Protein AF-A0A1J4KJG2-F1 (afdb_monomer_lite)

Organism: NCBI:txid1144522

Foldseek 3Di:
DDPPPPPDDPAFQWQDKEWQDDPDPDPDQWTWIWIQGLQFWIKIKTGGLDPLQWFWDFPPDTDDPDPDPDPDDDPVVVVVLVDADGFTFIDGPDIDMDGQGGFAFAPPSPFWHWDAALNRQKIKIAGTQALNAHKIWIWGWDADPPRDTHTDTQDIDRFLQFLEKEDQNVAQWIWTQQPVQFQKIWIFHGDNDPPPDDDDPPRGFIFIFGNPDPGWRYKYFQNDDPDQFGIWIKDQDQWMKIKTWGQDPVRFIWIKIWTFPHGKGWPDWDADNVNQWIWTWIDDPNWTKTWIWGDDPVGTDIFIFTPPPQAAWNDKDKAQDLDPPDRIWIWTHGPQWIWTDDRNWIWTGGAHPFGFRAWYDSGSQWIWTAGSVRDIGIDGQPDPDPSRHTDGDPTHTDDDGDIDIDIDDDGGPRDTQFASGAAPQPRHGASPWPWDADPVRSDIGTHNDPVSCVVVVVVVVVVVPPDPPPPPPPPPDDD

Secondary structure (DSSP, 8-state):
------------SEEEEEEEP--SSS--SEEEEEEEETTSEEEEEEEESSGGG-EEEETTEE--S------S--HHHHHHTTS-----EEEPTT-EEEEEEE-EEPSSTT--EEEE-TTS-EEEEEEEEETTEEEEEEEEEEEETTTEEEEEEEEEESSS-EEEEEE-TTSSEEEEEETTSTTEEEEEE---S--SS--------EEEEE-SSS---EEEE-S-SSSS-SEEEE--SSS-EEEEEEE-TTS-EEEEEEEESS--EEEEEEE-TTSSEEEEEEEETTEEEEEEEEEETTEEEEEEEE-TT--SEEEEEEEE-SSTT-SEEEEEEETTEEEEEETTEEEEEEPPSS-EEEEEEEETTEEEEEETTS-EEEEE-SSS-TTTS-EEE--EEPPPPPEEEEEE-S-----TT----B-TTT--B-SS-EEEE-TTS--EEEESSHHHHHHHHHHHHHHHS-----S--------

pLDDT: mean 71.73, std 19.58, range [19.59, 96.5]

Structure (mmCIF, N/CA/C/O backbone):
data_AF-A0A1J4KJG2-F1
#
_entry.id   AF-A0A1J4KJG2-F1
#
loop_
_atom_site.group_PDB
_atom_site.id
_atom_site.type_symbol
_atom_site.label_atom_id
_atom_site.label_alt_id
_atom_site.label_comp_id
_atom_site.label_asym_id
_atom_site.label_entity_id
_atom_site.label_seq_id
_atom_site.pdbx_PDB_ins_code
_atom_site.Cartn_x
_atom_site.Cartn_y
_atom_site.Cartn_z
_atom_site.occupancy
_atom_site.B_iso_or_equiv
_atom_site.auth_seq_id
_atom_site.auth_comp_id
_atom_site.auth_asym_id
_atom_site.auth_atom_id
_atom_site.pdbx_PDB_model_num
ATOM 1 N N . MET A 1 1 ? -0.676 -31.832 4.146 1.00 23.16 1 MET A N 1
ATOM 2 C CA . MET A 1 1 ? -1.310 -31.520 2.851 1.00 23.16 1 MET A CA 1
ATOM 3 C C . MET A 1 1 ? -2.613 -30.833 3.210 1.00 23.16 1 MET A C 1
ATOM 5 O O . MET A 1 1 ? -3.560 -31.513 3.570 1.00 23.16 1 MET A O 1
ATOM 9 N N . PHE A 1 2 ? -2.573 -29.507 3.327 1.00 19.59 2 PHE A N 1
ATOM 10 C CA . PHE A 1 2 ? -3.720 -28.695 3.722 1.00 19.59 2 PHE A CA 1
ATOM 11 C C . PHE A 1 2 ? -4.134 -27.887 2.498 1.00 19.59 2 PHE A C 1
ATOM 13 O O . PHE A 1 2 ? -3.400 -26.998 2.073 1.00 19.59 2 PHE A O 1
ATOM 20 N N . ASP A 1 3 ? -5.276 -28.259 1.924 1.00 20.23 3 ASP A N 1
ATOM 21 C CA . ASP A 1 3 ? -6.042 -27.405 1.024 1.00 20.23 3 ASP A CA 1
ATOM 22 C C . ASP A 1 3 ? -6.587 -26.246 1.857 1.00 20.23 3 ASP A C 1
ATOM 24 O O . ASP A 1 3 ? -7.588 -26.374 2.565 1.00 20.23 3 ASP A O 1
ATOM 28 N N . ILE A 1 4 ? -5.889 -25.114 1.811 1.00 21.56 4 ILE A N 1
ATOM 29 C CA . ILE A 1 4 ? -6.455 -23.841 2.239 1.00 21.56 4 ILE A CA 1
ATOM 30 C C . ILE A 1 4 ? -7.257 -23.339 1.045 1.00 21.56 4 ILE A C 1
ATOM 32 O O . ILE A 1 4 ? -6.712 -22.853 0.055 1.00 21.56 4 ILE A O 1
ATOM 36 N N . ASN A 1 5 ? -8.568 -23.538 1.138 1.00 20.22 5 ASN A N 1
ATOM 37 C CA . ASN A 1 5 ? -9.559 -22.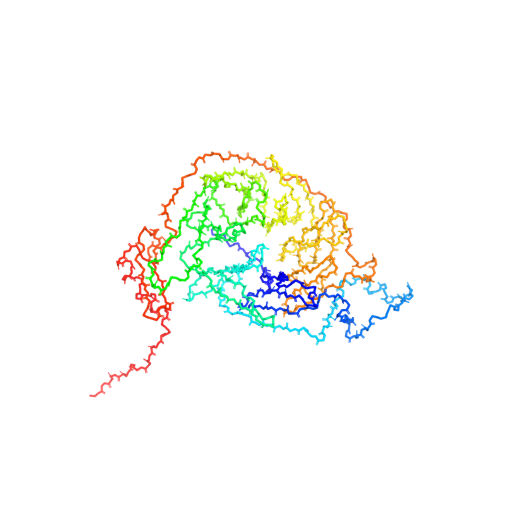963 0.246 1.00 20.22 5 ASN A CA 1
ATOM 38 C C . ASN A 1 5 ? -9.416 -21.432 0.314 1.00 20.22 5 ASN A C 1
ATOM 40 O O . ASN A 1 5 ? -9.901 -20.804 1.254 1.00 20.22 5 ASN A O 1
ATOM 44 N N . PHE A 1 6 ? -8.741 -20.827 -0.666 1.00 27.14 6 PHE A N 1
ATOM 45 C CA . PHE A 1 6 ? -8.895 -19.403 -0.946 1.00 27.14 6 PHE A CA 1
ATOM 46 C C . PHE A 1 6 ? -10.315 -19.219 -1.485 1.00 27.14 6 PHE A C 1
ATOM 48 O O . PHE A 1 6 ? -10.564 -19.334 -2.685 1.00 27.14 6 PHE A O 1
ATOM 55 N N . GLY A 1 7 ? -11.264 -19.035 -0.565 1.00 22.67 7 GLY A N 1
ATOM 56 C CA . GLY A 1 7 ? -12.616 -18.612 -0.892 1.00 22.67 7 GLY A CA 1
ATOM 57 C C . GLY A 1 7 ? -12.561 -17.357 -1.758 1.00 22.67 7 GLY A C 1
ATOM 58 O O . GLY A 1 7 ? -11.711 -16.496 -1.552 1.00 22.67 7 GLY A O 1
ATOM 59 N N . ASN A 1 8 ? -13.424 -17.338 -2.771 1.00 27.39 8 ASN A N 1
ATOM 60 C CA . ASN A 1 8 ? -13.671 -16.289 -3.758 1.00 27.39 8 ASN A CA 1
ATOM 61 C C . ASN A 1 8 ? -13.497 -14.840 -3.248 1.00 27.39 8 ASN A C 1
ATOM 63 O O . ASN A 1 8 ? -14.484 -14.143 -3.045 1.00 27.39 8 ASN A O 1
ATOM 67 N N . ASN A 1 9 ? -12.263 -14.344 -3.154 1.00 33.41 9 ASN A N 1
ATOM 68 C CA . ASN A 1 9 ? -12.004 -12.918 -2.989 1.00 33.41 9 ASN A CA 1
ATOM 69 C C . ASN A 1 9 ? -12.180 -12.245 -4.356 1.00 33.41 9 ASN A C 1
ATOM 71 O O . ASN A 1 9 ? -11.306 -12.327 -5.228 1.00 33.41 9 ASN A O 1
ATOM 75 N N . SER A 1 10 ? -13.322 -11.592 -4.563 1.00 38.69 10 SER A N 1
ATOM 76 C CA . SER A 1 10 ? -13.549 -10.664 -5.672 1.00 38.69 10 SER A CA 1
ATOM 77 C C . SER A 1 10 ? -12.674 -9.426 -5.476 1.00 38.69 10 SER A C 1
ATOM 79 O O . SER A 1 10 ? -13.121 -8.403 -4.966 1.00 38.69 10 SER A O 1
ATOM 81 N N . GLN A 1 11 ? -11.391 -9.528 -5.823 1.00 45.28 11 GLN A N 1
ATOM 82 C CA . GLN A 1 11 ? -10.500 -8.377 -5.766 1.00 45.28 11 GLN A CA 1
ATOM 83 C C . GLN A 1 11 ? -11.010 -7.291 -6.717 1.00 45.28 11 GLN A C 1
ATOM 85 O O . GLN A 1 11 ? -11.465 -7.576 -7.827 1.00 45.28 11 GLN A O 1
ATOM 90 N N . ALA A 1 12 ? -10.897 -6.048 -6.261 1.00 53.16 12 ALA A N 1
ATOM 91 C CA . ALA A 1 12 ? -11.097 -4.857 -7.059 1.00 53.16 12 ALA A CA 1
ATOM 92 C C . ALA A 1 12 ? -10.393 -4.966 -8.422 1.00 53.16 12 ALA A C 1
ATOM 94 O O . ALA A 1 12 ? -9.184 -5.189 -8.485 1.00 53.16 12 ALA A O 1
ATOM 95 N N . ASP A 1 13 ? -11.121 -4.730 -9.516 1.00 69.25 13 ASP A N 1
ATOM 96 C CA . ASP A 1 13 ? -10.504 -4.588 -10.843 1.00 69.25 13 ASP A CA 1
ATOM 97 C C . ASP A 1 13 ? -9.521 -3.399 -10.902 1.00 69.25 13 ASP A C 1
ATOM 99 O O . ASP A 1 13 ? -8.636 -3.337 -11.759 1.00 69.25 13 ASP A O 1
ATOM 103 N N . THR A 1 14 ? -9.637 -2.473 -9.949 1.00 78.19 14 THR A N 1
ATOM 104 C CA . THR A 1 14 ? -8.743 -1.334 -9.744 1.00 78.19 14 THR A CA 1
ATOM 105 C C . THR A 1 14 ? -7.736 -1.602 -8.626 1.00 78.19 14 THR A C 1
ATOM 107 O O . THR A 1 14 ? -8.098 -1.664 -7.452 1.00 78.19 14 THR A O 1
ATOM 110 N N . VAL A 1 15 ? -6.454 -1.653 -8.988 1.00 83.69 15 VAL A N 1
ATOM 111 C CA . VAL A 1 15 ? -5.321 -1.837 -8.068 1.00 83.69 15 VAL A CA 1
ATOM 112 C C . VAL A 1 15 ? -5.021 -0.548 -7.304 1.00 83.69 15 VAL A C 1
ATOM 114 O O . VAL A 1 15 ? -4.815 -0.571 -6.095 1.00 83.69 15 VAL A O 1
ATOM 117 N N . LEU A 1 16 ? -5.024 0.588 -8.003 1.00 88.06 16 LEU A N 1
ATOM 118 C CA . LEU A 1 16 ? -4.737 1.902 -7.433 1.00 88.06 16 LEU A CA 1
ATOM 119 C C . LEU A 1 16 ? -5.637 2.947 -8.084 1.00 88.06 16 LEU A C 1
ATOM 121 O O . LEU A 1 16 ? -5.793 2.950 -9.302 1.00 88.06 16 LEU A O 1
ATOM 125 N N . ILE A 1 17 ? -6.180 3.850 -7.274 1.00 88.38 17 ILE A N 1
ATOM 126 C CA . ILE A 1 17 ? -6.735 5.124 -7.725 1.00 88.38 17 ILE A CA 1
ATOM 127 C C . ILE A 1 17 ? -6.249 6.217 -6.779 1.00 88.38 17 ILE A C 1
ATOM 129 O O . ILE A 1 17 ? -6.347 6.077 -5.554 1.00 88.38 17 ILE A O 1
ATOM 133 N N . ASP A 1 18 ? -5.694 7.276 -7.351 1.00 88.50 18 ASP A N 1
ATOM 134 C CA . ASP A 1 18 ? -5.164 8.405 -6.597 1.00 88.50 18 ASP A CA 1
ATOM 135 C C . ASP A 1 18 ? -5.136 9.667 -7.464 1.00 88.50 18 ASP A C 1
ATOM 137 O O . ASP A 1 18 ? -5.184 9.594 -8.694 1.00 88.50 18 ASP A O 1
ATOM 141 N N . TRP A 1 19 ? -5.052 10.830 -6.836 1.00 85.88 19 TRP A N 1
ATOM 142 C CA . TRP A 1 19 ? -4.939 12.104 -7.535 1.00 85.88 19 TRP A CA 1
ATOM 143 C C . TRP A 1 19 ? -3.467 12.463 -7.799 1.00 85.88 19 TRP A C 1
ATOM 145 O O . TRP A 1 19 ? -2.575 12.180 -6.999 1.00 85.88 19 TRP A O 1
ATOM 155 N N . LEU A 1 20 ? -3.205 13.087 -8.947 1.00 79.94 20 LEU A N 1
ATOM 156 C CA . LEU A 1 20 ? -1.902 13.640 -9.308 1.00 79.94 20 LEU A CA 1
ATOM 157 C C . LEU A 1 20 ? -1.902 15.138 -8.964 1.00 79.94 20 LEU A C 1
ATOM 159 O O . LEU A 1 20 ? -2.748 15.882 -9.467 1.00 79.94 20 LEU A O 1
ATOM 163 N N . CYS A 1 21 ? -0.978 15.571 -8.100 1.00 65.94 21 CYS A N 1
ATOM 164 C CA . CYS A 1 21 ? -0.852 16.963 -7.653 1.00 65.94 21 CYS A CA 1
ATOM 165 C C . CYS A 1 21 ? -0.709 17.979 -8.806 1.00 65.94 21 CYS A C 1
ATOM 167 O O . CYS A 1 21 ? -0.208 17.665 -9.888 1.00 65.94 21 CYS A O 1
ATOM 169 N N . GLU A 1 22 ? -1.104 19.235 -8.543 1.00 50.41 22 GLU A N 1
ATOM 170 C CA . GLU A 1 22 ? -1.001 20.362 -9.478 1.00 50.41 22 GLU A CA 1
ATOM 171 C C . GLU A 1 22 ? 0.454 20.670 -9.856 1.00 50.41 22 GLU A C 1
ATOM 173 O O . GLU A 1 22 ? 1.178 21.389 -9.168 1.00 50.41 22 GLU A O 1
ATOM 178 N N . GLY A 1 23 ? 0.855 20.245 -11.046 1.00 39.88 23 GLY A N 1
ATOM 179 C CA . GLY A 1 23 ? 1.995 20.823 -11.740 1.00 39.88 23 GLY A CA 1
ATOM 180 C C . GLY A 1 23 ? 1.702 22.208 -12.327 1.00 39.88 23 GLY A C 1
ATOM 181 O O . GLY A 1 23 ? 2.090 22.426 -13.459 1.00 39.88 23 GLY A O 1
ATOM 182 N N . THR A 1 24 ? 1.018 23.147 -11.652 1.00 36.22 24 THR A N 1
ATOM 183 C CA . THR A 1 24 ? 1.016 24.573 -12.066 1.00 36.22 24 THR A CA 1
ATOM 184 C C . THR A 1 24 ? 0.586 25.537 -10.954 1.00 36.22 24 THR A C 1
ATOM 186 O O . THR A 1 24 ? -0.344 25.291 -10.205 1.00 36.22 24 THR A O 1
ATOM 189 N N . ARG A 1 25 ? 1.226 26.714 -10.905 1.00 37.91 25 ARG A N 1
ATOM 190 C CA . ARG A 1 25 ? 0.966 27.849 -9.990 1.00 37.91 25 ARG A CA 1
ATOM 191 C C . ARG A 1 25 ? -0.377 28.586 -10.223 1.00 37.91 25 ARG A C 1
ATOM 193 O O . ARG A 1 25 ? -0.442 29.806 -10.071 1.00 37.91 25 ARG A O 1
ATOM 200 N N . LYS A 1 26 ? -1.443 27.900 -10.637 1.00 40.25 26 LYS A N 1
ATOM 201 C CA . LYS A 1 26 ? -2.801 28.459 -10.766 1.00 40.25 26 LYS A CA 1
ATOM 202 C C . LYS A 1 26 ? -3.804 27.405 -10.309 1.00 40.25 26 LYS A C 1
ATOM 204 O O . LYS A 1 26 ? -3.592 26.260 -10.678 1.00 40.25 26 LYS A O 1
ATOM 209 N N . PRO A 1 27 ? -4.907 27.788 -9.633 1.00 45.41 27 PRO A N 1
ATOM 210 C CA . PRO A 1 27 ? -5.981 26.851 -9.333 1.00 45.41 27 PRO A CA 1
ATOM 211 C C . PRO A 1 27 ? -6.512 26.318 -10.659 1.00 45.41 27 PRO A C 1
ATOM 213 O O . PRO A 1 27 ? -7.154 27.037 -11.435 1.00 45.41 27 PRO A O 1
ATOM 216 N N . SER A 1 28 ? -6.151 25.084 -10.964 1.00 57.22 28 SER A N 1
ATOM 217 C CA . SER A 1 28 ? -6.533 24.433 -12.196 1.00 57.22 28 SER A CA 1
ATOM 218 C C . SER A 1 28 ? -8.026 24.098 -12.111 1.00 57.22 28 SER A C 1
ATOM 220 O O . SER A 1 28 ? -8.572 23.656 -11.098 1.00 57.22 28 SER A O 1
ATOM 222 N N . VAL A 1 29 ? -8.757 24.384 -13.188 1.00 65.44 29 VAL A N 1
ATOM 223 C CA . VAL A 1 29 ? -10.186 24.031 -13.306 1.00 65.44 29 VAL A CA 1
ATOM 224 C C . VAL A 1 29 ? -10.371 22.502 -13.336 1.00 65.44 29 VAL A C 1
ATOM 226 O O . VAL A 1 29 ? -11.485 22.000 -13.183 1.00 65.44 29 VAL A O 1
ATOM 229 N N . TYR A 1 30 ? -9.280 21.756 -13.512 1.00 73.12 30 TYR A N 1
ATOM 230 C CA . TYR A 1 30 ? -9.273 20.316 -13.664 1.00 73.12 30 TYR A CA 1
ATOM 231 C C . TYR A 1 30 ? -8.211 19.668 -12.789 1.00 73.12 30 TYR A C 1
ATOM 233 O O . TYR A 1 30 ? -7.114 20.193 -12.675 1.00 73.12 30 TYR A O 1
ATOM 241 N N . ASN A 1 31 ? -8.522 18.490 -12.266 1.00 78.56 31 ASN A N 1
ATOM 242 C CA . ASN A 1 31 ? -7.580 17.608 -11.598 1.00 78.56 31 ASN A CA 1
ATOM 243 C C . ASN A 1 31 ? -7.381 16.336 -12.413 1.00 78.56 31 ASN A C 1
ATOM 245 O O . ASN A 1 31 ? -8.235 15.956 -13.217 1.00 78.56 31 ASN A O 1
ATOM 249 N N . ASN A 1 32 ? -6.258 15.669 -12.175 1.00 85.00 32 ASN A N 1
ATOM 250 C CA . ASN A 1 32 ? -5.920 14.418 -12.832 1.00 85.00 32 ASN A CA 1
ATOM 251 C C . ASN A 1 32 ? -5.989 13.281 -11.818 1.00 85.00 32 ASN A C 1
ATOM 253 O O . ASN A 1 32 ? -5.358 13.351 -10.767 1.00 85.00 32 ASN A O 1
ATOM 257 N N . ILE A 1 33 ? -6.753 12.242 -12.135 1.00 86.94 33 ILE A N 1
ATOM 258 C CA . ILE A 1 33 ? -6.843 11.028 -11.323 1.00 86.94 33 ILE A CA 1
ATOM 259 C C . ILE A 1 33 ? -6.140 9.904 -12.071 1.00 86.94 33 ILE A C 1
ATOM 261 O O . ILE A 1 33 ? -6.555 9.538 -13.172 1.00 86.94 33 ILE A O 1
ATOM 265 N N . LEU A 1 34 ? -5.091 9.353 -11.467 1.00 90.62 34 LEU A N 1
ATOM 266 C CA . LEU A 1 34 ? -4.409 8.159 -11.941 1.00 90.62 34 LEU A CA 1
ATOM 267 C C . LEU A 1 34 ? -5.179 6.920 -11.483 1.00 90.62 34 LEU A C 1
ATOM 269 O O . LEU A 1 34 ? -5.562 6.807 -10.321 1.00 90.62 34 LEU A O 1
ATOM 273 N N . CYS A 1 35 ? -5.359 5.965 -12.387 1.00 90.12 35 CYS A N 1
ATOM 274 C CA . CYS A 1 35 ? -5.975 4.679 -12.105 1.00 90.12 35 CYS A CA 1
ATOM 275 C C . CYS A 1 35 ? -5.144 3.549 -12.725 1.00 90.12 35 CYS A C 1
ATOM 277 O O . CYS A 1 35 ? -4.838 3.579 -13.917 1.00 90.12 35 CYS A O 1
ATOM 279 N N . VAL A 1 36 ? -4.785 2.546 -11.923 1.00 90.94 36 VAL A N 1
ATOM 280 C CA . VAL A 1 36 ? -4.088 1.331 -12.366 1.00 90.94 36 VAL A CA 1
ATOM 281 C C . VAL A 1 36 ? -5.051 0.158 -12.260 1.00 90.94 36 VAL A C 1
ATOM 283 O O . VAL A 1 36 ? -5.561 -0.141 -11.179 1.00 90.94 36 VAL A O 1
ATOM 286 N N . LEU A 1 37 ? -5.295 -0.516 -13.381 1.00 87.50 37 LEU A N 1
ATOM 287 C CA . LEU A 1 37 ? -6.205 -1.656 -13.464 1.00 87.50 37 LEU A CA 1
ATOM 288 C C . LEU A 1 37 ? -5.445 -2.985 -13.437 1.00 87.50 37 LEU A C 1
ATOM 290 O O . LEU A 1 37 ? -4.346 -3.105 -13.982 1.00 87.50 37 LEU A O 1
ATOM 294 N N . ASN A 1 38 ? -6.077 -4.016 -12.877 1.00 85.44 38 ASN A N 1
ATOM 295 C CA . ASN A 1 38 ? -5.551 -5.385 -12.868 1.00 85.44 38 ASN A CA 1
ATOM 296 C C . ASN A 1 38 ? -5.396 -5.979 -14.285 1.00 85.44 38 ASN A C 1
ATOM 298 O O . ASN A 1 38 ? -4.668 -6.950 -14.481 1.00 85.44 38 ASN A O 1
ATOM 302 N N . THR A 1 39 ? -6.043 -5.376 -15.287 1.00 83.94 39 THR A N 1
ATOM 303 C CA . THR A 1 39 ? -5.943 -5.741 -16.704 1.00 83.94 39 THR A CA 1
ATOM 304 C C . THR A 1 39 ? -4.677 -5.255 -17.385 1.00 83.94 39 THR A C 1
ATOM 306 O O . THR A 1 39 ? -4.467 -5.580 -18.552 1.00 83.94 39 THR A O 1
ATOM 309 N N . GLY A 1 40 ? -3.846 -4.474 -16.692 1.00 86.56 40 GLY A N 1
ATOM 310 C CA . GLY A 1 40 ? -2.615 -3.949 -17.263 1.00 86.56 40 GLY A CA 1
ATOM 311 C C . GLY A 1 40 ? -2.716 -2.532 -17.817 1.00 86.56 40 GLY A C 1
ATOM 312 O O . GLY A 1 40 ? -1.788 -2.063 -18.465 1.00 86.56 40 GLY A O 1
ATOM 313 N N . GLN A 1 41 ? -3.831 -1.833 -17.617 1.00 87.56 41 GLN A N 1
ATOM 314 C CA . GLN A 1 41 ? -4.009 -0.467 -18.117 1.00 87.56 41 GLN A CA 1
ATOM 315 C C . GLN A 1 41 ? -3.694 0.558 -17.029 1.00 87.56 41 GLN A C 1
ATOM 317 O O . GLN A 1 41 ? -4.164 0.427 -15.897 1.00 87.56 41 GLN A O 1
ATOM 322 N N . VAL A 1 42 ? -2.948 1.601 -17.398 1.00 90.19 42 VAL A N 1
ATOM 323 C CA . VAL A 1 42 ? -2.761 2.797 -16.571 1.00 90.19 42 VAL A CA 1
ATOM 324 C C . VAL A 1 42 ? -3.471 3.968 -17.236 1.00 90.19 42 VAL A C 1
ATOM 326 O O . VAL A 1 42 ? -3.129 4.367 -18.353 1.00 90.19 42 VAL A O 1
ATOM 329 N N . LEU A 1 43 ? -4.486 4.489 -16.557 1.00 87.38 43 LEU A N 1
ATOM 330 C CA . LEU A 1 43 ? -5.393 5.515 -17.050 1.00 87.38 43 LEU A CA 1
ATOM 331 C C . LEU A 1 43 ? -5.204 6.812 -16.267 1.00 87.38 43 LEU A C 1
ATOM 333 O O . LEU A 1 43 ? -5.026 6.780 -15.052 1.00 87.38 43 LEU A O 1
ATOM 337 N N . VAL A 1 44 ? -5.314 7.947 -16.950 1.00 85.94 44 VAL A N 1
ATOM 338 C CA . VAL A 1 44 ? -5.468 9.261 -16.322 1.00 85.94 44 VAL A CA 1
ATOM 339 C C . VAL A 1 44 ? -6.803 9.854 -16.738 1.00 85.94 44 VAL A C 1
ATOM 341 O O . VAL A 1 44 ? -7.077 10.014 -17.933 1.00 85.94 44 VAL A O 1
ATOM 344 N N . TYR A 1 45 ? -7.622 10.173 -15.740 1.00 82.75 45 TYR A N 1
ATOM 345 C CA . TYR A 1 45 ? -8.890 10.870 -15.895 1.00 82.75 45 TYR A CA 1
ATOM 346 C C . TYR A 1 45 ? -8.697 12.356 -15.623 1.00 82.75 45 TYR A C 1
ATOM 348 O O . TYR A 1 45 ? -8.275 12.736 -14.532 1.00 82.75 45 TYR A O 1
ATOM 356 N N . LEU A 1 46 ? -9.069 13.188 -16.591 1.00 79.44 46 LEU A N 1
ATOM 357 C CA . LEU A 1 46 ? -9.187 14.627 -16.398 1.00 79.44 46 LEU A CA 1
ATOM 358 C C . LEU A 1 46 ? -10.585 14.933 -15.855 1.00 79.44 46 LEU A C 1
ATOM 360 O O . LEU A 1 46 ? -11.584 14.807 -16.572 1.00 79.44 46 LEU A O 1
ATOM 364 N N . VAL A 1 47 ? -10.650 15.329 -14.588 1.00 78.69 47 VAL A N 1
ATOM 365 C CA . VAL A 1 47 ? -11.892 15.602 -13.858 1.00 78.69 47 VAL A CA 1
ATOM 366 C C . VAL A 1 47 ? -11.977 17.081 -13.497 1.00 78.69 47 VAL A C 1
ATOM 368 O O . VAL A 1 47 ? -10.964 17.746 -13.335 1.00 78.69 47 VAL A O 1
ATOM 371 N N . ARG A 1 48 ? -13.179 17.638 -13.376 1.00 76.12 48 ARG A N 1
ATOM 372 C CA . ARG A 1 48 ? -13.378 19.016 -12.896 1.00 76.12 48 ARG A CA 1
ATOM 373 C C . ARG A 1 48 ? -13.050 19.128 -11.410 1.00 76.12 48 ARG A C 1
ATOM 375 O O . ARG A 1 48 ? -13.380 18.227 -10.637 1.00 76.12 48 ARG A O 1
ATOM 382 N N . SER A 1 49 ? -12.439 20.244 -11.017 1.00 70.31 49 SER A N 1
ATOM 383 C CA . SER A 1 49 ? -12.025 20.483 -9.632 1.00 70.31 49 SER A CA 1
ATOM 384 C C . SER A 1 49 ? -13.166 20.890 -8.707 1.00 70.31 49 SER A C 1
ATOM 386 O O . SER A 1 49 ? -13.102 20.635 -7.504 1.00 70.31 49 SER A O 1
ATOM 388 N N . LYS A 1 50 ? -14.229 21.492 -9.251 1.00 69.19 50 LYS A N 1
ATOM 389 C CA . LYS A 1 50 ? -15.382 21.937 -8.471 1.00 69.19 50 LYS A CA 1
ATOM 390 C C . LYS A 1 50 ? -16.557 20.994 -8.640 1.00 69.19 50 LYS A C 1
ATOM 392 O O . LYS A 1 50 ? -16.961 20.662 -9.750 1.00 69.19 50 LYS A O 1
ATOM 397 N N . LYS A 1 51 ? -17.180 20.664 -7.514 1.00 65.25 51 LYS A N 1
ATOM 398 C CA . LYS A 1 51 ? -18.425 19.897 -7.456 1.00 65.25 51 LYS A CA 1
ATOM 399 C C . LYS A 1 51 ? -19.551 20.504 -8.310 1.00 65.25 51 LYS A C 1
ATOM 401 O O . LYS A 1 51 ? -20.299 19.765 -8.934 1.00 65.25 51 LYS A O 1
ATOM 406 N N . SER A 1 52 ? -19.648 21.836 -8.370 1.00 65.50 52 SER A N 1
ATOM 407 C CA . SER A 1 52 ? -20.651 22.562 -9.171 1.00 65.50 52 SER A CA 1
ATOM 408 C C . SER A 1 52 ? -20.614 22.250 -10.667 1.00 65.50 52 SER A C 1
ATOM 410 O O . SER A 1 52 ? -21.543 22.608 -11.384 1.00 65.50 52 SER A O 1
ATOM 412 N N . ASP A 1 53 ? -19.536 21.627 -11.140 1.00 67.88 53 ASP A N 1
ATOM 413 C CA . ASP A 1 53 ? -19.311 21.351 -12.554 1.00 67.88 53 ASP A CA 1
ATOM 414 C C . ASP A 1 53 ? -19.874 19.981 -12.982 1.00 67.88 53 ASP A C 1
ATOM 416 O O . ASP A 1 53 ? -19.716 19.587 -14.141 1.00 67.88 53 ASP A O 1
ATOM 420 N N . TYR A 1 54 ? -20.510 19.251 -12.060 1.00 67.94 54 TYR A N 1
ATOM 421 C CA . TYR A 1 54 ? -21.093 17.932 -12.292 1.00 67.94 54 TYR A CA 1
ATOM 422 C C . TYR A 1 54 ? -22.619 17.969 -12.209 1.00 67.94 54 TYR A C 1
ATOM 424 O O . TYR A 1 54 ? -23.195 18.608 -11.330 1.00 67.94 54 TYR A O 1
ATOM 432 N N . PHE A 1 55 ? -23.274 17.239 -13.113 1.00 60.72 55 PHE A N 1
ATOM 433 C CA . PHE A 1 55 ? -24.714 16.995 -13.069 1.00 60.72 55 PHE A CA 1
ATOM 434 C C . PHE A 1 55 ? -24.981 15.617 -12.489 1.00 60.72 55 PHE A C 1
ATOM 436 O O . PHE A 1 55 ? -24.513 14.624 -13.041 1.00 60.72 55 PHE A O 1
ATOM 443 N N . PHE A 1 56 ? -25.772 15.550 -11.425 1.00 60.81 56 PHE A N 1
ATOM 444 C CA . PHE A 1 56 ? -26.143 14.294 -10.790 1.00 60.81 56 PHE A CA 1
ATOM 445 C C . PHE A 1 56 ? -27.515 13.846 -11.301 1.00 60.81 56 PHE A C 1
ATOM 447 O O . PHE A 1 56 ? -28.497 14.590 -11.230 1.00 60.81 56 PHE A O 1
ATOM 454 N N . SER A 1 57 ? -27.589 12.631 -11.844 1.00 47.69 57 SER A N 1
ATOM 455 C CA . SER A 1 57 ? -28.867 12.006 -12.187 1.00 47.69 57 SER A CA 1
ATOM 456 C C . SER A 1 57 ? -29.296 11.038 -11.093 1.00 47.69 57 SER A C 1
ATOM 458 O O . SER A 1 57 ? -28.493 10.246 -10.608 1.00 47.69 57 SER A O 1
ATOM 460 N N . PHE A 1 58 ? -30.580 11.086 -10.744 1.00 49.31 58 PHE A N 1
ATOM 461 C CA . PHE A 1 58 ? -31.233 10.086 -9.908 1.00 49.31 58 PHE A CA 1
ATOM 462 C C . PHE A 1 58 ? -32.194 9.293 -10.802 1.00 49.31 58 PHE A C 1
ATOM 464 O O . PHE A 1 58 ? -33.081 9.881 -11.418 1.00 49.31 58 PHE A O 1
ATOM 471 N N . ASN A 1 59 ? -32.012 7.973 -10.911 1.00 44.28 59 ASN A N 1
ATOM 472 C CA . ASN A 1 59 ? -32.847 7.080 -11.734 1.00 44.28 59 ASN A CA 1
ATOM 473 C C . ASN A 1 59 ? -32.982 7.464 -13.229 1.00 44.28 59 ASN A C 1
ATOM 475 O O . ASN A 1 59 ? -33.982 7.129 -13.860 1.00 44.28 59 ASN A O 1
ATOM 479 N N . GLY A 1 60 ? -31.994 8.148 -13.815 1.00 39.84 60 GLY A N 1
ATOM 480 C CA . GLY A 1 60 ? -32.003 8.521 -15.237 1.00 39.84 60 GLY A CA 1
ATOM 481 C C . GLY A 1 60 ? -32.694 9.852 -15.559 1.00 39.84 60 GLY A C 1
ATOM 482 O O . GLY A 1 60 ? -32.656 10.283 -16.709 1.00 39.84 60 GLY A O 1
ATOM 483 N N . GLU A 1 61 ? -33.262 10.551 -14.570 1.00 40.94 61 GLU A N 1
ATOM 484 C CA . GLU A 1 61 ? -33.697 11.941 -14.732 1.00 40.94 61 GLU A CA 1
ATOM 485 C C . GLU A 1 61 ? -32.547 12.880 -14.340 1.00 40.94 61 GLU A C 1
ATOM 487 O O . GLU A 1 61 ? -32.035 12.847 -13.217 1.00 40.94 61 GLU A O 1
ATOM 492 N N . THR A 1 62 ? -32.074 13.692 -15.286 1.00 43.44 62 THR A N 1
ATOM 493 C CA . THR A 1 62 ? -31.082 14.745 -15.032 1.00 43.44 62 THR A CA 1
ATOM 494 C C . THR A 1 62 ? -31.741 15.886 -14.267 1.00 43.44 62 THR A C 1
ATOM 496 O O . THR A 1 62 ? -32.608 16.568 -14.816 1.00 43.44 62 THR A O 1
ATOM 499 N N . ARG A 1 63 ? -31.323 16.133 -13.021 1.00 47.09 63 ARG A N 1
ATOM 500 C CA . ARG A 1 63 ? -31.721 17.339 -12.288 1.00 47.09 63 ARG A CA 1
ATOM 501 C C . ARG A 1 63 ? -30.609 18.373 -12.383 1.00 47.09 63 ARG A C 1
ATOM 503 O O . ARG A 1 63 ? -29.492 18.145 -11.933 1.00 47.09 63 ARG A O 1
ATOM 510 N N . ASN A 1 64 ? -30.928 19.533 -12.950 1.00 41.06 64 ASN A N 1
ATOM 511 C CA . ASN A 1 64 ? -30.121 20.723 -12.710 1.00 41.06 64 ASN A CA 1
ATOM 512 C C . ASN A 1 64 ? -30.298 21.122 -11.243 1.00 41.06 64 ASN A C 1
ATOM 514 O O . ASN A 1 64 ? -31.410 21.038 -10.723 1.00 41.06 64 ASN A O 1
ATOM 518 N N . HIS A 1 65 ? -29.225 21.568 -10.586 1.00 43.62 65 HIS A N 1
ATOM 519 C CA . HIS A 1 65 ? -29.276 22.121 -9.233 1.00 43.62 65 HIS A CA 1
ATOM 520 C C . HIS A 1 65 ? -30.153 23.386 -9.193 1.00 43.62 65 HIS A C 1
ATOM 522 O O . HIS A 1 65 ? -29.658 24.510 -9.223 1.00 43.62 65 HIS A O 1
ATOM 528 N N . GLN A 1 66 ? -31.467 23.218 -9.096 1.00 34.06 66 GLN A N 1
ATOM 529 C CA . GLN A 1 66 ? -32.286 24.129 -8.318 1.00 34.06 66 GLN A CA 1
ATOM 530 C C . GLN A 1 66 ? -32.706 23.385 -7.049 1.00 34.06 66 GLN A C 1
ATOM 532 O O . GLN A 1 66 ? -33.218 22.269 -7.147 1.00 34.06 66 GLN A O 1
ATOM 537 N N . PRO A 1 67 ? -32.450 23.951 -5.858 1.00 34.31 67 PRO A N 1
ATOM 538 C CA . PRO A 1 67 ? -32.911 23.373 -4.609 1.00 34.31 67 PRO A CA 1
ATOM 539 C C . PRO A 1 67 ? -34.434 23.528 -4.549 1.00 34.31 67 PRO A C 1
ATOM 541 O O . PRO A 1 67 ? -34.951 24.509 -4.020 1.00 34.31 67 PRO A O 1
ATOM 544 N N . GLU A 1 68 ? -35.176 22.583 -5.118 1.00 33.31 68 GLU A N 1
ATOM 545 C CA . GLU A 1 68 ? -36.583 22.437 -4.767 1.00 33.31 68 GLU A CA 1
ATOM 546 C C . GLU A 1 68 ? -36.642 21.754 -3.402 1.00 33.31 68 GLU A C 1
ATOM 548 O O . GLU A 1 68 ? -36.342 20.569 -3.259 1.00 33.31 68 GLU A O 1
ATOM 553 N N . PHE A 1 69 ? -37.001 22.529 -2.379 1.00 32.06 69 PHE A N 1
ATOM 554 C CA . PHE A 1 69 ? -37.408 22.013 -1.078 1.00 32.06 69 PHE A CA 1
ATOM 555 C C . PHE A 1 69 ? -38.612 21.078 -1.276 1.00 32.06 69 PHE A C 1
ATOM 557 O O . PHE A 1 69 ? -39.758 21.524 -1.308 1.00 32.06 69 PHE A O 1
ATOM 564 N N . ILE A 1 70 ? -38.367 19.775 -1.432 1.00 36.88 70 ILE A N 1
ATOM 565 C CA . ILE A 1 70 ? -39.434 18.774 -1.466 1.00 36.88 70 ILE A CA 1
ATOM 566 C C . ILE A 1 70 ? -40.019 18.693 -0.053 1.00 36.88 70 ILE A C 1
ATOM 568 O O . ILE A 1 70 ? -39.320 18.382 0.912 1.00 36.88 70 ILE A O 1
ATOM 572 N N . SER A 1 71 ? -41.303 19.023 0.080 1.00 35.75 71 SER A N 1
ATOM 573 C CA . SER A 1 71 ? -42.015 19.021 1.356 1.00 35.75 71 SER A CA 1
ATOM 574 C C . SER A 1 71 ? -42.039 17.611 1.966 1.00 35.75 71 SER A C 1
ATOM 576 O O . SER A 1 71 ? -42.374 16.623 1.312 1.00 35.75 71 SER A O 1
ATOM 578 N N . GLY A 1 72 ? -41.649 17.518 3.240 1.00 36.78 72 GLY A N 1
ATOM 579 C CA . GLY A 1 72 ? -41.228 16.285 3.920 1.00 36.78 72 GLY A CA 1
ATOM 580 C C . GLY A 1 72 ? -42.293 15.227 4.240 1.00 36.78 72 GLY A C 1
ATOM 581 O O . GLY A 1 72 ? -42.115 14.507 5.212 1.00 36.78 72 GLY A O 1
ATOM 582 N N . ASN A 1 73 ? -43.378 15.101 3.467 1.00 37.06 73 ASN A N 1
ATOM 583 C CA . ASN A 1 73 ? -44.512 14.223 3.805 1.00 37.06 73 ASN A CA 1
ATOM 584 C C . ASN A 1 73 ? -44.946 13.246 2.691 1.00 37.06 73 ASN A C 1
ATOM 586 O O . ASN A 1 73 ? -46.114 12.859 2.648 1.00 37.06 73 ASN A O 1
ATOM 590 N N . SER A 1 74 ? -44.059 12.809 1.788 1.00 39.00 74 SER A N 1
ATOM 591 C CA . SER A 1 74 ? -44.429 11.751 0.831 1.00 39.00 74 SER A CA 1
ATOM 592 C C . SER A 1 74 ? -44.151 10.348 1.394 1.00 39.00 74 SER A C 1
ATOM 594 O O . SER A 1 74 ? -43.048 10.029 1.831 1.00 39.00 74 SER A O 1
ATOM 596 N N . LEU A 1 75 ? -45.163 9.476 1.348 1.00 38.41 75 LEU A N 1
ATOM 597 C CA . LEU A 1 75 ? -45.070 8.051 1.708 1.00 38.41 75 LEU A CA 1
ATOM 598 C C . LEU A 1 75 ? -44.070 7.284 0.805 1.00 38.41 75 LEU A C 1
ATOM 600 O O . LEU A 1 75 ? -43.552 6.225 1.169 1.00 38.41 75 LEU A O 1
ATOM 604 N N . GLU A 1 76 ? -43.754 7.848 -0.368 1.00 38.66 76 GLU A N 1
ATOM 605 C CA . GLU A 1 76 ? -42.687 7.373 -1.251 1.00 38.66 76 GLU A CA 1
ATOM 606 C C . GLU A 1 76 ? -41.291 7.561 -0.641 1.00 38.66 76 GLU A C 1
ATOM 608 O O . GLU A 1 76 ? -40.452 6.678 -0.817 1.00 38.66 76 GLU A O 1
ATOM 613 N N . LEU A 1 77 ? -41.037 8.638 0.120 1.00 39.66 77 LEU A N 1
ATOM 614 C CA . LEU A 1 77 ? -39.758 8.837 0.816 1.00 39.66 77 LEU A CA 1
ATOM 615 C C . LEU A 1 77 ? -39.517 7.723 1.842 1.00 39.66 77 LEU A C 1
ATOM 617 O O . LEU A 1 77 ? -38.426 7.173 1.895 1.00 39.66 77 LEU A O 1
ATOM 621 N N . THR A 1 78 ? -40.537 7.311 2.598 1.00 37.16 78 THR A N 1
ATOM 622 C CA . THR A 1 78 ? -40.396 6.285 3.650 1.00 37.16 78 THR A CA 1
ATOM 623 C C . THR A 1 78 ? -40.089 4.893 3.086 1.00 37.16 78 THR A C 1
ATOM 625 O O . THR A 1 78 ? -39.408 4.092 3.725 1.00 37.16 78 THR A O 1
ATOM 628 N N . THR A 1 79 ? -40.554 4.606 1.867 1.00 37.28 79 THR A N 1
ATOM 629 C CA . THR A 1 79 ? -40.239 3.350 1.164 1.00 37.28 79 THR A CA 1
ATOM 630 C C . THR A 1 79 ? -38.866 3.431 0.481 1.00 37.28 79 THR A C 1
ATOM 632 O O . THR A 1 79 ? -38.133 2.443 0.463 1.00 37.28 79 THR A O 1
ATOM 635 N N . ARG A 1 80 ? -38.470 4.624 0.003 1.00 39.84 80 ARG A N 1
ATOM 636 C CA . ARG A 1 80 ? -37.144 4.923 -0.575 1.00 39.84 80 ARG A CA 1
ATOM 637 C C . ARG A 1 80 ? -36.020 5.016 0.474 1.00 39.84 80 ARG A C 1
ATOM 639 O O . ARG A 1 80 ? -34.886 4.699 0.152 1.00 39.84 80 ARG A O 1
ATOM 646 N N . MET A 1 81 ? -36.329 5.339 1.735 1.00 38.69 81 MET A N 1
ATOM 647 C CA . MET A 1 81 ? -35.393 5.394 2.877 1.00 38.69 81 MET A CA 1
ATOM 648 C C . MET A 1 81 ? -34.816 4.032 3.303 1.00 38.69 81 MET A C 1
ATOM 650 O O . MET A 1 81 ? -33.840 3.991 4.047 1.00 38.69 81 MET A O 1
ATOM 654 N N . LYS A 1 82 ? -35.402 2.908 2.867 1.00 36.12 82 LYS A N 1
ATOM 655 C CA . LYS A 1 82 ? -34.903 1.557 3.190 1.00 36.12 82 LYS A CA 1
ATOM 656 C C . LYS A 1 82 ? -33.787 1.061 2.266 1.00 36.12 82 LYS A C 1
ATOM 658 O O . LYS A 1 82 ? -33.209 0.015 2.547 1.00 36.12 82 LYS A O 1
ATOM 663 N N . LEU A 1 83 ? -33.499 1.774 1.180 1.00 33.72 83 LEU A N 1
ATOM 664 C CA . LEU A 1 83 ? -32.509 1.395 0.176 1.00 33.72 83 LEU A CA 1
ATOM 665 C C . LEU A 1 83 ? -31.356 2.403 0.251 1.00 33.72 83 LEU A C 1
ATOM 667 O O . LEU A 1 83 ? -31.577 3.597 0.082 1.00 33.72 83 LEU A O 1
ATOM 671 N N . GLY A 1 84 ? -30.162 1.918 0.611 1.00 37.28 84 GLY A N 1
ATOM 672 C CA . GLY A 1 84 ? -28.942 2.716 0.784 1.00 37.28 84 GLY A CA 1
ATOM 673 C C . GLY A 1 84 ? -28.462 3.412 -0.495 1.00 37.28 84 GLY A C 1
ATOM 674 O O . GLY A 1 84 ? -29.103 3.270 -1.532 1.00 37.28 84 GLY A O 1
ATOM 675 N N . LEU A 1 85 ? -27.354 4.166 -0.362 1.00 39.22 85 LEU A N 1
ATOM 676 C CA . LEU A 1 85 ? -26.652 4.956 -1.393 1.00 39.22 85 LEU A CA 1
ATOM 677 C C . LEU A 1 85 ? -27.258 4.816 -2.795 1.00 39.22 85 LEU A C 1
ATOM 679 O O . LEU A 1 85 ? -26.987 3.849 -3.496 1.00 39.22 85 LEU A O 1
ATOM 683 N N . SER A 1 86 ? -28.071 5.774 -3.228 1.00 41.06 86 SER A N 1
ATOM 684 C CA . SER A 1 86 ? -28.457 5.828 -4.635 1.00 41.06 86 SER A CA 1
ATOM 685 C C . SER A 1 86 ? -27.240 6.215 -5.469 1.00 41.06 86 SER A C 1
ATOM 687 O O . SER A 1 86 ? -26.641 7.259 -5.210 1.00 41.06 86 SER A O 1
ATOM 689 N N . ASP A 1 87 ? -26.890 5.396 -6.462 1.00 38.66 87 ASP A N 1
ATOM 690 C CA . ASP A 1 87 ? -25.860 5.722 -7.448 1.00 38.66 87 ASP A CA 1
ATOM 691 C C . ASP A 1 87 ? -26.216 7.035 -8.144 1.00 38.66 87 ASP A C 1
ATOM 693 O O . ASP A 1 87 ? -27.113 7.089 -8.989 1.00 38.66 87 ASP A O 1
ATOM 697 N N . PHE A 1 88 ? -25.521 8.112 -7.784 1.00 42.88 88 PHE A N 1
ATOM 698 C CA . PHE A 1 88 ? -25.561 9.330 -8.569 1.00 42.88 88 PHE A CA 1
ATOM 699 C C . PHE A 1 88 ? -24.507 9.205 -9.658 1.00 42.88 88 PHE A C 1
ATOM 701 O O . PHE A 1 88 ? -23.313 9.364 -9.410 1.00 42.88 88 PHE A O 1
ATOM 708 N N . VAL A 1 89 ? -24.945 8.931 -10.885 1.00 42.25 89 VAL A N 1
ATOM 709 C CA . VAL A 1 89 ? -24.045 9.058 -12.030 1.00 42.25 89 VAL A CA 1
ATOM 710 C C . VAL A 1 89 ? -23.846 10.547 -12.263 1.00 42.25 89 VAL A C 1
ATOM 712 O O . VAL A 1 89 ? -24.788 11.270 -12.606 1.00 42.25 89 VAL A O 1
ATOM 715 N N . ALA A 1 90 ? -22.626 11.009 -12.015 1.00 47.69 90 ALA A N 1
ATOM 716 C CA . ALA A 1 90 ? -22.246 12.375 -12.292 1.00 47.69 90 ALA A CA 1
ATOM 717 C C . ALA A 1 90 ? -21.716 12.494 -13.711 1.00 47.69 90 ALA A C 1
ATOM 719 O O . ALA A 1 90 ? -20.701 11.901 -14.076 1.00 47.69 90 ALA A O 1
ATOM 720 N N . PHE A 1 91 ? -22.387 13.315 -14.502 1.00 47.09 91 PHE A N 1
ATOM 721 C CA . PHE A 1 91 ? -21.948 13.643 -15.843 1.00 47.09 91 PHE A CA 1
ATOM 722 C C . PHE A 1 91 ? -21.216 14.978 -15.796 1.00 47.09 91 PHE A C 1
ATOM 724 O O . PHE A 1 91 ? -21.764 15.993 -15.364 1.00 47.09 91 PHE A O 1
ATOM 731 N N . SER A 1 92 ? -19.973 14.979 -16.263 1.00 49.00 92 SER A N 1
ATOM 732 C CA . SER A 1 92 ? -19.280 16.200 -16.654 1.00 49.00 92 SER A CA 1
ATOM 733 C C . SER A 1 92 ? -19.288 16.271 -18.171 1.00 49.00 92 SER A C 1
ATOM 735 O O . SER A 1 92 ? -19.016 15.284 -18.852 1.00 49.00 92 SER A O 1
ATOM 737 N N . SER A 1 93 ? -19.566 17.450 -18.720 1.00 43.38 93 SER A N 1
ATOM 738 C CA . SER A 1 93 ? -19.548 17.673 -20.169 1.00 43.38 93 SER A CA 1
ATOM 739 C C . SER A 1 93 ? -18.155 17.498 -20.796 1.00 43.38 93 SER A C 1
ATOM 741 O O . SER A 1 93 ? -18.038 17.514 -22.019 1.00 43.38 93 SER A O 1
ATOM 743 N N . THR A 1 94 ? -17.096 17.342 -19.988 1.00 54.09 94 THR A N 1
ATOM 744 C CA . THR A 1 94 ? -15.699 17.334 -20.453 1.00 54.09 94 THR A CA 1
ATOM 745 C C . THR A 1 94 ? -14.784 16.337 -19.725 1.00 54.09 94 THR A C 1
ATOM 747 O O . THR A 1 94 ? -13.585 16.595 -19.628 1.00 54.09 94 THR A O 1
ATOM 750 N N . THR A 1 95 ? -15.286 15.221 -19.189 1.00 61.69 95 THR A N 1
ATOM 751 C CA . THR A 1 95 ? -14.389 14.156 -18.696 1.00 61.69 95 THR A CA 1
ATOM 752 C C . THR A 1 95 ? -13.679 13.493 -19.866 1.00 61.69 95 THR A C 1
ATOM 754 O O . THR A 1 95 ? -14.322 12.956 -20.767 1.00 61.69 95 THR A O 1
ATOM 757 N N . SER A 1 96 ? -12.348 13.526 -19.851 1.00 70.12 96 SER A N 1
ATOM 758 C CA . SER A 1 96 ? -11.522 12.796 -20.813 1.00 70.12 96 SER A CA 1
ATOM 759 C C . SER A 1 96 ? -10.690 11.757 -20.079 1.00 70.12 96 SER A C 1
ATOM 761 O O . SER A 1 96 ? -10.220 12.003 -18.968 1.00 70.12 96 SER A O 1
ATOM 763 N N . VAL A 1 97 ? -10.541 10.588 -20.692 1.00 78.31 97 VAL A N 1
ATOM 764 C CA . VAL A 1 97 ? -9.705 9.504 -20.184 1.00 78.31 97 VAL A CA 1
ATOM 765 C C . VAL A 1 97 ? -8.602 9.242 -21.194 1.00 78.31 97 VAL A C 1
ATOM 767 O O . VAL A 1 97 ? -8.846 9.173 -22.400 1.00 78.31 97 VAL A O 1
ATOM 770 N N . SER A 1 98 ? -7.377 9.113 -20.703 1.00 79.81 98 SER A N 1
ATOM 771 C CA . SER A 1 98 ? -6.224 8.752 -21.517 1.00 79.81 98 SER A CA 1
ATOM 772 C C . SER A 1 98 ? -5.558 7.515 -20.936 1.00 79.81 98 SER A C 1
ATOM 774 O O . SER A 1 98 ? -5.310 7.441 -19.737 1.00 79.81 98 SER A O 1
ATOM 776 N N . CYS A 1 99 ? -5.291 6.522 -21.782 1.00 86.25 99 CYS A N 1
ATOM 777 C CA . CYS A 1 99 ? -4.449 5.393 -21.408 1.00 86.25 99 CYS A CA 1
ATOM 778 C C . CYS A 1 99 ? -2.999 5.799 -21.654 1.00 86.25 99 CYS A C 1
ATOM 780 O O . CYS A 1 99 ? -2.601 5.965 -22.806 1.00 86.25 99 CYS A O 1
ATOM 782 N N . ILE A 1 100 ? -2.235 5.985 -20.581 1.00 86.69 100 ILE A N 1
ATOM 783 C CA . ILE A 1 100 ? -0.858 6.490 -20.656 1.00 86.69 100 ILE A CA 1
ATOM 784 C C . ILE A 1 100 ? 0.175 5.365 -20.678 1.00 86.69 100 ILE A C 1
ATOM 786 O O . ILE A 1 100 ? 1.323 5.591 -21.049 1.00 86.69 100 ILE A O 1
ATOM 790 N N . TYR A 1 101 ? -0.228 4.145 -20.306 1.00 90.12 101 TYR A N 1
ATOM 791 C CA . TYR A 1 101 ? 0.629 2.968 -20.372 1.00 90.12 101 TYR A CA 1
ATOM 792 C C . TYR A 1 101 ? -0.176 1.665 -20.407 1.00 90.12 101 TYR A C 1
ATOM 794 O O . TYR A 1 101 ? -1.294 1.595 -19.887 1.00 90.12 101 TYR A O 1
ATOM 802 N N . HIS A 1 102 ? 0.417 0.625 -20.996 1.00 89.44 102 HIS A N 1
ATOM 803 C CA . HIS A 1 102 ? -0.115 -0.734 -20.989 1.00 89.44 102 HIS A CA 1
ATOM 804 C C . HIS A 1 102 ? 0.984 -1.726 -20.598 1.00 89.44 102 HIS A C 1
ATOM 806 O O . HIS A 1 102 ? 2.047 -1.752 -21.216 1.00 89.44 102 HIS A O 1
ATOM 812 N N . PHE A 1 103 ? 0.721 -2.554 -19.591 1.00 89.12 103 PHE A N 1
ATOM 813 C CA . PHE A 1 103 ? 1.576 -3.658 -19.175 1.00 89.12 103 PHE A CA 1
ATOM 814 C C . PHE A 1 103 ? 0.836 -4.985 -19.288 1.00 89.12 103 PHE A C 1
ATOM 816 O O . PHE A 1 103 ? -0.386 -5.043 -19.257 1.00 89.12 103 PHE A O 1
ATOM 823 N N . THR A 1 104 ? 1.579 -6.081 -19.394 1.00 89.12 104 THR A N 1
ATOM 824 C CA . THR A 1 104 ? 0.989 -7.418 -19.293 1.00 89.12 104 THR A CA 1
ATOM 825 C C . THR A 1 104 ? 1.015 -7.845 -17.827 1.00 89.12 104 THR A C 1
ATOM 827 O O . THR A 1 104 ? 2.104 -7.917 -17.264 1.00 89.12 104 THR A O 1
ATOM 830 N N . PRO A 1 105 ? -0.119 -8.107 -17.165 1.00 87.44 105 PRO A N 1
ATOM 831 C CA . PRO A 1 105 ? -0.113 -8.601 -15.791 1.00 87.44 105 PRO A CA 1
ATOM 832 C C . PRO A 1 105 ? 0.437 -10.033 -15.711 1.00 87.44 105 PRO A C 1
ATOM 834 O O . PRO A 1 105 ? 0.340 -10.804 -16.669 1.00 87.44 105 PRO A O 1
ATOM 837 N N . ILE A 1 106 ? 0.994 -10.424 -14.559 1.00 84.25 106 ILE A N 1
ATOM 838 C CA . ILE A 1 106 ? 1.271 -11.843 -14.295 1.00 84.25 106 ILE A CA 1
ATOM 839 C C . ILE A 1 106 ? -0.070 -12.602 -14.328 1.00 84.25 106 ILE A C 1
ATOM 841 O O . ILE A 1 106 ? -1.054 -12.123 -13.767 1.00 84.25 106 ILE A O 1
ATOM 845 N N . PRO A 1 107 ? -0.140 -13.807 -14.925 1.00 73.38 107 PRO A N 1
ATOM 846 C CA . PRO A 1 107 ? -1.387 -14.576 -15.046 1.00 73.38 107 PRO A CA 1
ATOM 847 C C . PRO A 1 107 ? -2.038 -14.982 -13.707 1.00 73.38 107 PRO A C 1
ATOM 849 O O . PRO A 1 107 ? -3.168 -15.465 -13.687 1.00 73.38 107 PRO A O 1
ATOM 852 N N . MET A 1 108 ? -1.353 -14.780 -12.580 1.00 72.19 108 MET A N 1
ATOM 853 C CA . MET A 1 108 ? -1.916 -14.924 -11.240 1.00 72.19 108 MET A CA 1
ATOM 854 C C . MET A 1 108 ? -2.579 -13.611 -10.815 1.00 72.19 108 MET A C 1
ATOM 856 O O . MET A 1 108 ? -1.894 -12.644 -10.486 1.00 72.19 108 MET A O 1
ATOM 860 N N . LYS A 1 109 ? -3.916 -13.608 -10.776 1.00 57.19 109 LYS A N 1
ATOM 861 C CA . LYS A 1 109 ? -4.749 -12.418 -10.521 1.00 57.19 109 LYS A CA 1
ATOM 862 C C . LYS A 1 109 ? -4.412 -11.645 -9.234 1.00 57.19 109 LYS A C 1
ATOM 864 O O . LYS A 1 109 ? -4.669 -10.452 -9.184 1.00 57.19 109 LYS A O 1
ATOM 869 N N . HIS A 1 110 ? -3.816 -12.291 -8.230 1.00 62.38 110 HIS A N 1
ATOM 870 C CA . HIS A 1 110 ? -3.626 -11.729 -6.884 1.00 62.38 110 HIS A CA 1
ATOM 871 C C . HIS A 1 110 ? -2.262 -11.070 -6.627 1.00 62.38 110 HIS A C 1
ATOM 873 O O . HIS A 1 110 ? -1.970 -10.712 -5.492 1.00 62.38 110 HIS A O 1
ATOM 879 N N . LEU A 1 111 ? -1.397 -10.943 -7.640 1.00 72.62 111 LEU A N 1
ATOM 880 C CA . LEU A 1 111 ? -0.020 -10.465 -7.439 1.00 72.62 111 LEU A CA 1
ATOM 881 C C . LEU A 1 111 ? 0.217 -9.012 -7.856 1.00 72.62 111 LEU A C 1
ATOM 883 O O . LEU A 1 111 ? 1.337 -8.535 -7.703 1.00 72.62 111 LEU A O 1
ATOM 887 N N . ILE A 1 112 ? -0.785 -8.312 -8.392 1.00 84.62 112 ILE A N 1
ATOM 888 C CA . ILE A 1 112 ? -0.586 -6.941 -8.871 1.00 84.62 112 ILE A CA 1
ATOM 889 C C . ILE A 1 112 ? -0.780 -5.962 -7.717 1.00 84.62 112 ILE A C 1
ATOM 891 O O . ILE A 1 112 ? -1.853 -5.903 -7.119 1.00 84.62 112 ILE A O 1
ATOM 895 N N . ARG A 1 113 ? 0.248 -5.161 -7.445 1.00 87.81 113 ARG A N 1
ATOM 896 C CA . ARG A 1 113 ? 0.213 -4.038 -6.502 1.00 87.81 113 ARG A CA 1
ATOM 897 C C . ARG A 1 113 ? 0.776 -2.808 -7.196 1.00 87.81 113 ARG A C 1
ATOM 899 O O . ARG A 1 113 ? 1.729 -2.915 -7.964 1.00 87.81 113 ARG A O 1
ATOM 906 N N . ALA A 1 114 ? 0.200 -1.649 -6.915 1.00 91.56 114 ALA A N 1
ATOM 907 C CA . ALA A 1 114 ? 0.711 -0.377 -7.390 1.00 91.56 114 ALA A CA 1
ATOM 908 C C . ALA A 1 114 ? 0.790 0.619 -6.234 1.00 91.56 114 ALA A C 1
ATOM 910 O O . ALA A 1 114 ? -0.058 0.609 -5.344 1.00 91.56 114 ALA A O 1
ATOM 911 N N . GLU A 1 115 ? 1.821 1.452 -6.252 1.00 91.50 115 GLU A N 1
ATOM 912 C CA . GLU A 1 115 ? 2.119 2.422 -5.202 1.00 91.50 115 GLU A CA 1
ATOM 913 C C . GLU A 1 115 ? 2.657 3.701 -5.840 1.00 91.50 115 GLU A C 1
ATOM 915 O O . GLU A 1 115 ? 3.494 3.647 -6.743 1.00 91.50 115 GLU A O 1
ATOM 920 N N . LEU A 1 116 ? 2.161 4.848 -5.382 1.00 89.44 116 LEU A N 1
ATOM 921 C CA . LEU A 1 116 ? 2.690 6.155 -5.753 1.00 89.44 116 LEU A CA 1
ATOM 922 C C . LEU A 1 116 ? 3.618 6.656 -4.657 1.00 89.44 116 LEU A C 1
ATOM 924 O O . LEU A 1 116 ? 3.297 6.540 -3.475 1.00 89.44 116 LEU A O 1
ATOM 928 N N . CYS A 1 117 ? 4.722 7.276 -5.062 1.00 86.75 117 CYS A N 1
ATOM 929 C CA . CYS A 1 117 ? 5.551 8.048 -4.145 1.00 86.75 117 CYS A CA 1
ATOM 930 C C . CYS A 1 117 ? 4.741 9.205 -3.530 1.00 86.75 117 CYS A C 1
ATOM 932 O O . CYS A 1 117 ? 3.765 9.672 -4.126 1.00 86.75 117 CYS A O 1
ATOM 934 N N . ALA A 1 118 ? 5.145 9.688 -2.354 1.00 81.62 118 ALA A N 1
ATOM 935 C CA . ALA A 1 118 ? 4.456 10.767 -1.642 1.00 81.62 118 ALA A CA 1
ATOM 936 C C . ALA A 1 118 ? 4.331 12.050 -2.486 1.00 81.62 118 ALA A C 1
ATOM 938 O O . ALA A 1 118 ? 3.277 12.685 -2.505 1.00 81.62 118 ALA A O 1
ATOM 939 N N . ASP A 1 119 ? 5.370 12.378 -3.257 1.00 80.06 119 ASP A N 1
ATOM 940 C CA . ASP A 1 119 ? 5.414 13.517 -4.182 1.00 80.06 119 ASP A CA 1
ATOM 941 C C . ASP A 1 119 ? 4.665 13.279 -5.511 1.00 80.06 119 ASP A C 1
ATOM 943 O O . ASP A 1 119 ? 4.579 14.178 -6.349 1.00 80.06 119 ASP A O 1
ATOM 947 N N . LYS A 1 120 ? 4.117 12.071 -5.704 1.00 84.50 120 LYS A N 1
ATOM 948 C CA . LYS A 1 120 ? 3.386 11.620 -6.897 1.00 84.50 120 LYS A CA 1
ATOM 949 C C . LYS A 1 120 ? 4.208 11.672 -8.194 1.00 84.50 120 LYS A C 1
ATOM 951 O O . LYS A 1 120 ? 3.625 11.692 -9.277 1.00 84.50 120 LYS A O 1
ATOM 956 N N . THR A 1 121 ? 5.541 11.668 -8.117 1.00 84.31 121 THR A N 1
ATOM 957 C CA . THR A 1 121 ? 6.409 11.699 -9.312 1.00 84.31 121 THR A CA 1
ATOM 958 C C . THR A 1 121 ? 6.795 10.310 -9.813 1.00 84.31 121 THR A C 1
ATOM 960 O O . THR A 1 121 ? 7.078 10.139 -11.002 1.00 84.31 121 THR A O 1
ATOM 963 N N . LEU A 1 122 ? 6.778 9.311 -8.927 1.00 88.75 122 LEU A N 1
ATOM 964 C CA . LEU A 1 122 ? 7.111 7.924 -9.235 1.00 88.75 122 LEU A CA 1
ATOM 965 C C . LEU A 1 122 ? 5.918 6.998 -9.000 1.00 88.75 122 LEU A C 1
ATOM 967 O O . LEU A 1 122 ? 5.207 7.117 -8.001 1.00 88.75 122 LEU A O 1
ATOM 971 N N . LEU A 1 123 ? 5.753 6.036 -9.907 1.00 92.19 123 LEU A N 1
ATOM 972 C CA . LEU A 1 123 ? 4.790 4.943 -9.821 1.00 92.19 123 LEU A CA 1
ATOM 973 C C . LEU A 1 123 ? 5.535 3.609 -9.804 1.00 92.19 123 LEU A C 1
ATOM 975 O O . LEU A 1 123 ? 6.216 3.256 -10.765 1.00 92.19 123 LEU A O 1
ATOM 979 N N . LEU A 1 124 ? 5.362 2.843 -8.736 1.00 92.81 124 LEU A N 1
ATOM 980 C CA . LEU A 1 124 ? 5.806 1.459 -8.633 1.00 92.81 124 LEU A CA 1
ATOM 981 C C . LEU A 1 124 ? 4.653 0.535 -9.032 1.00 92.81 124 LEU A C 1
ATOM 983 O O . LEU A 1 124 ? 3.550 0.658 -8.504 1.00 92.81 124 LEU A O 1
ATOM 987 N N . ILE A 1 125 ? 4.918 -0.418 -9.925 1.00 92.25 125 ILE A N 1
ATOM 988 C CA . ILE A 1 125 ? 4.002 -1.514 -10.261 1.00 92.25 125 ILE A CA 1
ATOM 989 C C . ILE A 1 125 ? 4.727 -2.836 -10.008 1.00 92.25 125 ILE A C 1
ATOM 991 O O . ILE A 1 125 ? 5.704 -3.168 -10.678 1.00 92.25 125 ILE A O 1
ATOM 995 N N . TYR A 1 126 ? 4.230 -3.605 -9.045 1.00 89.62 126 TYR A N 1
ATOM 996 C CA . TYR A 1 126 ? 4.622 -4.985 -8.783 1.00 89.62 126 TYR A CA 1
ATOM 997 C C . TYR A 1 126 ? 3.609 -5.932 -9.431 1.00 89.62 126 TYR A C 1
ATOM 999 O O . TYR A 1 126 ? 2.410 -5.658 -9.427 1.00 89.62 126 TYR A O 1
ATOM 1007 N N . GLY A 1 127 ? 4.078 -7.057 -9.972 1.00 86.00 127 GLY A N 1
ATOM 1008 C CA . GLY A 1 127 ? 3.194 -8.092 -10.512 1.00 86.00 127 GLY A CA 1
ATOM 1009 C C . GLY A 1 127 ? 2.929 -7.993 -12.016 1.00 86.00 127 GLY A C 1
ATOM 1010 O O . GLY A 1 127 ? 1.910 -8.492 -12.498 1.00 86.00 127 GLY A O 1
ATOM 1011 N N . MET A 1 128 ? 3.841 -7.374 -12.769 1.00 86.19 128 MET A N 1
ATOM 1012 C CA . MET A 1 128 ? 3.768 -7.284 -14.228 1.00 86.19 128 MET A CA 1
ATOM 1013 C C . MET A 1 128 ? 4.781 -8.203 -14.917 1.00 86.19 128 MET A C 1
ATOM 1015 O O . MET A 1 128 ? 5.796 -8.591 -14.349 1.00 86.19 128 MET A O 1
ATOM 1019 N N . MET A 1 129 ? 4.498 -8.561 -16.161 1.00 80.94 129 MET A N 1
ATOM 1020 C CA . MET A 1 129 ? 5.393 -9.282 -17.053 1.00 80.94 129 MET A CA 1
ATOM 1021 C C . MET A 1 129 ? 6.192 -8.258 -17.856 1.00 80.94 129 MET A C 1
ATOM 1023 O O . MET A 1 129 ? 5.649 -7.575 -18.723 1.00 80.94 129 MET A O 1
ATOM 1027 N N . HIS A 1 130 ? 7.491 -8.176 -17.592 1.00 78.75 130 HIS A N 1
ATOM 1028 C CA . HIS A 1 130 ? 8.429 -7.427 -18.423 1.00 78.75 130 HIS A CA 1
ATOM 1029 C C . HIS A 1 130 ? 9.309 -8.441 -19.147 1.00 78.75 130 HIS A C 1
ATOM 1031 O O . HIS A 1 130 ? 9.869 -9.331 -18.507 1.00 78.75 130 HIS A O 1
ATOM 1037 N N . HIS A 1 131 ? 9.371 -8.375 -20.480 1.00 73.75 131 HIS A N 1
ATOM 1038 C CA . HIS A 1 131 ? 10.139 -9.341 -21.274 1.00 73.75 131 HIS A CA 1
ATOM 1039 C C . HIS A 1 131 ? 9.751 -10.815 -21.013 1.00 73.75 131 HIS A C 1
ATOM 1041 O O . HIS A 1 131 ? 10.575 -11.727 -21.001 1.00 73.75 131 HIS A O 1
ATOM 1047 N N . ASN A 1 132 ? 8.454 -11.063 -20.791 1.00 68.69 132 ASN A N 1
ATOM 1048 C CA . ASN A 1 132 ? 7.896 -12.374 -20.443 1.00 68.69 132 ASN A CA 1
ATOM 1049 C C . ASN A 1 132 ? 8.450 -13.000 -19.145 1.00 68.69 132 ASN A C 1
ATOM 1051 O O . ASN A 1 132 ? 8.372 -14.228 -18.977 1.00 68.69 132 ASN A O 1
ATOM 1055 N N . VAL A 1 133 ? 8.966 -12.170 -18.234 1.00 70.06 133 VAL A N 1
ATOM 1056 C CA . VAL A 1 133 ? 9.399 -12.551 -16.887 1.00 70.06 133 VAL A CA 1
ATOM 1057 C C . VAL A 1 133 ? 8.609 -11.736 -15.851 1.00 70.06 133 VAL A C 1
ATOM 1059 O O . VAL A 1 133 ? 8.401 -10.540 -16.063 1.00 70.06 133 VAL A O 1
ATOM 1062 N N . PRO A 1 134 ? 8.148 -12.359 -14.749 1.00 77.69 134 PRO A N 1
ATOM 1063 C CA . PRO A 1 134 ? 7.591 -11.650 -13.602 1.00 77.69 134 PRO A CA 1
ATOM 1064 C C . PRO A 1 134 ? 8.561 -10.608 -13.048 1.00 77.69 134 PRO A C 1
ATOM 1066 O O . PRO A 1 134 ? 9.685 -10.948 -12.682 1.00 77.69 134 PRO A O 1
ATOM 1069 N N . SER A 1 135 ? 8.099 -9.369 -12.950 1.00 80.75 135 SER A N 1
ATOM 1070 C CA . SER A 1 135 ? 8.918 -8.220 -12.587 1.00 80.75 135 SER A CA 1
ATOM 1071 C C . SER A 1 135 ? 8.134 -7.225 -11.744 1.00 80.75 135 SER A C 1
ATOM 1073 O O . SER A 1 135 ? 6.897 -7.217 -11.716 1.00 80.75 135 SER A O 1
ATOM 1075 N N . PHE A 1 136 ? 8.880 -6.341 -11.095 1.00 86.62 136 PHE A N 1
ATOM 1076 C CA . PHE A 1 136 ? 8.365 -5.040 -10.702 1.00 86.62 136 PHE A CA 1
ATOM 1077 C C . PHE A 1 136 ? 9.086 -3.954 -11.486 1.00 86.62 136 PHE A C 1
ATOM 1079 O O . PHE A 1 136 ? 10.260 -4.103 -11.838 1.00 86.62 136 PHE A O 1
ATOM 1086 N N . CYS A 1 137 ? 8.370 -2.876 -11.768 1.00 87.50 137 CYS A N 1
ATOM 1087 C CA . CYS A 1 137 ? 8.882 -1.754 -12.531 1.00 87.50 137 CYS A CA 1
ATOM 1088 C C . CYS A 1 137 ? 8.548 -0.444 -11.824 1.00 87.50 137 CYS A C 1
ATOM 1090 O O . CYS A 1 137 ? 7.503 -0.316 -11.187 1.00 87.50 137 CYS A O 1
ATOM 1092 N N . ILE A 1 138 ? 9.446 0.524 -11.958 1.00 89.19 138 ILE A N 1
ATOM 1093 C CA . ILE A 1 138 ? 9.290 1.879 -11.442 1.00 89.19 138 ILE A CA 1
ATOM 1094 C C . ILE A 1 138 ? 9.264 2.816 -12.634 1.00 89.19 138 ILE A C 1
ATOM 1096 O O . ILE A 1 138 ? 10.139 2.764 -13.504 1.00 89.19 138 ILE A O 1
ATOM 1100 N N . PHE A 1 139 ? 8.251 3.664 -12.662 1.00 89.62 139 PHE A N 1
ATOM 1101 C CA . PHE A 1 139 ? 7.995 4.620 -13.719 1.00 89.62 139 PHE A CA 1
ATOM 1102 C C . PHE A 1 139 ? 8.106 6.034 -13.170 1.00 89.62 139 PHE A C 1
ATOM 1104 O O . PHE A 1 139 ? 7.583 6.326 -12.098 1.00 89.62 139 PHE A O 1
ATOM 1111 N N . GLN A 1 140 ? 8.737 6.915 -13.935 1.00 88.38 140 GLN A N 1
ATOM 1112 C CA . GLN A 1 140 ? 8.594 8.350 -13.771 1.00 88.38 140 GLN A CA 1
ATOM 1113 C C . GLN A 1 140 ? 7.311 8.806 -14.451 1.00 88.38 140 GLN A C 1
ATOM 1115 O O . GLN A 1 140 ? 7.056 8.445 -15.603 1.00 88.38 140 GLN A O 1
ATOM 1120 N N . ILE A 1 141 ? 6.532 9.619 -13.748 1.00 88.25 141 ILE A N 1
ATOM 1121 C CA . ILE A 1 141 ? 5.352 10.277 -14.293 1.00 88.25 141 ILE A CA 1
ATOM 1122 C C . ILE A 1 141 ? 5.791 11.620 -14.877 1.00 88.25 141 ILE A C 1
ATOM 1124 O O . ILE A 1 141 ? 6.062 12.578 -14.154 1.00 88.25 141 ILE A O 1
ATOM 1128 N N . GLY A 1 142 ? 5.902 11.675 -16.203 1.00 82.88 142 GLY A N 1
ATOM 1129 C CA . GLY A 1 142 ? 6.217 12.889 -16.946 1.00 82.88 142 GLY A CA 1
ATOM 1130 C C . GLY A 1 142 ? 4.952 13.671 -17.290 1.00 82.88 142 GLY A C 1
ATOM 1131 O O . GLY A 1 142 ? 3.954 13.089 -17.718 1.00 82.88 142 GLY A O 1
ATOM 1132 N N . SER A 1 143 ? 4.997 14.996 -17.129 1.00 76.62 143 SER A N 1
ATOM 1133 C CA . SER A 1 143 ? 3.965 15.901 -17.648 1.00 76.62 143 SER A CA 1
ATOM 1134 C C . SER A 1 143 ? 4.438 16.525 -18.960 1.00 76.62 143 SER A C 1
ATOM 1136 O O . SER A 1 143 ? 5.487 17.168 -19.024 1.00 76.62 143 SER A O 1
ATOM 1138 N N . LEU A 1 144 ? 3.657 16.323 -20.015 1.00 71.31 144 LEU A N 1
ATOM 1139 C CA . LEU A 1 144 ? 3.847 16.894 -21.341 1.00 71.31 144 LEU A CA 1
ATOM 1140 C C . LEU A 1 144 ? 2.986 18.159 -21.512 1.00 71.31 144 LEU A C 1
ATOM 1142 O O . LEU A 1 144 ? 1.985 18.349 -20.814 1.00 71.31 144 LEU A O 1
ATOM 1146 N N . PRO A 1 145 ? 3.298 19.022 -22.499 1.00 67.50 145 PRO A N 1
ATOM 1147 C CA . PRO A 1 145 ? 2.444 20.157 -22.835 1.00 67.50 145 PRO A CA 1
ATOM 1148 C C . PRO A 1 145 ? 0.986 19.734 -23.094 1.00 67.50 145 PRO A C 1
ATOM 1150 O O . PRO A 1 145 ? 0.741 18.757 -23.806 1.00 67.50 145 PRO A O 1
ATOM 1153 N N . LYS A 1 146 ? 0.028 20.543 -22.610 1.00 63.44 146 LYS A N 1
ATOM 1154 C CA . LYS A 1 146 ? -1.438 20.329 -22.697 1.00 63.44 146 LYS A CA 1
ATOM 1155 C C . LYS A 1 146 ? -1.992 19.227 -21.776 1.00 63.44 146 LYS A C 1
ATOM 1157 O O . LYS A 1 146 ? -2.863 18.477 -22.211 1.00 63.44 146 LYS A O 1
ATOM 1162 N N . ASP A 1 147 ? -1.491 19.133 -20.544 1.00 63.16 147 ASP A N 1
ATOM 1163 C CA . ASP A 1 147 ? -2.006 18.222 -19.505 1.00 63.16 147 ASP A CA 1
ATOM 1164 C C . ASP A 1 147 ? -2.006 16.742 -19.931 1.00 63.16 147 ASP A C 1
ATOM 1166 O O . ASP A 1 147 ? -2.861 15.949 -19.538 1.00 63.16 147 ASP A O 1
ATOM 1170 N N . LYS A 1 148 ? -1.047 16.366 -20.784 1.00 73.38 148 LYS A N 1
ATOM 1171 C CA . LYS A 1 148 ? -0.823 14.974 -21.179 1.00 73.38 148 LYS A CA 1
ATOM 1172 C C . LYS A 1 148 ? 0.210 14.359 -20.251 1.00 73.38 148 LYS A C 1
ATOM 1174 O O . LYS A 1 148 ? 1.217 14.992 -19.962 1.00 73.38 148 LYS A O 1
ATOM 1179 N N . PHE A 1 149 ? -0.011 13.119 -19.842 1.00 83.62 149 PHE A N 1
ATOM 1180 C CA . PHE A 1 149 ? 0.936 12.380 -19.015 1.00 83.62 149 PHE A CA 1
ATOM 1181 C C . PHE A 1 149 ? 1.599 11.277 -19.829 1.00 83.62 149 PHE A C 1
ATOM 1183 O O . PHE A 1 149 ? 0.967 10.664 -20.693 1.00 83.62 149 PHE A O 1
ATOM 1190 N N . GLU A 1 150 ? 2.865 11.019 -19.530 1.00 86.19 150 GLU A N 1
ATOM 1191 C CA . GLU A 1 150 ? 3.609 9.873 -20.038 1.00 86.19 150 GLU A CA 1
ATOM 1192 C C . GLU A 1 150 ? 4.257 9.114 -18.879 1.00 86.19 150 GLU A C 1
ATOM 1194 O O . GLU A 1 150 ? 4.637 9.709 -17.869 1.00 86.19 150 GLU A O 1
ATOM 1199 N N . LEU A 1 151 ? 4.367 7.791 -19.020 1.00 89.50 151 LEU A N 1
ATOM 1200 C CA . LEU A 1 151 ? 5.143 6.965 -18.101 1.00 89.50 151 LEU A CA 1
ATOM 1201 C C . LEU A 1 151 ? 6.450 6.550 -18.757 1.00 89.50 151 LEU A C 1
ATOM 1203 O O . LEU A 1 151 ? 6.449 5.848 -19.770 1.00 89.50 151 LEU A O 1
ATOM 1207 N N . THR A 1 152 ? 7.557 6.909 -18.117 1.00 86.81 152 THR A N 1
ATOM 1208 C CA . THR A 1 152 ? 8.896 6.485 -18.524 1.00 86.81 152 THR A CA 1
ATOM 1209 C C . THR A 1 152 ? 9.409 5.468 -17.522 1.00 86.81 152 THR A C 1
ATOM 1211 O O . THR A 1 152 ? 9.559 5.778 -16.345 1.00 86.81 152 THR A O 1
ATOM 1214 N N . MET A 1 153 ? 9.667 4.236 -17.963 1.00 86.44 153 MET A N 1
ATOM 1215 C CA . 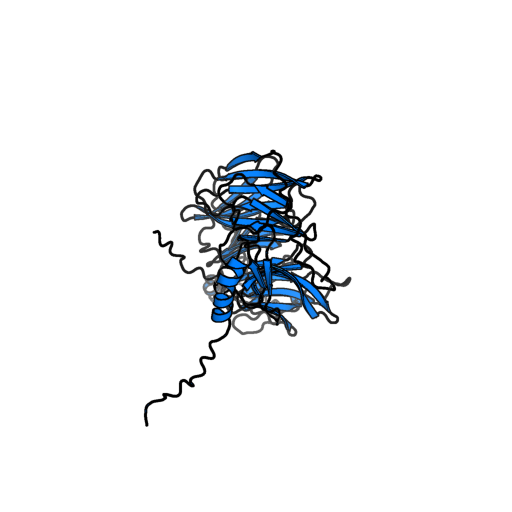MET A 1 153 ? 10.236 3.208 -17.089 1.00 86.44 153 MET A CA 1
ATOM 1216 C C . MET A 1 153 ? 11.674 3.589 -16.724 1.00 86.44 153 MET A C 1
ATOM 1218 O O . MET A 1 153 ? 12.531 3.673 -17.599 1.00 86.44 153 MET A O 1
ATOM 1222 N N . LEU A 1 154 ? 11.928 3.803 -15.435 1.00 80.25 154 LEU A N 1
ATOM 1223 C CA . LEU A 1 154 ? 13.260 4.100 -14.905 1.00 80.25 154 LEU A CA 1
ATOM 1224 C C . LEU A 1 154 ? 13.997 2.833 -14.492 1.00 80.25 154 LEU A C 1
ATOM 1226 O O . LEU A 1 154 ? 15.209 2.719 -14.648 1.00 80.25 154 LEU A O 1
ATOM 1230 N N . TYR A 1 155 ? 13.255 1.877 -13.942 1.00 80.50 155 TYR A N 1
ATOM 1231 C CA . TYR A 1 155 ? 13.831 0.673 -13.377 1.00 80.50 155 TYR A CA 1
ATOM 1232 C C . TYR A 1 155 ? 12.892 -0.509 -13.566 1.00 80.50 155 TYR A C 1
ATOM 1234 O O . TYR A 1 155 ? 11.675 -0.388 -13.435 1.00 80.50 155 TYR A O 1
ATOM 1242 N N . SER A 1 156 ? 13.475 -1.668 -13.844 1.00 80.31 156 SER A N 1
ATOM 1243 C CA . SER A 1 156 ? 12.786 -2.949 -13.834 1.00 80.31 156 SER A CA 1
ATOM 1244 C C . SER A 1 156 ? 13.700 -3.984 -13.208 1.00 80.31 156 SER A C 1
ATOM 1246 O O . SER A 1 156 ? 14.885 -4.049 -13.545 1.00 80.31 156 SER A O 1
ATOM 1248 N N . ASP A 1 157 ? 13.138 -4.839 -12.357 1.00 74.56 157 ASP A N 1
ATOM 1249 C CA . ASP A 1 157 ? 13.824 -6.030 -11.874 1.00 74.56 157 ASP A CA 1
ATOM 1250 C C . ASP A 1 157 ? 12.928 -7.264 -11.941 1.00 74.56 157 ASP A C 1
ATOM 1252 O O . ASP A 1 157 ? 11.816 -7.294 -11.414 1.00 74.56 157 ASP A O 1
ATOM 1256 N N . SER A 1 158 ? 13.460 -8.290 -12.599 1.00 68.69 158 SER A N 1
ATOM 1257 C CA . SER A 1 158 ? 12.843 -9.596 -12.809 1.00 68.69 158 SER A CA 1
ATOM 1258 C C . SER A 1 158 ? 13.564 -10.733 -12.069 1.00 68.69 158 SER A C 1
ATOM 1260 O O . SER A 1 158 ? 13.108 -11.876 -12.061 1.00 68.69 158 SER A O 1
ATOM 1262 N N . ILE A 1 159 ? 14.713 -10.443 -11.449 1.00 62.66 159 ILE A N 1
ATOM 1263 C CA . ILE A 1 159 ? 15.678 -11.439 -10.964 1.00 62.66 159 ILE A CA 1
ATOM 1264 C C . ILE A 1 159 ? 15.871 -11.368 -9.446 1.00 62.66 159 ILE A C 1
ATOM 1266 O O . ILE A 1 159 ? 16.134 -12.396 -8.823 1.00 62.66 159 ILE A O 1
ATOM 1270 N N . LEU A 1 160 ? 15.680 -10.190 -8.846 1.00 67.12 160 LEU A N 1
ATOM 1271 C CA . LEU A 1 160 ? 15.799 -9.924 -7.407 1.00 67.12 160 LEU A CA 1
ATOM 1272 C C . LEU A 1 160 ? 14.838 -10.770 -6.551 1.00 67.12 160 LEU A C 1
ATOM 1274 O O . LEU A 1 160 ? 15.072 -10.954 -5.361 1.00 67.12 160 LEU A O 1
ATOM 1278 N N . GLY A 1 161 ? 13.767 -11.302 -7.155 1.00 71.06 161 GLY A N 1
ATOM 1279 C CA . GLY A 1 161 ? 12.847 -12.243 -6.519 1.00 71.06 161 GLY A CA 1
ATOM 1280 C C . GLY A 1 161 ? 12.319 -11.738 -5.177 1.00 71.06 161 GLY A C 1
ATOM 1281 O O . GLY A 1 161 ? 12.627 -12.320 -4.140 1.00 71.06 161 GLY A O 1
ATOM 1282 N N . VAL A 1 162 ? 11.522 -10.669 -5.185 1.00 79.06 162 VAL A N 1
ATOM 1283 C CA . VAL A 1 162 ? 10.992 -10.044 -3.959 1.00 79.06 162 VAL A CA 1
ATOM 1284 C C . VAL A 1 162 ? 9.594 -10.556 -3.600 1.00 79.06 162 VAL A C 1
ATOM 1286 O O . VAL A 1 162 ? 8.816 -10.955 -4.479 1.00 79.06 162 VAL A O 1
ATOM 1289 N N . SER A 1 163 ? 9.289 -10.600 -2.302 1.00 80.31 163 SER A N 1
ATOM 1290 C CA . SER A 1 163 ? 7.938 -10.835 -1.772 1.00 80.31 163 SER A CA 1
ATOM 1291 C C . SER A 1 163 ? 7.138 -9.538 -1.670 1.00 80.31 163 SER A C 1
ATOM 1293 O O . SER A 1 163 ? 5.965 -9.540 -2.021 1.00 80.31 163 SER A O 1
ATOM 1295 N N . SER A 1 164 ? 7.776 -8.437 -1.270 1.00 87.12 164 SER A N 1
ATOM 1296 C CA . SER A 1 164 ? 7.165 -7.108 -1.200 1.00 87.12 164 SER A CA 1
ATOM 1297 C C . SER A 1 164 ? 8.198 -6.023 -1.496 1.00 87.12 164 SER A C 1
ATOM 1299 O O . SER A 1 164 ? 9.400 -6.230 -1.322 1.00 87.12 164 SER A O 1
ATOM 1301 N N . VAL A 1 165 ? 7.719 -4.868 -1.949 1.00 89.81 165 VAL A N 1
ATOM 1302 C CA . VAL A 1 165 ? 8.520 -3.687 -2.287 1.00 89.81 165 VAL A CA 1
ATOM 1303 C C . VAL A 1 165 ? 7.719 -2.426 -1.957 1.00 89.81 165 VAL A C 1
ATOM 1305 O O . VAL A 1 165 ? 6.493 -2.453 -2.051 1.00 89.81 165 VAL A O 1
ATOM 1308 N N . SER A 1 166 ? 8.401 -1.355 -1.556 1.00 91.62 166 SER A N 1
ATOM 1309 C CA . SER A 1 166 ? 7.816 -0.030 -1.316 1.00 91.62 166 SER A CA 1
ATOM 1310 C C . SER A 1 166 ? 8.816 1.059 -1.716 1.00 91.62 166 SER A C 1
ATOM 1312 O O . SER A 1 166 ? 10.033 0.853 -1.634 1.00 91.62 166 SER A O 1
ATOM 1314 N N . LEU A 1 167 ? 8.308 2.190 -2.209 1.00 90.06 167 LEU A N 1
ATOM 1315 C CA . LEU A 1 167 ? 9.126 3.334 -2.613 1.00 90.06 167 LEU A CA 1
ATOM 1316 C C . LEU A 1 167 ? 9.613 4.076 -1.367 1.00 90.06 167 LEU A C 1
ATOM 1318 O O . LEU A 1 167 ? 8.806 4.377 -0.494 1.00 90.06 167 LEU A O 1
ATOM 1322 N N . ASN A 1 168 ? 10.904 4.406 -1.288 1.00 86.62 168 ASN A N 1
ATOM 1323 C CA . ASN A 1 168 ? 11.381 5.328 -0.262 1.00 86.62 168 ASN A CA 1
ATOM 1324 C C . ASN A 1 168 ? 11.044 6.760 -0.715 1.00 86.62 168 ASN A C 1
ATOM 1326 O O . ASN A 1 168 ? 11.568 7.196 -1.736 1.00 86.62 168 ASN A O 1
ATOM 1330 N N . PRO A 1 169 ? 10.180 7.513 -0.015 1.00 75.19 169 PRO A N 1
ATOM 1331 C CA . PRO A 1 169 ? 9.798 8.854 -0.460 1.00 75.19 169 PRO A CA 1
ATOM 1332 C C . PRO A 1 169 ? 10.884 9.901 -0.200 1.00 75.19 169 PRO A C 1
ATOM 1334 O O . PRO A 1 169 ? 10.849 10.981 -0.782 1.00 75.19 169 PRO A O 1
ATOM 1337 N N . ASN A 1 170 ? 11.854 9.586 0.661 1.00 71.44 170 ASN A N 1
ATOM 1338 C CA . ASN A 1 170 ? 12.891 10.518 1.096 1.00 71.44 170 ASN A CA 1
ATOM 1339 C C . ASN A 1 170 ? 14.196 10.359 0.311 1.00 71.44 170 ASN A C 1
ATOM 1341 O O . ASN A 1 170 ? 15.126 11.147 0.483 1.00 71.44 170 ASN A O 1
ATOM 1345 N N . SER A 1 171 ? 14.297 9.332 -0.529 1.00 69.44 171 SER A N 1
ATOM 1346 C CA . SER A 1 171 ? 15.496 9.062 -1.305 1.00 69.44 171 SER A CA 1
ATOM 1347 C C . SER A 1 171 ? 15.147 8.430 -2.646 1.00 69.44 171 SER A C 1
ATOM 1349 O O . SER A 1 171 ? 14.029 8.014 -2.922 1.00 69.44 171 SER A O 1
ATOM 1351 N N . LEU A 1 172 ? 16.143 8.355 -3.513 1.00 77.94 172 LEU A N 1
ATOM 1352 C CA . LEU A 1 172 ? 16.046 7.710 -4.811 1.00 77.94 172 LEU A CA 1
ATOM 1353 C C . LEU A 1 172 ? 16.283 6.195 -4.675 1.00 77.94 172 LEU A C 1
ATOM 1355 O O . LEU A 1 172 ? 17.129 5.621 -5.361 1.00 77.94 172 LEU A O 1
ATOM 1359 N N . SER A 1 173 ? 15.565 5.553 -3.752 1.00 83.31 173 SER A N 1
ATOM 1360 C CA . SER A 1 173 ? 15.727 4.140 -3.406 1.00 83.31 173 SER A CA 1
ATOM 1361 C C . SER A 1 173 ? 14.387 3.417 -3.235 1.00 83.31 173 SER A C 1
ATOM 1363 O O . SER A 1 173 ? 13.305 4.010 -3.231 1.00 83.31 173 SER A O 1
ATOM 1365 N N . ILE A 1 174 ? 14.463 2.095 -3.119 1.00 87.62 174 ILE A N 1
ATOM 1366 C CA . ILE A 1 174 ? 13.343 1.237 -2.740 1.00 87.62 174 ILE A CA 1
ATOM 1367 C C . ILE A 1 174 ? 13.719 0.357 -1.563 1.00 87.62 174 ILE A C 1
ATOM 1369 O O . ILE A 1 174 ? 14.845 -0.138 -1.479 1.00 87.62 174 ILE A O 1
ATOM 1373 N N . PHE A 1 175 ? 12.736 0.083 -0.714 1.00 89.06 175 PHE A N 1
ATOM 1374 C CA . PHE A 1 175 ? 12.837 -0.976 0.276 1.00 89.06 175 PHE A CA 1
ATOM 1375 C C . PHE A 1 175 ? 12.206 -2.253 -0.266 1.00 89.06 175 PHE A C 1
ATOM 1377 O O . PHE A 1 175 ? 11.111 -2.236 -0.833 1.00 89.06 175 PHE A O 1
ATOM 1384 N N . VAL A 1 176 ? 12.889 -3.378 -0.091 1.00 87.50 176 VAL A N 1
ATOM 1385 C CA . VAL A 1 176 ? 12.464 -4.681 -0.600 1.00 87.50 176 VAL A CA 1
ATOM 1386 C C . VAL A 1 176 ? 12.570 -5.762 0.463 1.00 87.50 176 VAL A C 1
ATOM 1388 O O . VAL A 1 176 ? 13.469 -5.758 1.302 1.00 87.50 176 VAL A O 1
ATOM 1391 N N . LEU A 1 177 ? 11.677 -6.742 0.362 1.00 85.81 177 LEU A N 1
ATOM 1392 C CA . LEU A 1 177 ? 11.760 -8.006 1.081 1.00 85.81 177 LEU A CA 1
ATOM 1393 C C . LEU A 1 177 ? 12.198 -9.101 0.104 1.00 85.81 177 LEU A C 1
ATOM 1395 O O . LEU A 1 177 ? 11.421 -9.488 -0.779 1.00 85.81 177 LEU A O 1
ATOM 1399 N N . PRO A 1 178 ? 13.433 -9.614 0.197 1.00 78.50 178 PRO A N 1
ATOM 1400 C CA . PRO A 1 178 ? 13.882 -10.666 -0.696 1.00 78.50 178 PRO A CA 1
ATOM 1401 C C . PRO A 1 178 ? 13.223 -11.999 -0.332 1.00 78.50 178 PRO A C 1
ATOM 1403 O O . PRO A 1 178 ? 13.381 -12.509 0.773 1.00 78.50 178 PRO A O 1
ATOM 1406 N N . ARG A 1 179 ? 12.570 -12.660 -1.294 1.00 76.06 179 ARG A N 1
ATOM 1407 C CA . ARG A 1 179 ? 11.918 -13.969 -1.069 1.00 76.06 179 ARG A CA 1
ATOM 1408 C C . ARG A 1 179 ? 12.906 -15.044 -0.615 1.00 76.06 179 ARG A C 1
ATOM 1410 O O . ARG A 1 179 ? 12.533 -16.026 0.019 1.00 76.06 179 ARG A O 1
ATOM 1417 N N . ALA A 1 180 ? 14.167 -14.883 -1.002 1.00 71.25 180 ALA A N 1
ATOM 1418 C CA . ALA A 1 180 ? 15.250 -15.780 -0.641 1.00 71.25 180 ALA A CA 1
ATOM 1419 C C . ALA A 1 180 ? 15.665 -15.693 0.832 1.00 71.25 180 ALA A C 1
ATOM 1421 O O . ALA A 1 180 ? 16.268 -16.640 1.330 1.00 71.25 180 ALA A O 1
ATOM 1422 N N . LEU A 1 181 ? 15.386 -14.556 1.466 1.00 75.25 181 LEU A N 1
ATOM 1423 C CA . LEU A 1 181 ? 15.854 -14.163 2.786 1.00 75.25 181 LEU A CA 1
ATOM 1424 C C . LEU A 1 181 ? 14.656 -13.561 3.534 1.00 75.25 181 LEU A C 1
ATOM 1426 O O . LEU A 1 181 ? 14.579 -12.348 3.695 1.00 75.25 181 LEU A O 1
ATOM 1430 N N . PRO A 1 182 ? 13.687 -14.401 3.937 1.00 70.75 182 PRO A N 1
ATOM 1431 C CA . PRO A 1 182 ? 12.370 -13.955 4.392 1.00 70.75 182 PRO A CA 1
ATOM 1432 C C . PRO A 1 182 ? 12.405 -13.094 5.659 1.00 70.75 182 PRO A C 1
ATOM 1434 O O . PRO A 1 182 ? 11.451 -12.372 5.914 1.00 70.75 182 PRO A O 1
ATOM 1437 N N . SER A 1 183 ? 13.482 -13.148 6.438 1.00 74.81 183 SER A N 1
ATOM 1438 C CA . SER A 1 183 ? 13.670 -12.342 7.651 1.00 74.81 183 SER A CA 1
ATOM 1439 C C . SER A 1 183 ? 14.395 -11.020 7.401 1.00 74.81 183 SER A C 1
ATOM 1441 O O . SER A 1 183 ? 14.608 -10.267 8.348 1.00 74.81 183 SER A O 1
ATOM 1443 N N . TYR A 1 184 ? 14.823 -10.755 6.163 1.00 77.75 184 TYR A N 1
ATOM 1444 C CA . TYR A 1 184 ? 15.667 -9.615 5.828 1.00 77.75 184 TYR A CA 1
ATOM 1445 C C . TYR A 1 184 ? 14.902 -8.538 5.069 1.00 77.75 184 TYR A C 1
ATOM 1447 O O . TYR A 1 184 ? 14.081 -8.820 4.196 1.00 77.75 184 TYR A O 1
ATOM 1455 N N . VAL A 1 185 ? 15.258 -7.293 5.357 1.00 83.19 185 VAL A N 1
ATOM 1456 C CA . VAL A 1 185 ? 14.891 -6.121 4.567 1.00 83.19 185 VAL A CA 1
ATOM 1457 C C . VAL A 1 185 ? 16.126 -5.626 3.840 1.00 83.19 185 VAL A C 1
ATOM 1459 O O . VAL A 1 185 ? 17.230 -5.728 4.372 1.00 83.19 185 VAL A O 1
ATOM 1462 N N . ALA A 1 186 ? 15.939 -5.119 2.626 1.00 80.75 186 ALA A N 1
ATOM 1463 C CA . ALA A 1 186 ? 16.993 -4.537 1.820 1.00 80.75 186 ALA A CA 1
ATOM 1464 C C . ALA A 1 186 ? 16.610 -3.145 1.304 1.00 80.75 186 ALA A C 1
ATOM 1466 O O . ALA A 1 186 ? 15.491 -2.961 0.834 1.00 80.75 186 ALA A O 1
ATOM 1467 N N . GLU A 1 187 ? 17.540 -2.193 1.336 1.00 84.00 187 GLU A N 1
ATOM 1468 C CA . GLU A 1 187 ? 17.429 -0.933 0.587 1.00 84.00 187 GLU A CA 1
ATOM 1469 C C . GLU A 1 187 ? 18.243 -1.015 -0.708 1.00 84.00 187 GLU A C 1
ATOM 1471 O O . GLU A 1 187 ? 19.375 -1.503 -0.702 1.00 84.00 187 GLU A O 1
ATOM 1476 N N . ILE A 1 188 ? 17.652 -0.572 -1.820 1.00 80.12 188 ILE A N 1
ATOM 1477 C CA . ILE A 1 188 ? 18.240 -0.601 -3.163 1.00 80.12 188 ILE A CA 1
ATOM 1478 C C . ILE A 1 188 ? 18.161 0.799 -3.759 1.00 80.12 188 ILE A C 1
ATOM 1480 O O . ILE A 1 188 ? 17.074 1.298 -4.044 1.00 80.12 188 ILE A O 1
ATOM 1484 N N . GLU A 1 189 ? 19.317 1.406 -4.007 1.00 78.69 189 GLU A N 1
ATOM 1485 C CA . GLU A 1 189 ? 19.409 2.654 -4.765 1.00 78.69 189 GLU A CA 1
ATOM 1486 C C . GLU A 1 189 ? 19.019 2.437 -6.234 1.00 78.69 189 GLU A C 1
ATOM 1488 O O . GLU A 1 189 ? 19.442 1.466 -6.883 1.00 78.69 189 GLU A O 1
ATOM 1493 N N . LEU A 1 190 ? 18.210 3.357 -6.759 1.00 75.94 190 LEU A N 1
ATOM 1494 C CA . LEU A 1 190 ? 17.735 3.344 -8.135 1.00 75.94 190 LEU A CA 1
ATOM 1495 C C . LEU A 1 190 ? 18.715 4.106 -9.047 1.00 75.94 190 LEU A C 1
ATOM 1497 O O . LEU A 1 190 ? 19.109 5.231 -8.734 1.00 75.94 190 LEU A O 1
ATOM 1501 N N . PRO A 1 191 ? 19.100 3.543 -10.205 1.00 66.50 191 PRO A N 1
ATOM 1502 C CA . PRO A 1 191 ? 19.947 4.236 -11.166 1.00 66.50 191 PRO A CA 1
ATOM 1503 C C . PRO A 1 191 ? 19.112 5.243 -11.973 1.00 66.50 191 PRO A C 1
ATOM 1505 O O . PRO A 1 191 ? 18.315 4.856 -12.821 1.00 66.50 191 PRO A O 1
ATOM 1508 N N . PHE A 1 192 ? 19.295 6.544 -11.734 1.00 60.78 192 PHE A N 1
ATOM 1509 C CA . PHE A 1 192 ? 18.571 7.604 -12.461 1.00 60.78 192 PHE A CA 1
ATOM 1510 C C . PHE A 1 192 ? 19.207 8.012 -13.799 1.00 60.78 192 PHE A C 1
ATOM 1512 O O . PHE A 1 192 ? 18.659 8.851 -14.512 1.00 60.78 192 PHE A O 1
ATOM 1519 N N . SER A 1 193 ? 20.333 7.406 -14.181 1.00 53.59 193 SER A N 1
ATOM 1520 C CA . SER A 1 193 ? 20.885 7.515 -15.530 1.00 53.59 193 SER A CA 1
ATOM 1521 C C . SER A 1 193 ? 20.746 6.183 -16.265 1.00 53.59 193 SER A C 1
ATOM 1523 O O . SER A 1 193 ? 21.262 5.155 -15.828 1.00 53.59 193 SER A O 1
ATOM 1525 N N . LEU A 1 194 ? 20.065 6.205 -17.417 1.00 43.81 194 LEU A N 1
ATOM 1526 C CA . LEU A 1 194 ? 20.220 5.156 -18.423 1.00 43.81 194 LEU A CA 1
ATOM 1527 C C . LEU A 1 194 ? 21.699 5.169 -18.834 1.00 43.81 194 LEU A C 1
ATOM 1529 O O . LEU A 1 194 ? 22.164 6.200 -19.328 1.00 43.81 194 LEU A O 1
ATOM 1533 N N . PRO A 1 195 ? 22.473 4.098 -18.603 1.00 41.75 195 PRO A N 1
ATOM 1534 C CA . PRO A 1 195 ? 23.867 4.109 -19.009 1.00 41.75 195 PRO A CA 1
ATOM 1535 C C . PRO A 1 195 ? 23.929 4.211 -20.542 1.00 41.75 195 PRO A C 1
ATOM 1537 O O . PRO A 1 195 ? 23.274 3.442 -21.244 1.00 41.75 195 PRO A O 1
ATOM 1540 N N . GLU A 1 196 ? 24.712 5.164 -21.067 1.00 36.53 196 GLU A N 1
ATOM 1541 C CA . GLU A 1 196 ? 24.870 5.411 -22.518 1.00 36.53 196 GLU A CA 1
ATOM 1542 C C . GLU A 1 196 ? 25.369 4.169 -23.283 1.00 36.53 196 GLU A C 1
ATOM 1544 O O . GLU A 1 196 ? 25.183 4.041 -24.495 1.00 36.53 196 GLU A O 1
ATOM 1549 N N . HIS A 1 197 ? 25.973 3.220 -22.566 1.00 35.03 197 HIS A N 1
ATOM 1550 C CA . HIS A 1 197 ? 26.457 1.943 -23.071 1.00 35.03 197 HIS A CA 1
ATOM 1551 C C . HIS A 1 197 ? 26.086 0.802 -22.120 1.00 35.03 197 HIS A C 1
ATOM 1553 O O . HIS A 1 197 ? 25.909 1.008 -20.921 1.00 35.03 197 HIS A O 1
ATOM 1559 N N . TYR A 1 198 ? 26.015 -0.423 -22.649 1.00 36.03 198 TYR A N 1
ATOM 1560 C CA . TYR A 1 198 ? 25.811 -1.630 -21.850 1.00 36.03 198 TYR A CA 1
ATOM 1561 C C . TYR A 1 198 ? 26.867 -1.730 -20.739 1.00 36.03 198 TYR A C 1
ATOM 1563 O O . TYR A 1 198 ? 28.039 -1.993 -21.004 1.00 36.03 198 TYR A O 1
ATOM 1571 N N . GLN A 1 199 ? 26.444 -1.533 -19.493 1.00 37.50 199 GLN A N 1
ATOM 1572 C CA . GLN A 1 199 ? 27.226 -1.882 -18.315 1.00 37.50 199 GLN A CA 1
ATOM 1573 C C . GLN A 1 199 ? 26.692 -3.204 -17.765 1.00 37.50 199 GLN A C 1
ATOM 1575 O O . GLN A 1 199 ? 25.481 -3.446 -17.783 1.00 37.50 199 GLN A O 1
ATOM 1580 N N . HIS A 1 200 ? 27.588 -4.069 -17.274 1.00 37.75 200 HIS A N 1
ATOM 1581 C CA . HIS A 1 200 ? 27.182 -5.167 -16.397 1.00 37.75 200 HIS A CA 1
ATOM 1582 C C . HIS A 1 200 ? 26.225 -4.593 -15.359 1.00 37.75 200 HIS A C 1
ATOM 1584 O O . HIS A 1 200 ? 26.556 -3.566 -14.771 1.00 37.75 200 HIS A O 1
ATOM 1590 N N . ARG A 1 201 ? 25.048 -5.209 -15.181 1.00 44.66 201 ARG A N 1
ATOM 1591 C CA . ARG A 1 201 ? 24.037 -4.757 -14.220 1.00 44.66 201 ARG A CA 1
ATOM 1592 C C . ARG A 1 201 ? 24.741 -4.552 -12.879 1.00 44.66 201 ARG A C 1
ATOM 1594 O O . ARG A 1 201 ? 25.089 -5.537 -12.227 1.00 44.66 201 ARG A O 1
ATOM 1601 N N . MET A 1 202 ? 25.051 -3.297 -12.533 1.00 43.16 202 MET A N 1
ATOM 1602 C CA . MET A 1 202 ? 25.674 -2.995 -11.255 1.00 43.16 202 MET A CA 1
ATOM 1603 C C . MET A 1 202 ? 24.652 -3.427 -10.222 1.00 43.16 202 MET A C 1
ATOM 1605 O O . MET A 1 202 ? 23.509 -2.973 -10.230 1.00 43.16 202 MET A O 1
ATOM 1609 N N . ILE A 1 203 ? 25.037 -4.406 -9.415 1.00 49.09 203 ILE A N 1
ATOM 1610 C CA . ILE A 1 203 ? 24.231 -4.835 -8.286 1.00 49.09 203 ILE A CA 1
ATOM 1611 C C . ILE A 1 203 ? 24.208 -3.623 -7.369 1.00 49.09 203 ILE A C 1
ATOM 1613 O O . ILE A 1 203 ? 25.260 -3.240 -6.856 1.00 49.09 203 ILE A O 1
ATOM 1617 N N . SER A 1 204 ? 23.046 -2.976 -7.251 1.00 50.34 204 SER A N 1
ATOM 1618 C CA . SER A 1 204 ? 22.881 -1.833 -6.358 1.00 50.34 204 SER A CA 1
ATOM 1619 C C . SER A 1 204 ? 23.438 -2.191 -4.984 1.00 50.34 204 SER A C 1
ATOM 1621 O O . SER A 1 204 ? 23.319 -3.342 -4.551 1.00 50.34 204 SER A O 1
ATOM 1623 N N . LYS A 1 205 ? 24.056 -1.221 -4.303 1.00 52.22 205 LYS A N 1
ATOM 1624 C CA . LYS A 1 205 ? 24.442 -1.383 -2.899 1.00 52.22 205 LYS A CA 1
ATOM 1625 C C . LYS A 1 205 ? 23.188 -1.834 -2.147 1.00 52.22 205 LYS A C 1
ATOM 1627 O O . LYS A 1 205 ? 22.199 -1.113 -2.128 1.00 52.22 205 LYS A O 1
ATOM 1632 N N . VAL A 1 206 ? 23.226 -3.049 -1.607 1.00 60.19 206 VAL A N 1
ATOM 1633 C CA . VAL A 1 206 ? 22.149 -3.591 -0.783 1.00 60.19 206 VAL A CA 1
ATOM 1634 C C . VAL A 1 206 ? 22.568 -3.407 0.663 1.00 60.19 206 VAL A C 1
ATOM 1636 O O . VAL A 1 206 ? 23.608 -3.921 1.072 1.00 60.19 206 VAL A O 1
ATOM 1639 N N . MET A 1 207 ? 21.779 -2.665 1.429 1.00 60.16 207 MET A N 1
ATOM 1640 C CA . MET A 1 207 ? 21.907 -2.637 2.885 1.00 60.16 207 MET A CA 1
ATOM 1641 C C . MET A 1 207 ? 20.894 -3.608 3.455 1.00 60.16 207 MET A C 1
ATOM 1643 O O . MET A 1 207 ? 19.718 -3.470 3.143 1.00 60.16 207 MET A O 1
ATOM 1647 N N . MET A 1 208 ? 21.340 -4.604 4.221 1.00 64.88 208 MET A N 1
ATOM 1648 C CA . MET A 1 208 ? 20.465 -5.645 4.754 1.00 64.88 208 MET A CA 1
ATOM 1649 C C . MET A 1 208 ? 20.335 -5.546 6.268 1.00 64.88 208 MET A C 1
ATOM 1651 O O . MET A 1 208 ? 21.329 -5.364 6.965 1.00 64.88 208 MET A O 1
ATOM 1655 N N . ALA A 1 209 ? 19.123 -5.745 6.774 1.00 60.22 209 ALA A N 1
ATOM 1656 C CA . ALA A 1 209 ? 18.866 -5.889 8.202 1.00 60.22 209 ALA A CA 1
ATOM 1657 C C . ALA A 1 209 ? 17.890 -7.043 8.449 1.00 60.22 209 ALA A C 1
ATOM 1659 O O . ALA A 1 209 ? 16.985 -7.262 7.646 1.00 60.22 209 ALA A O 1
ATOM 1660 N N . SER A 1 210 ? 18.090 -7.802 9.529 1.00 64.00 210 SER A N 1
ATOM 1661 C CA . SER A 1 210 ? 17.236 -8.941 9.893 1.00 64.00 210 SER A CA 1
ATOM 1662 C C . SER A 1 210 ? 16.258 -8.537 10.986 1.00 64.00 210 SER A C 1
ATOM 1664 O O . SER A 1 210 ? 16.660 -7.948 11.981 1.00 64.00 210 SER A O 1
ATOM 1666 N N . GLY A 1 211 ? 14.976 -8.863 10.839 1.00 58.34 211 GLY A N 1
ATOM 1667 C CA . GLY A 1 211 ? 13.970 -8.577 11.868 1.00 58.34 211 GLY A CA 1
ATOM 1668 C C . GLY A 1 211 ? 14.044 -9.501 13.088 1.00 58.34 211 GLY A C 1
ATOM 1669 O O . GLY A 1 211 ? 13.237 -9.351 14.001 1.00 58.34 211 GLY A O 1
ATOM 1670 N N . HIS A 1 212 ? 14.958 -10.485 13.090 1.00 65.75 212 HIS A N 1
ATOM 1671 C CA . HIS A 1 212 ? 14.981 -11.614 14.034 1.00 65.75 212 HIS A CA 1
ATOM 1672 C C . HIS A 1 212 ? 13.655 -12.398 14.096 1.00 65.75 212 HIS A C 1
ATOM 1674 O O . HIS A 1 212 ? 13.389 -13.104 15.066 1.00 65.75 212 HIS A O 1
ATOM 1680 N N . THR A 1 213 ? 12.842 -12.293 13.042 1.00 65.62 213 THR A N 1
ATOM 1681 C CA . THR A 1 213 ? 11.559 -12.983 12.883 1.00 65.62 213 THR A CA 1
ATOM 1682 C C . THR A 1 213 ? 11.703 -14.127 11.891 1.00 65.62 213 THR A C 1
ATOM 1684 O O . THR A 1 213 ? 12.574 -14.094 11.017 1.00 65.62 213 THR A O 1
ATOM 1687 N N . ASP A 1 214 ? 10.843 -15.139 11.986 1.00 66.75 214 ASP A N 1
ATOM 1688 C CA . ASP A 1 214 ? 10.912 -16.291 11.078 1.00 66.75 214 ASP A CA 1
ATOM 1689 C C . ASP A 1 214 ? 10.572 -15.901 9.630 1.00 66.75 214 ASP A C 1
ATOM 1691 O O . ASP A 1 214 ? 11.108 -16.480 8.679 1.00 66.75 214 ASP A O 1
ATOM 1695 N N . LYS A 1 215 ? 9.699 -14.899 9.444 1.00 79.44 215 LYS A N 1
ATOM 1696 C CA . LYS A 1 215 ? 9.259 -14.445 8.124 1.00 79.44 215 LYS A CA 1
ATOM 1697 C C . LYS A 1 215 ? 8.604 -13.066 8.160 1.00 79.44 215 LYS A C 1
ATOM 1699 O O . LYS A 1 215 ? 7.675 -12.824 8.922 1.00 79.44 215 LYS A O 1
ATOM 1704 N N . ILE A 1 216 ? 9.017 -12.201 7.243 1.00 85.62 216 ILE A N 1
ATOM 1705 C CA . ILE A 1 216 ? 8.407 -10.910 6.936 1.00 85.62 216 ILE A CA 1
ATOM 1706 C C . ILE A 1 216 ? 7.773 -11.011 5.546 1.00 85.62 216 ILE A C 1
ATOM 1708 O O . ILE A 1 216 ? 8.387 -11.519 4.604 1.00 85.62 216 ILE A O 1
ATOM 1712 N N . SER A 1 217 ? 6.522 -10.567 5.414 1.00 87.81 217 SER A N 1
ATOM 1713 C CA . SER A 1 217 ? 5.754 -10.731 4.170 1.00 87.81 217 SER A CA 1
ATOM 1714 C C . SER A 1 217 ? 5.457 -9.407 3.475 1.00 87.81 217 SER A C 1
ATOM 1716 O O . SER A 1 217 ? 5.448 -9.371 2.246 1.00 87.81 217 SER A O 1
ATOM 1718 N N . HIS A 1 218 ? 5.325 -8.316 4.231 1.00 91.31 218 HIS A N 1
ATOM 1719 C CA . HIS A 1 218 ? 4.923 -7.017 3.697 1.00 91.31 218 HIS A CA 1
ATOM 1720 C C . HIS A 1 218 ? 5.802 -5.875 4.191 1.00 91.31 218 HIS A C 1
ATOM 1722 O O . HIS A 1 218 ? 6.363 -5.937 5.286 1.00 91.31 218 HIS A O 1
ATOM 1728 N N . ILE A 1 219 ? 5.883 -4.821 3.378 1.00 91.75 219 ILE A N 1
ATOM 1729 C CA . ILE A 1 219 ? 6.593 -3.577 3.685 1.00 91.75 219 ILE A CA 1
ATOM 1730 C C . ILE A 1 219 ? 5.797 -2.357 3.213 1.00 91.75 219 ILE A C 1
ATOM 1732 O O . ILE A 1 219 ? 5.154 -2.397 2.154 1.00 91.75 219 ILE A O 1
ATOM 1736 N N . SER A 1 220 ? 5.862 -1.288 4.005 1.00 91.88 220 SER A N 1
ATOM 1737 C CA . SER A 1 220 ? 5.336 0.040 3.688 1.00 91.88 220 SER A CA 1
ATOM 1738 C C . SER A 1 220 ? 6.297 1.106 4.203 1.00 91.88 220 SER A C 1
ATOM 1740 O O . SER A 1 220 ? 6.579 1.151 5.402 1.00 91.88 220 SER A O 1
ATOM 1742 N N . ALA A 1 221 ? 6.788 1.964 3.313 1.00 91.12 221 ALA A N 1
ATOM 1743 C CA . ALA A 1 221 ? 7.581 3.129 3.684 1.00 91.12 221 ALA A CA 1
ATOM 1744 C C . ALA A 1 221 ? 6.718 4.221 4.332 1.00 91.12 221 ALA A C 1
ATOM 1746 O O . ALA A 1 221 ? 5.515 4.319 4.074 1.00 91.12 221 ALA A O 1
ATOM 1747 N N . VAL A 1 222 ? 7.342 5.033 5.184 1.00 87.94 222 VAL A N 1
ATOM 1748 C CA . VAL A 1 222 ? 6.723 6.213 5.797 1.00 87.94 222 VAL A CA 1
ATOM 1749 C C . VAL A 1 222 ? 6.712 7.346 4.779 1.00 87.94 222 VAL A C 1
ATOM 1751 O O . VAL A 1 222 ? 7.772 7.639 4.237 1.00 87.94 222 VAL A O 1
ATOM 1754 N N . PRO A 1 223 ? 5.572 8.017 4.537 1.00 79.38 223 PRO A N 1
ATOM 1755 C CA . PRO A 1 223 ? 5.434 9.019 3.476 1.00 79.38 223 PRO A CA 1
ATOM 1756 C C . PRO A 1 223 ? 6.211 10.328 3.707 1.00 79.38 223 PRO A C 1
ATOM 1758 O O . PRO A 1 223 ? 6.299 11.139 2.789 1.00 79.38 223 PRO A O 1
ATOM 1761 N N . VAL A 1 224 ? 6.758 10.555 4.906 1.00 77.25 224 VAL A N 1
ATOM 1762 C CA . VAL A 1 224 ? 7.396 11.815 5.326 1.00 77.25 224 VAL A CA 1
ATOM 1763 C C . VAL A 1 224 ? 8.741 11.583 6.021 1.00 77.25 224 VAL A C 1
ATOM 1765 O O . VAL A 1 224 ? 8.964 10.548 6.644 1.00 77.25 224 VAL A O 1
ATOM 1768 N N . SER A 1 225 ? 9.643 12.565 5.935 1.00 64.25 225 SER A N 1
ATOM 1769 C CA . SER A 1 225 ? 11.003 12.503 6.499 1.00 64.25 225 SER A CA 1
ATOM 1770 C C . SER A 1 225 ? 11.121 12.935 7.962 1.00 64.25 225 SER A C 1
ATOM 1772 O O . SER A 1 225 ? 12.174 12.752 8.560 1.00 64.25 225 SER A O 1
ATOM 1774 N N . GLU A 1 226 ? 10.094 13.574 8.527 1.00 69.75 226 GLU A N 1
ATOM 1775 C CA . GLU A 1 226 ? 10.163 14.199 9.862 1.00 69.75 226 GLU A CA 1
ATOM 1776 C C . GLU A 1 226 ? 9.979 13.207 11.019 1.00 69.75 226 GLU A C 1
ATOM 1778 O O . GLU A 1 226 ? 10.070 13.586 12.185 1.00 69.75 226 GLU A O 1
ATOM 1783 N N . VAL A 1 227 ? 9.710 11.940 10.708 1.00 76.75 227 VAL A N 1
ATOM 1784 C CA . VAL A 1 227 ? 9.431 10.901 11.697 1.00 76.75 227 VAL A CA 1
ATOM 1785 C C . VAL A 1 227 ? 10.685 10.075 11.952 1.00 76.75 227 VAL A C 1
ATOM 1787 O O . VAL A 1 227 ? 11.499 9.837 11.065 1.00 76.75 227 VAL A O 1
ATOM 1790 N N . ASP A 1 228 ? 10.825 9.601 13.186 1.00 81.06 228 ASP A N 1
ATOM 1791 C CA . ASP A 1 228 ? 11.997 8.872 13.671 1.00 81.06 228 ASP A CA 1
ATOM 1792 C C . ASP A 1 228 ? 12.226 7.486 13.041 1.00 81.06 228 ASP A C 1
ATOM 1794 O O . ASP A 1 228 ? 13.181 6.808 13.420 1.00 81.06 228 ASP A O 1
ATOM 1798 N N . PHE A 1 229 ? 11.372 7.036 12.124 1.00 85.31 229 PHE A N 1
ATOM 1799 C CA . PHE A 1 229 ? 11.461 5.734 11.469 1.00 85.31 229 PHE A CA 1
ATOM 1800 C C . PHE A 1 229 ? 11.121 5.858 9.976 1.00 85.31 229 PHE A C 1
ATOM 1802 O O . PHE A 1 229 ? 10.448 6.797 9.561 1.00 85.31 229 PHE A O 1
ATOM 1809 N N . GLN A 1 230 ? 11.599 4.919 9.159 1.00 87.25 230 GLN A N 1
ATOM 1810 C CA . GLN A 1 230 ? 11.560 5.023 7.696 1.00 87.25 230 GLN A CA 1
ATOM 1811 C C . GLN A 1 230 ? 10.540 4.085 7.058 1.00 87.25 230 GLN A C 1
ATOM 1813 O O . GLN A 1 230 ? 10.007 4.396 5.994 1.00 87.25 230 GLN A O 1
ATOM 1818 N N . PHE A 1 231 ? 10.259 2.935 7.672 1.00 91.19 231 PHE A N 1
ATOM 1819 C CA . PHE A 1 231 ? 9.282 1.981 7.150 1.00 91.19 231 PHE A CA 1
ATOM 1820 C C . PHE A 1 231 ? 8.784 1.015 8.230 1.00 91.19 231 PHE A C 1
ATOM 1822 O O . PHE A 1 231 ? 9.385 0.856 9.296 1.00 91.19 231 PHE A O 1
ATOM 1829 N N . ILE A 1 232 ? 7.668 0.351 7.934 1.00 93.06 232 ILE A N 1
ATOM 1830 C CA . ILE A 1 232 ? 7.074 -0.706 8.754 1.00 93.06 232 ILE A CA 1
ATOM 1831 C C . ILE A 1 232 ? 7.015 -1.987 7.932 1.00 93.06 232 ILE A C 1
ATOM 1833 O O . ILE A 1 232 ? 6.715 -1.967 6.735 1.00 93.06 232 ILE A O 1
ATOM 1837 N N . THR A 1 233 ? 7.274 -3.113 8.587 1.00 93.00 233 THR A N 1
ATOM 1838 C CA . THR A 1 233 ? 7.081 -4.439 8.003 1.00 93.00 233 THR A CA 1
ATOM 1839 C C . THR A 1 233 ? 6.196 -5.308 8.876 1.00 93.00 233 THR A C 1
ATOM 1841 O O . THR A 1 233 ? 6.215 -5.160 10.096 1.00 93.00 233 THR A O 1
ATOM 1844 N N . TRP A 1 234 ? 5.484 -6.260 8.278 1.00 93.12 234 TRP A N 1
ATOM 1845 C CA . TRP A 1 234 ? 4.696 -7.227 9.040 1.00 93.12 234 TRP A CA 1
ATOM 1846 C C . TRP A 1 234 ? 4.645 -8.614 8.396 1.00 93.12 234 TRP A C 1
ATOM 1848 O O . TRP A 1 234 ? 5.032 -8.809 7.235 1.00 93.12 234 TRP A O 1
ATOM 1858 N N . SER A 1 235 ? 4.209 -9.595 9.183 1.00 90.50 235 SER A N 1
ATOM 1859 C CA . SER A 1 235 ? 4.093 -11.000 8.790 1.00 90.50 235 SER A CA 1
ATOM 1860 C C . SER A 1 235 ? 2.635 -11.453 8.644 1.00 90.50 235 SER A C 1
ATOM 1862 O O . SER A 1 235 ? 1.737 -10.894 9.270 1.00 90.50 235 SER A O 1
ATOM 1864 N N . ASP A 1 236 ? 2.420 -12.489 7.826 1.00 87.06 236 ASP A N 1
ATOM 1865 C CA . ASP A 1 236 ? 1.120 -13.160 7.626 1.00 87.06 236 ASP A CA 1
ATOM 1866 C C . ASP A 1 236 ? 0.979 -14.426 8.494 1.00 87.06 236 ASP A C 1
ATOM 1868 O O . ASP A 1 236 ? 0.243 -15.353 8.154 1.00 87.06 236 ASP A O 1
ATOM 1872 N N . GLU A 1 237 ? 1.750 -14.518 9.577 1.00 86.50 237 GLU A N 1
ATOM 1873 C CA . GLU A 1 237 ? 1.710 -15.669 10.481 1.00 86.50 237 GLU A CA 1
ATOM 1874 C C . GLU A 1 237 ? 0.429 -15.656 11.331 1.00 86.50 237 GLU A C 1
ATOM 1876 O O . GLU A 1 237 ? -0.193 -14.612 11.517 1.00 86.50 237 GLU A O 1
ATOM 1881 N N . GLU A 1 238 ? 0.048 -16.810 11.894 1.00 86.69 238 GLU A N 1
ATOM 1882 C CA . GLU A 1 238 ? -1.125 -16.921 12.784 1.00 86.69 238 GLU A CA 1
ATOM 1883 C C . GLU A 1 238 ? -1.037 -15.945 13.967 1.00 86.69 238 GLU A C 1
ATOM 1885 O O . GLU A 1 238 ? -2.039 -15.372 14.393 1.00 86.69 238 GLU A O 1
ATOM 1890 N N . ILE A 1 239 ? 0.181 -15.746 14.472 1.00 90.69 239 ILE A N 1
ATOM 1891 C CA . ILE A 1 239 ? 0.521 -14.753 15.485 1.00 90.69 239 ILE A CA 1
ATOM 1892 C C . ILE A 1 239 ? 1.495 -13.766 14.831 1.00 90.69 239 ILE A C 1
ATOM 1894 O O . ILE A 1 239 ? 2.706 -14.015 14.833 1.00 90.69 239 ILE A O 1
ATOM 1898 N N . PRO A 1 240 ? 0.982 -12.684 14.224 1.00 92.19 240 PRO A N 1
ATOM 1899 C CA . PRO A 1 240 ? 1.788 -11.816 13.391 1.00 92.19 240 PRO A CA 1
ATOM 1900 C C . PRO A 1 240 ? 2.707 -10.927 14.228 1.00 92.19 240 PRO A C 1
ATOM 1902 O O . PRO A 1 240 ? 2.550 -10.757 15.443 1.00 92.19 240 PRO A O 1
ATOM 1905 N N . GLU A 1 241 ? 3.681 -10.341 13.546 1.00 91.56 241 GLU A N 1
ATOM 1906 C CA . GLU A 1 241 ? 4.647 -9.406 14.111 1.00 91.56 241 GLU A CA 1
ATOM 1907 C C . GLU A 1 241 ? 4.634 -8.128 13.276 1.00 91.56 241 GLU A C 1
ATOM 1909 O O . GLU A 1 241 ? 4.652 -8.195 12.047 1.00 91.56 241 GLU A O 1
ATOM 1914 N N . ILE A 1 242 ? 4.588 -6.972 13.940 1.00 93.88 242 ILE A N 1
ATOM 1915 C CA . ILE A 1 242 ? 4.741 -5.652 13.321 1.00 93.88 242 ILE A CA 1
ATOM 1916 C C . ILE A 1 242 ? 6.094 -5.106 13.757 1.00 93.88 242 ILE A C 1
ATOM 1918 O O . ILE A 1 242 ? 6.378 -5.015 14.949 1.00 93.88 242 ILE A O 1
ATOM 1922 N N . ILE A 1 243 ? 6.929 -4.727 12.797 1.00 91.44 243 ILE A N 1
ATOM 1923 C CA . ILE A 1 243 ? 8.276 -4.222 13.051 1.00 91.44 243 ILE A CA 1
ATOM 1924 C C . ILE A 1 243 ? 8.378 -2.799 12.514 1.00 91.44 243 ILE A C 1
ATOM 1926 O O . ILE A 1 243 ? 8.140 -2.563 11.329 1.00 91.44 243 ILE A O 1
ATOM 1930 N N . ILE A 1 244 ? 8.753 -1.867 13.386 1.00 91.56 244 ILE A N 1
ATOM 1931 C CA . ILE A 1 244 ? 9.048 -0.475 13.036 1.00 91.56 244 ILE A CA 1
ATOM 1932 C C . ILE A 1 244 ? 10.557 -0.338 12.855 1.00 91.56 244 ILE A C 1
ATOM 1934 O O . ILE A 1 244 ? 11.312 -0.704 13.759 1.00 91.56 244 ILE A O 1
ATOM 1938 N N . TRP A 1 245 ? 10.988 0.200 11.713 1.00 88.88 245 TRP A N 1
ATOM 1939 C CA . TRP A 1 245 ? 12.395 0.280 11.330 1.00 88.88 245 TRP A CA 1
ATOM 1940 C C . TRP A 1 245 ? 12.904 1.713 11.275 1.00 88.88 245 TRP A C 1
ATOM 1942 O O . TRP A 1 245 ? 12.374 2.540 10.534 1.00 88.88 245 TRP A O 1
ATOM 1952 N N . LYS A 1 246 ? 13.985 1.969 12.013 1.00 86.88 246 LYS A N 1
ATOM 1953 C CA . LYS A 1 246 ? 14.758 3.207 11.989 1.00 86.88 246 LYS A CA 1
ATOM 1954 C C . LYS A 1 246 ? 16.121 2.969 11.341 1.00 86.88 246 LYS A C 1
ATOM 1956 O O . LYS A 1 246 ? 16.815 2.031 11.708 1.00 86.88 246 LYS A O 1
ATOM 1961 N N . ILE A 1 247 ? 16.533 3.838 10.433 1.00 81.94 247 ILE A N 1
ATOM 1962 C CA . ILE A 1 247 ? 17.877 3.910 9.862 1.00 81.94 247 ILE A CA 1
ATOM 1963 C C . ILE A 1 247 ? 18.540 5.154 10.456 1.00 81.94 247 ILE A C 1
ATOM 1965 O O . ILE A 1 247 ? 17.972 6.247 10.410 1.00 81.94 247 ILE A O 1
ATOM 1969 N N . SER A 1 248 ? 19.703 4.987 11.080 1.00 78.06 248 SER A N 1
ATOM 1970 C CA . SER A 1 248 ? 20.498 6.105 11.590 1.00 78.06 248 SER A CA 1
ATOM 1971 C C . SER A 1 248 ? 21.320 6.767 10.488 1.00 78.06 248 SER A C 1
ATOM 1973 O O . SER A 1 248 ? 21.505 6.209 9.411 1.00 78.06 248 SER A O 1
ATOM 1975 N N . GLU A 1 249 ? 21.897 7.928 10.796 1.00 76.06 249 GLU A N 1
ATOM 1976 C CA . GLU A 1 249 ? 22.804 8.657 9.897 1.00 76.06 249 GLU A CA 1
ATOM 1977 C C . GLU A 1 249 ? 24.037 7.842 9.465 1.00 76.06 249 GLU A C 1
ATOM 1979 O O . GLU A 1 249 ? 24.646 8.146 8.445 1.00 76.06 249 GLU A O 1
ATOM 1984 N N . ASN A 1 250 ? 24.401 6.796 10.215 1.00 72.19 250 ASN A N 1
ATOM 1985 C CA . ASN A 1 250 ? 25.537 5.923 9.911 1.00 72.19 250 ASN A CA 1
ATOM 1986 C C . ASN A 1 250 ? 25.123 4.645 9.152 1.00 72.19 250 ASN A C 1
ATOM 1988 O O . ASN A 1 250 ? 25.805 3.627 9.276 1.00 72.19 250 ASN A O 1
ATOM 1992 N N . ASP A 1 251 ? 23.991 4.659 8.439 1.00 71.44 251 ASP A N 1
ATOM 1993 C CA . ASP A 1 251 ? 23.410 3.497 7.745 1.00 71.44 251 ASP A CA 1
ATOM 1994 C C . ASP A 1 251 ? 23.125 2.297 8.682 1.00 71.44 251 ASP A C 1
ATOM 1996 O O . ASP A 1 251 ? 23.039 1.145 8.247 1.00 71.44 251 ASP A O 1
ATOM 2000 N N . GLN A 1 252 ? 22.987 2.533 9.995 1.00 75.38 252 GLN A N 1
ATOM 2001 C CA . GLN A 1 252 ? 22.678 1.466 10.950 1.00 75.38 252 GLN A CA 1
ATOM 2002 C C . GLN A 1 252 ? 21.176 1.337 11.142 1.00 75.38 252 GLN A C 1
ATOM 2004 O O . GLN A 1 252 ? 20.491 2.306 11.469 1.00 75.38 252 GLN A O 1
ATOM 2009 N N . TYR A 1 253 ? 20.685 0.114 10.999 1.00 78.31 253 TYR A N 1
ATOM 2010 C CA . TYR A 1 253 ? 19.286 -0.207 11.215 1.00 78.31 253 TYR A CA 1
ATOM 2011 C C . TYR A 1 253 ? 19.024 -0.435 12.707 1.00 78.31 253 TYR A C 1
ATOM 2013 O O . TYR A 1 253 ? 19.843 -0.994 13.429 1.00 78.31 253 TYR A O 1
ATOM 2021 N N . PHE A 1 254 ? 17.858 -0.012 13.162 1.00 82.81 254 PHE A N 1
ATOM 2022 C CA . PHE A 1 254 ? 17.303 -0.246 14.485 1.00 82.81 254 PHE A CA 1
ATOM 2023 C C . PHE A 1 254 ? 15.861 -0.669 14.289 1.00 82.81 254 PHE A C 1
ATOM 2025 O O . PHE A 1 254 ? 15.180 -0.158 13.398 1.00 82.81 254 PHE A O 1
ATOM 2032 N N . CYS A 1 255 ? 15.372 -1.582 15.121 1.00 86.62 255 CYS A N 1
ATOM 2033 C CA . CYS A 1 255 ? 13.974 -1.952 15.027 1.00 86.62 255 CYS A CA 1
ATOM 2034 C C . CYS A 1 255 ? 13.325 -2.213 16.380 1.00 86.62 255 CYS A C 1
ATOM 2036 O O . CYS A 1 255 ? 13.952 -2.639 17.358 1.00 86.62 255 CYS A O 1
ATOM 2038 N N . TRP A 1 256 ? 12.026 -1.944 16.403 1.00 88.62 256 TRP A N 1
ATOM 2039 C CA . TRP A 1 256 ? 11.130 -2.345 17.472 1.00 88.62 256 TRP A CA 1
ATOM 2040 C C . TRP A 1 256 ? 10.167 -3.375 16.905 1.00 88.62 256 TRP A C 1
ATOM 2042 O O . TRP A 1 256 ? 9.404 -3.070 15.989 1.00 88.62 256 TRP A O 1
ATOM 2052 N N . ASN A 1 257 ? 10.229 -4.590 17.436 1.00 89.69 257 ASN A N 1
ATOM 2053 C CA . ASN A 1 257 ? 9.335 -5.678 17.076 1.00 89.69 257 ASN A CA 1
ATOM 2054 C C . ASN A 1 257 ? 8.188 -5.743 18.089 1.00 89.69 257 ASN A C 1
ATOM 2056 O O . ASN A 1 257 ? 8.417 -5.791 19.300 1.00 89.69 257 ASN A O 1
ATOM 2060 N N . PHE A 1 258 ? 6.964 -5.747 17.577 1.00 92.44 258 PHE A N 1
ATOM 2061 C CA . PHE A 1 258 ? 5.728 -5.894 18.321 1.00 92.44 258 PHE A CA 1
ATOM 2062 C C . PHE A 1 258 ? 5.016 -7.165 17.867 1.00 92.44 258 PHE A C 1
ATOM 2064 O O . PHE A 1 258 ? 4.353 -7.200 16.828 1.00 92.44 258 PHE A O 1
ATOM 2071 N N . LYS A 1 259 ? 5.140 -8.214 18.676 1.00 92.62 259 LYS A N 1
ATOM 2072 C CA . LYS A 1 259 ? 4.527 -9.517 18.426 1.00 92.62 259 LYS A CA 1
ATOM 2073 C C . LYS A 1 259 ? 3.165 -9.606 19.092 1.00 92.62 259 LYS A C 1
ATOM 2075 O O . LYS A 1 259 ? 3.052 -9.354 20.293 1.00 92.62 259 LYS A O 1
ATOM 2080 N N . PHE A 1 260 ? 2.137 -10.006 18.350 1.00 94.25 260 PHE A N 1
ATOM 2081 C CA . PHE A 1 260 ? 0.841 -10.312 18.953 1.00 94.25 260 PHE A CA 1
ATOM 2082 C C . PHE A 1 260 ? 0.972 -11.491 19.925 1.00 94.25 260 PHE A C 1
ATOM 2084 O O . PHE A 1 260 ? 1.815 -12.364 19.766 1.00 94.25 260 PHE A O 1
ATOM 2091 N N . THR A 1 261 ? 0.143 -11.532 20.964 1.00 94.56 261 THR A N 1
ATOM 2092 C CA . THR A 1 261 ? 0.105 -12.683 21.896 1.00 94.56 261 THR A CA 1
ATOM 2093 C C . THR A 1 261 ? -1.119 -13.569 21.700 1.00 94.56 261 THR A C 1
ATOM 2095 O O . THR A 1 261 ? -1.292 -14.564 22.401 1.00 94.56 261 THR A O 1
ATOM 2098 N N . ILE A 1 262 ? -1.962 -13.215 20.731 1.00 93.19 262 ILE A N 1
ATOM 2099 C CA . ILE A 1 262 ? -3.164 -13.946 20.347 1.00 93.19 262 ILE A CA 1
ATOM 2100 C C . ILE A 1 262 ? -3.205 -14.106 18.823 1.00 93.19 262 ILE A C 1
ATOM 2102 O O . ILE A 1 262 ? -2.640 -13.259 18.126 1.00 93.19 262 ILE A O 1
ATOM 2106 N N . PRO A 1 263 ? -3.884 -15.144 18.302 1.00 93.94 263 PRO A N 1
ATOM 2107 C CA . PRO A 1 263 ? -4.068 -15.305 16.868 1.00 93.94 263 PRO A CA 1
ATOM 2108 C C . PRO A 1 263 ? -4.846 -14.142 16.249 1.00 93.94 263 PRO A C 1
ATOM 2110 O O . PRO A 1 263 ? -5.967 -13.841 16.676 1.00 93.94 263 PRO A O 1
ATOM 2113 N N . VAL A 1 264 ? -4.257 -13.496 15.245 1.00 94.25 264 VAL A N 1
ATOM 2114 C CA . VAL A 1 264 ? -4.844 -12.377 14.495 1.00 94.25 264 VAL A CA 1
ATOM 2115 C C . VAL A 1 264 ? -4.335 -12.444 13.064 1.00 94.25 264 VAL A C 1
ATOM 2117 O O . VAL A 1 264 ? -3.164 -12.705 12.843 1.00 94.25 264 VAL A O 1
ATOM 2120 N N . PHE A 1 265 ? -5.184 -12.152 12.086 1.00 93.38 265 PHE A N 1
ATOM 2121 C CA . PHE A 1 265 ? -4.747 -11.991 10.702 1.00 93.38 265 PHE A CA 1
ATOM 2122 C C . PHE A 1 265 ? -4.821 -10.517 10.290 1.00 93.38 265 PHE A C 1
ATOM 2124 O O . PHE A 1 265 ? -5.884 -9.897 10.381 1.00 93.38 265 PHE A O 1
ATOM 2131 N N . ILE A 1 266 ? -3.694 -9.945 9.855 1.00 94.44 266 ILE A N 1
ATOM 2132 C CA . ILE A 1 266 ? -3.616 -8.558 9.376 1.00 94.44 266 ILE A CA 1
ATOM 2133 C C . ILE A 1 266 ? -4.067 -8.534 7.912 1.00 94.44 266 ILE A C 1
ATOM 2135 O O . ILE A 1 266 ? -3.313 -8.907 7.021 1.00 94.44 266 ILE A O 1
ATOM 2139 N N . GLN A 1 267 ? -5.298 -8.090 7.649 1.00 92.81 267 GLN A N 1
ATOM 2140 C CA . GLN A 1 267 ? -5.823 -7.996 6.282 1.00 92.81 267 GLN A CA 1
ATOM 2141 C C . GLN A 1 267 ? -5.293 -6.766 5.536 1.00 92.81 267 GLN A C 1
ATOM 2143 O O . GLN A 1 267 ? -5.136 -6.797 4.317 1.00 92.81 267 GLN A O 1
ATOM 2148 N N . ASN A 1 268 ? -5.048 -5.670 6.256 1.00 93.69 268 ASN A N 1
ATOM 2149 C CA . ASN A 1 268 ? -4.469 -4.447 5.711 1.00 93.69 268 ASN A CA 1
ATOM 2150 C C . ASN A 1 268 ? -3.745 -3.664 6.810 1.00 93.69 268 ASN A C 1
ATOM 2152 O O . ASN A 1 268 ? -4.196 -3.645 7.958 1.00 93.69 268 ASN A O 1
ATOM 2156 N N . LEU A 1 269 ? -2.646 -3.018 6.426 1.00 94.81 269 LEU A N 1
ATOM 2157 C CA . LEU A 1 269 ? -1.901 -2.058 7.229 1.00 94.81 269 LEU A CA 1
ATOM 2158 C C . LEU A 1 269 ? -1.488 -0.907 6.311 1.00 94.81 269 LEU A C 1
ATOM 2160 O O . LEU A 1 269 ? -0.881 -1.139 5.265 1.00 94.81 269 LEU A O 1
ATOM 2164 N 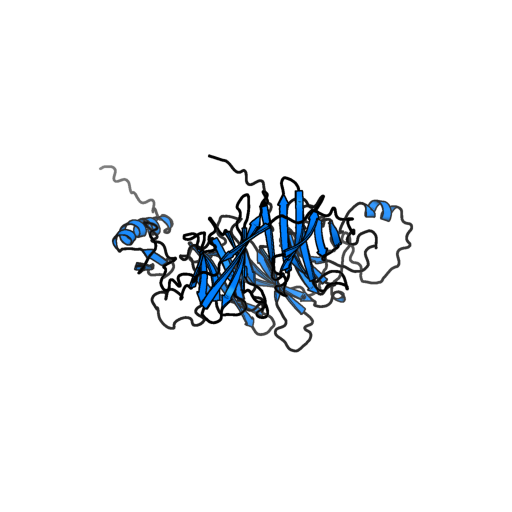N . SER A 1 270 ? -1.792 0.327 6.707 1.00 93.25 270 SER A N 1
ATOM 2165 C CA . SER A 1 270 ? -1.305 1.521 6.009 1.00 93.25 270 SER A CA 1
ATOM 2166 C C . SER A 1 270 ? -0.910 2.619 6.985 1.00 93.25 270 SER A C 1
ATOM 2168 O O . SER A 1 270 ? -1.549 2.787 8.024 1.00 93.25 270 SER A O 1
ATOM 2170 N N . ILE A 1 271 ? 0.109 3.390 6.626 1.00 92.44 271 ILE A N 1
ATOM 2171 C CA . ILE A 1 271 ? 0.629 4.506 7.422 1.00 92.44 271 ILE A CA 1
ATOM 2172 C C . ILE A 1 271 ? -0.054 5.799 6.963 1.00 92.44 271 ILE A C 1
ATOM 2174 O O . ILE A 1 271 ? -0.275 5.976 5.763 1.00 92.44 271 ILE A O 1
ATOM 2178 N N . ASP A 1 272 ? -0.430 6.664 7.904 1.00 90.50 272 ASP A N 1
ATOM 2179 C CA . ASP A 1 272 ? -1.019 7.970 7.594 1.00 90.50 272 ASP A CA 1
ATOM 2180 C C . ASP A 1 272 ? 0.017 8.933 6.996 1.00 90.50 272 ASP A C 1
ATOM 2182 O O . ASP A 1 272 ? 1.226 8.691 7.059 1.00 90.50 272 ASP A O 1
ATOM 2186 N N . HIS A 1 273 ? -0.432 10.066 6.449 1.00 86.31 273 HIS A N 1
ATOM 2187 C CA . HIS A 1 273 ? 0.486 11.022 5.823 1.00 86.31 273 HIS A CA 1
ATOM 2188 C C . HIS A 1 273 ? 1.444 11.675 6.824 1.00 86.31 273 HIS A C 1
ATOM 2190 O O . HIS A 1 273 ? 2.523 12.102 6.422 1.00 86.31 273 HIS A O 1
ATOM 2196 N N . SER A 1 274 ? 1.096 11.742 8.117 1.00 86.81 274 SER A N 1
ATOM 2197 C CA . SER A 1 274 ? 2.011 12.263 9.139 1.00 86.81 274 SER A CA 1
ATOM 2198 C C . SER A 1 274 ? 3.040 11.241 9.625 1.00 86.81 274 SER A C 1
ATOM 2200 O O . SER A 1 274 ? 3.973 11.620 10.327 1.00 86.81 274 SER A O 1
ATOM 2202 N N . GLY A 1 275 ? 2.879 9.961 9.278 1.00 88.19 275 GLY A N 1
ATOM 2203 C CA . GLY A 1 275 ? 3.723 8.868 9.752 1.00 88.19 275 GLY A CA 1
ATOM 2204 C C . GLY A 1 275 ? 3.570 8.543 11.241 1.00 88.19 275 GLY A C 1
ATOM 2205 O O . GLY A 1 275 ? 4.373 7.786 11.779 1.00 88.19 275 GLY A O 1
ATOM 2206 N N . ARG A 1 276 ? 2.566 9.101 11.926 1.00 90.06 276 ARG A N 1
ATOM 2207 C CA . ARG A 1 276 ? 2.336 8.905 13.370 1.00 90.06 276 ARG A CA 1
ATOM 2208 C C . ARG A 1 276 ? 1.254 7.882 13.668 1.00 90.06 276 ARG A C 1
ATOM 2210 O O . ARG A 1 276 ? 1.210 7.358 14.777 1.00 90.06 276 ARG A O 1
ATOM 2217 N N . PHE A 1 277 ? 0.393 7.588 12.702 1.00 93.00 277 PHE A N 1
ATOM 2218 C CA . PHE A 1 277 ? -0.720 6.672 12.867 1.00 93.00 277 PHE A CA 1
ATOM 2219 C C . PHE A 1 277 ? -0.634 5.524 11.867 1.00 93.00 277 PHE A C 1
ATOM 2221 O O . PHE A 1 277 ? -0.271 5.693 10.702 1.00 93.00 277 PHE A O 1
ATOM 2228 N N . ILE A 1 278 ? -1.032 4.339 12.319 1.00 95.31 278 ILE A N 1
ATOM 2229 C CA . ILE A 1 278 ? -1.259 3.184 11.454 1.00 95.31 278 ILE A CA 1
ATOM 2230 C C . ILE A 1 278 ? -2.739 2.822 11.459 1.00 95.31 278 ILE A C 1
ATOM 2232 O O . ILE A 1 278 ? -3.379 2.722 12.505 1.00 95.31 278 ILE A O 1
ATOM 2236 N N . GLY A 1 279 ? -3.284 2.652 10.263 1.00 96.50 279 GLY A N 1
ATOM 2237 C CA . GLY A 1 279 ? -4.618 2.126 10.034 1.00 96.50 279 GLY A CA 1
ATOM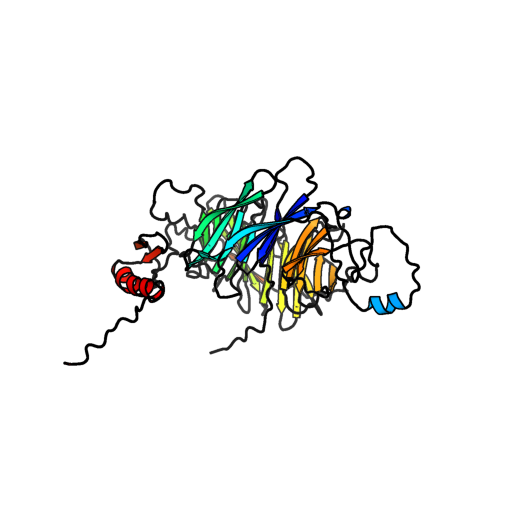 2238 C C . GLY A 1 279 ? -4.514 0.628 9.803 1.00 96.50 279 GLY A C 1
ATOM 2239 O O . GLY A 1 279 ? -3.666 0.188 9.022 1.00 96.50 279 GLY A O 1
ATOM 2240 N N . LEU A 1 280 ? -5.341 -0.149 10.499 1.00 96.44 280 LEU A N 1
ATOM 2241 C CA . LEU A 1 280 ? -5.322 -1.608 10.449 1.00 96.44 280 LEU A CA 1
ATOM 2242 C C . LEU A 1 280 ? -6.725 -2.164 10.218 1.00 96.44 280 LEU A C 1
ATOM 2244 O O . LEU A 1 280 ? -7.700 -1.706 10.819 1.00 96.44 280 LEU A O 1
ATOM 2248 N N . VAL A 1 281 ? -6.802 -3.227 9.421 1.00 96.06 281 VAL A N 1
ATOM 2249 C CA . VAL A 1 281 ? -7.958 -4.129 9.397 1.00 96.06 281 VAL A CA 1
ATOM 2250 C C . VAL A 1 281 ? -7.491 -5.500 9.859 1.00 96.06 281 VAL A C 1
ATOM 2252 O O . VAL A 1 281 ? -6.677 -6.148 9.199 1.00 96.06 281 VAL A O 1
ATOM 2255 N N . LEU A 1 282 ? -7.998 -5.932 11.009 1.00 95.56 282 LEU A N 1
ATOM 2256 C CA . LEU A 1 282 ? -7.618 -7.172 11.672 1.00 95.56 282 LEU A CA 1
ATOM 2257 C C . LEU A 1 282 ? -8.785 -8.158 11.658 1.00 95.56 282 LEU A C 1
ATOM 2259 O O . LEU A 1 282 ? -9.922 -7.791 11.954 1.00 95.56 282 LEU A O 1
ATOM 2263 N N . MET A 1 283 ? -8.503 -9.426 11.380 1.00 93.56 283 MET A N 1
ATOM 2264 C CA . MET A 1 283 ? -9.452 -10.521 11.563 1.00 93.56 283 MET A CA 1
ATOM 2265 C C . MET A 1 283 ? -9.073 -11.317 12.813 1.00 93.56 283 MET A C 1
ATOM 2267 O O . MET A 1 283 ? -7.961 -11.832 12.922 1.00 93.56 283 MET A O 1
ATOM 2271 N N . VAL A 1 284 ? -10.007 -11.419 13.760 1.00 92.69 284 VAL A N 1
ATOM 2272 C CA . VAL A 1 284 ? -9.838 -12.158 15.018 1.00 92.69 284 VAL A CA 1
ATOM 2273 C C . VAL A 1 284 ? -10.946 -13.198 15.128 1.00 92.69 284 VAL A C 1
ATOM 2275 O O . VAL A 1 284 ? -12.111 -12.871 15.381 1.00 92.69 284 VAL A O 1
ATOM 2278 N N . GLY A 1 285 ? -10.604 -14.466 14.896 1.00 88.44 285 GLY A N 1
ATOM 2279 C CA . GLY A 1 285 ? -11.604 -15.514 14.699 1.00 88.44 285 GLY A CA 1
ATOM 2280 C C . GLY A 1 285 ? -12.519 -15.163 13.521 1.00 88.44 285 GLY A C 1
ATOM 2281 O O . GLY A 1 285 ? -12.066 -15.109 12.386 1.00 88.44 285 GLY A O 1
ATOM 2282 N N . PHE A 1 286 ? -13.794 -14.879 13.798 1.00 86.94 286 PHE A N 1
ATOM 2283 C CA . PHE A 1 286 ? -14.789 -14.477 12.790 1.00 86.94 286 PHE A CA 1
ATOM 2284 C C . PHE A 1 286 ? -15.151 -12.984 12.838 1.00 86.94 286 PHE A C 1
ATOM 2286 O O . PHE A 1 286 ? -16.099 -12.559 12.179 1.00 86.94 286 PHE A O 1
ATOM 2293 N N . LYS A 1 287 ? -14.461 -12.189 13.665 1.00 91.19 287 LYS A N 1
ATOM 2294 C CA . LYS A 1 287 ? -14.723 -10.754 13.807 1.00 91.19 287 LYS A CA 1
ATOM 2295 C C . LYS A 1 287 ? -13.707 -9.948 13.004 1.00 91.19 287 LYS A C 1
ATOM 2297 O O . LYS A 1 287 ? -12.506 -10.144 13.171 1.00 91.19 287 LYS A O 1
ATOM 2302 N N . THR A 1 288 ? -14.194 -8.991 12.222 1.00 92.94 288 THR A N 1
ATOM 2303 C CA . THR A 1 288 ? -13.364 -7.931 11.639 1.00 92.94 288 THR A CA 1
ATOM 2304 C C . THR A 1 288 ? -13.288 -6.765 12.618 1.00 92.94 288 THR A C 1
ATOM 2306 O O . THR A 1 288 ? -14.313 -6.288 13.111 1.00 92.94 288 THR A O 1
ATOM 2309 N N . VAL A 1 289 ? -12.077 -6.311 12.912 1.00 94.94 289 VAL A N 1
ATOM 2310 C CA . VAL A 1 289 ? -11.787 -5.169 13.779 1.00 94.94 289 VAL A CA 1
ATOM 2311 C C . VAL A 1 289 ? -11.051 -4.135 12.940 1.00 94.94 289 VAL A C 1
ATOM 2313 O O . VAL A 1 289 ? -10.046 -4.451 12.309 1.00 94.94 289 VAL A O 1
ATOM 2316 N N . ILE A 1 290 ? -11.569 -2.912 12.908 1.00 95.31 290 ILE A N 1
ATOM 2317 C CA . ILE A 1 290 ? -10.905 -1.786 12.251 1.00 95.31 290 ILE A CA 1
ATOM 2318 C C . ILE A 1 290 ? -10.260 -0.958 13.345 1.00 95.31 290 ILE A C 1
ATOM 2320 O O . ILE A 1 290 ? -10.908 -0.644 14.352 1.00 95.31 290 ILE A O 1
ATOM 2324 N N . CYS A 1 291 ? -8.990 -0.631 13.146 1.00 95.81 291 CYS A N 1
ATOM 2325 C CA . CYS A 1 291 ? -8.197 0.052 14.145 1.00 95.81 291 CYS A CA 1
ATOM 2326 C C . CYS A 1 291 ? -7.467 1.260 13.571 1.00 95.81 291 CYS A C 1
ATOM 2328 O O . CYS A 1 291 ? -7.027 1.252 12.422 1.00 95.81 291 CYS A O 1
ATOM 2330 N N . ILE A 1 292 ? -7.272 2.254 14.429 1.00 96.12 292 ILE A N 1
ATOM 2331 C CA . ILE A 1 292 ? -6.226 3.262 14.284 1.00 96.12 292 ILE A CA 1
ATOM 2332 C C . ILE A 1 292 ? -5.313 3.127 15.490 1.00 96.12 292 ILE A C 1
ATOM 2334 O O . ILE A 1 292 ? -5.800 3.148 16.618 1.00 96.12 292 ILE A O 1
ATOM 2338 N N . TRP A 1 293 ? -4.011 2.970 15.277 1.00 95.75 293 TRP A N 1
ATOM 2339 C CA . TRP A 1 293 ? -3.029 2.973 16.357 1.00 95.75 293 TRP A CA 1
ATOM 2340 C C . TRP A 1 293 ? -2.087 4.162 16.207 1.00 95.75 293 TRP A C 1
ATOM 2342 O O . TRP A 1 293 ? -1.540 4.383 15.130 1.00 95.75 293 TRP A O 1
ATOM 2352 N N . GLU A 1 294 ? -1.892 4.912 17.287 1.00 94.12 294 GLU A N 1
ATOM 2353 C CA . GLU A 1 294 ? -0.888 5.973 17.370 1.00 94.12 294 GLU A CA 1
ATOM 2354 C C . GLU A 1 294 ? 0.452 5.382 17.794 1.00 94.12 294 GLU A C 1
ATOM 2356 O O . GLU A 1 294 ? 0.524 4.630 18.768 1.00 94.12 294 GLU A O 1
ATOM 2361 N N . ILE A 1 295 ? 1.510 5.717 17.063 1.00 91.94 295 ILE A N 1
ATOM 2362 C CA . ILE A 1 295 ? 2.874 5.305 17.371 1.00 91.94 295 ILE A CA 1
ATOM 2363 C C . ILE A 1 295 ? 3.409 6.217 18.472 1.00 91.94 295 ILE A C 1
ATOM 2365 O O . ILE A 1 295 ? 3.580 7.418 18.275 1.00 91.94 295 ILE A O 1
ATOM 2369 N N . VAL A 1 296 ? 3.716 5.629 19.624 1.00 91.12 296 VAL A N 1
ATOM 2370 C CA . VAL A 1 296 ? 4.312 6.318 20.776 1.00 91.12 296 VAL A CA 1
ATOM 2371 C C . VAL A 1 296 ? 5.656 5.674 21.122 1.00 91.12 296 VAL A C 1
ATOM 2373 O O . VAL A 1 296 ? 5.902 4.531 20.738 1.00 91.12 296 VAL A O 1
ATOM 2376 N N . GLU A 1 297 ? 6.529 6.369 21.865 1.00 81.06 297 GLU A N 1
ATOM 2377 C CA . GLU A 1 297 ? 7.898 5.896 22.184 1.00 81.06 297 GLU A CA 1
ATOM 2378 C C . GLU A 1 297 ? 7.951 4.424 22.623 1.00 81.06 297 GLU A C 1
ATOM 2380 O O . GLU A 1 297 ? 8.838 3.663 22.212 1.00 81.06 297 GLU A O 1
ATOM 2385 N N . ASP A 1 298 ? 6.974 4.010 23.441 1.00 81.12 298 ASP A N 1
ATOM 2386 C CA . ASP A 1 298 ? 6.945 2.680 24.029 1.00 81.12 298 ASP A CA 1
ATOM 2387 C C . ASP A 1 298 ? 5.950 1.668 23.451 1.00 81.12 298 ASP A C 1
ATOM 2389 O O . ASP A 1 298 ? 5.907 0.529 23.916 1.00 81.12 298 ASP A O 1
ATOM 2393 N N . GLY A 1 299 ? 5.264 1.998 22.358 1.00 89.50 299 GLY A N 1
ATOM 2394 C CA . GLY A 1 299 ? 4.378 1.063 21.674 1.00 89.50 299 GLY A CA 1
ATOM 2395 C C . GLY A 1 299 ? 3.283 1.757 20.889 1.00 89.50 299 GLY A C 1
ATOM 2396 O O . GLY A 1 299 ? 3.562 2.626 20.070 1.00 89.50 299 GLY A O 1
ATOM 2397 N N . PHE A 1 300 ? 2.042 1.346 21.138 1.00 94.62 300 PHE A N 1
ATOM 2398 C CA . PHE A 1 300 ? 0.887 1.845 20.410 1.00 94.62 300 PHE A CA 1
ATOM 2399 C C . PHE A 1 300 ? -0.232 2.247 21.358 1.00 94.62 300 PHE A C 1
ATOM 2401 O O . PHE A 1 300 ? -0.649 1.442 22.198 1.00 94.62 300 PHE A O 1
ATOM 2408 N N . GLU A 1 301 ? -0.769 3.449 21.173 1.00 95.19 301 GLU A N 1
ATOM 2409 C CA . GLU A 1 301 ? -2.087 3.774 21.706 1.00 95.19 301 GLU A CA 1
ATOM 2410 C C . GLU A 1 301 ? -3.144 3.259 20.723 1.00 95.19 301 GLU A C 1
ATOM 2412 O O . GLU A 1 301 ? -3.116 3.595 19.541 1.00 95.19 301 GLU A O 1
ATOM 2417 N N . GLN A 1 302 ? -4.035 2.373 21.179 1.00 95.38 302 GLN A N 1
ATOM 2418 C CA . GLN A 1 302 ? -4.893 1.593 20.284 1.00 95.38 302 GLN A CA 1
ATOM 2419 C C . GLN A 1 302 ? -6.356 2.027 20.342 1.00 95.38 302 GLN A C 1
ATOM 2421 O O . GLN A 1 302 ? -7.022 1.894 21.373 1.00 95.38 302 GLN A O 1
ATOM 2426 N N . TYR A 1 303 ? -6.885 2.432 19.193 1.00 95.00 303 TYR A N 1
ATOM 2427 C CA . TYR A 1 303 ? -8.296 2.715 18.981 1.00 95.00 303 TYR A CA 1
ATOM 2428 C C . TYR A 1 303 ? -8.891 1.580 18.143 1.00 95.00 303 TYR A C 1
ATOM 2430 O O . TYR A 1 303 ? -8.674 1.524 16.938 1.00 95.00 303 TYR A O 1
ATOM 2438 N N . ASN A 1 304 ? -9.588 0.638 18.789 1.00 95.50 304 ASN A N 1
ATOM 2439 C CA . ASN A 1 304 ? -10.057 -0.601 18.157 1.00 95.50 304 ASN A CA 1
ATOM 2440 C C . ASN A 1 304 ? -11.581 -0.719 18.222 1.00 95.50 304 ASN A C 1
ATOM 2442 O O . ASN A 1 304 ? -12.174 -0.643 19.306 1.00 95.50 304 ASN A O 1
ATOM 2446 N N . PHE A 1 305 ? -12.216 -1.013 17.089 1.00 93.88 305 PHE A N 1
ATOM 2447 C CA . PHE A 1 305 ? -13.663 -1.201 17.033 1.00 93.88 305 PHE A CA 1
ATOM 2448 C C . PHE A 1 305 ? -14.065 -2.369 16.142 1.00 93.88 305 PHE A C 1
ATOM 2450 O O . PHE A 1 305 ? -13.520 -2.579 15.059 1.00 93.88 305 PHE A O 1
ATOM 2457 N N . VAL A 1 306 ? -15.067 -3.121 16.592 1.00 92.12 306 VAL A N 1
ATOM 2458 C CA . VAL A 1 306 ? -15.638 -4.221 15.817 1.00 92.12 306 VAL A CA 1
ATOM 2459 C C . VAL A 1 306 ? -16.464 -3.661 14.660 1.00 92.12 306 VAL A C 1
ATOM 2461 O O . VAL A 1 306 ? -17.408 -2.890 14.846 1.00 92.12 306 VAL A O 1
ATOM 2464 N N . ALA A 1 307 ? -16.133 -4.113 13.456 1.00 87.94 307 ALA A N 1
ATOM 2465 C CA . ALA A 1 307 ? -16.776 -3.751 12.205 1.00 87.94 307 ALA A CA 1
ATOM 2466 C C . ALA A 1 307 ? -17.943 -4.705 11.894 1.00 87.94 307 ALA A C 1
ATOM 2468 O O . ALA A 1 307 ? -17.916 -5.500 10.952 1.00 87.94 307 ALA A O 1
ATOM 2469 N N . ASN A 1 308 ? -18.986 -4.664 12.726 1.00 79.81 308 ASN A N 1
ATOM 2470 C CA . ASN A 1 308 ? -20.166 -5.509 12.538 1.00 79.81 308 ASN A CA 1
ATOM 2471 C C . ASN A 1 308 ? -20.850 -5.194 11.194 1.00 79.81 308 ASN A C 1
ATOM 2473 O O . ASN A 1 308 ? -21.060 -4.032 10.860 1.00 79.81 308 ASN A O 1
ATOM 2477 N N . LYS A 1 309 ? -21.251 -6.235 10.450 1.00 75.88 309 LYS A N 1
ATOM 2478 C CA . LYS A 1 309 ? -21.885 -6.140 9.115 1.00 75.88 309 LYS A CA 1
ATOM 2479 C C . LYS A 1 309 ? -20.994 -5.584 7.996 1.00 75.88 309 LYS A C 1
ATOM 2481 O O . LYS A 1 309 ? -21.517 -5.354 6.915 1.00 75.88 309 LYS A O 1
ATOM 2486 N N . PHE A 1 310 ? -19.686 -5.432 8.203 1.00 83.69 310 PHE A N 1
ATOM 2487 C CA . PHE A 1 310 ? -18.752 -4.944 7.180 1.00 83.69 310 PHE A CA 1
ATOM 2488 C C . PHE A 1 310 ? -18.612 -5.883 5.968 1.00 83.69 310 PHE A C 1
ATOM 2490 O O . PHE A 1 310 ? -18.492 -5.421 4.834 1.00 83.69 310 PHE A O 1
ATOM 2497 N N . GLY A 1 311 ? -18.724 -7.193 6.207 1.00 85.94 311 GLY A N 1
ATOM 2498 C CA . GLY A 1 311 ? -18.463 -8.211 5.191 1.00 85.94 311 GLY A CA 1
ATOM 2499 C C . GLY A 1 311 ? -16.965 -8.475 5.034 1.00 85.94 311 GLY A C 1
ATOM 2500 O O . GLY A 1 311 ? -16.212 -8.340 6.001 1.00 85.94 311 GLY A O 1
ATOM 2501 N N . GLU A 1 312 ? -16.546 -8.874 3.836 1.00 88.25 312 GLU A N 1
ATOM 2502 C CA . GLU A 1 312 ? -15.133 -9.108 3.517 1.00 88.25 312 GLU A CA 1
ATOM 2503 C C . GLU A 1 312 ? -14.448 -7.804 3.110 1.00 88.25 312 GLU A C 1
ATOM 2505 O O . GLU A 1 312 ? -15.072 -6.942 2.492 1.00 88.25 312 GLU A O 1
ATOM 2510 N N . LEU A 1 313 ? -13.168 -7.652 3.459 1.00 90.69 313 LEU A N 1
ATOM 2511 C CA . LEU A 1 313 ? -12.380 -6.484 3.077 1.00 90.69 313 LEU A CA 1
ATOM 2512 C C . LEU A 1 313 ? -12.091 -6.504 1.570 1.00 90.69 313 LEU A C 1
ATOM 2514 O O . LEU A 1 313 ? -11.487 -7.447 1.067 1.00 90.69 313 LEU A O 1
ATOM 2518 N N . ILE A 1 314 ? -12.446 -5.420 0.883 1.00 88.25 314 ILE A N 1
ATOM 2519 C CA . ILE A 1 314 ? -12.098 -5.181 -0.522 1.00 88.25 314 ILE A CA 1
ATOM 2520 C C . ILE A 1 314 ? -10.820 -4.348 -0.605 1.00 88.25 314 ILE A C 1
ATOM 2522 O O . ILE A 1 314 ? -9.890 -4.700 -1.327 1.00 88.25 314 ILE A O 1
ATOM 2526 N N . ASN A 1 315 ? -10.778 -3.229 0.125 1.00 88.94 315 ASN A N 1
ATOM 2527 C CA . ASN A 1 315 ? -9.633 -2.324 0.155 1.00 88.94 315 ASN A CA 1
ATOM 2528 C C . ASN A 1 315 ? -9.660 -1.452 1.417 1.00 88.94 315 ASN A C 1
ATOM 2530 O O . ASN A 1 315 ? -10.729 -1.200 1.962 1.00 88.94 315 ASN A O 1
ATOM 2534 N N . ALA A 1 316 ? -8.515 -0.944 1.863 1.00 91.62 316 ALA A N 1
ATOM 2535 C CA . ALA A 1 316 ? -8.449 0.073 2.904 1.00 91.62 316 ALA A CA 1
ATOM 2536 C C . ALA A 1 316 ? -7.236 0.985 2.711 1.00 91.62 316 ALA A C 1
ATOM 2538 O O . ALA A 1 316 ? -6.182 0.539 2.255 1.00 91.62 316 ALA A O 1
ATOM 2539 N N . LYS A 1 317 ? -7.406 2.265 3.049 1.00 91.69 317 LYS A N 1
ATOM 2540 C CA . LYS A 1 317 ? -6.347 3.279 3.037 1.00 91.69 317 LYS A CA 1
ATOM 2541 C C . LYS A 1 317 ? -6.755 4.519 3.830 1.00 91.69 317 LYS A C 1
ATOM 2543 O O . LYS A 1 317 ? -7.927 4.707 4.159 1.00 91.69 317 LYS A O 1
ATOM 2548 N N . TRP A 1 318 ? -5.785 5.385 4.093 1.00 90.81 318 TRP A N 1
ATOM 2549 C CA . TRP A 1 318 ? -6.031 6.731 4.603 1.00 90.81 318 TRP A CA 1
ATOM 2550 C C . TRP A 1 318 ? -6.649 7.631 3.528 1.00 90.81 318 TRP A C 1
ATOM 2552 O O . TRP A 1 318 ? -6.340 7.507 2.340 1.00 90.81 318 TRP A O 1
ATOM 2562 N N . GLY A 1 319 ? -7.533 8.528 3.955 1.00 85.81 319 GLY A N 1
ATOM 2563 C CA . GLY A 1 319 ? -8.203 9.500 3.099 1.00 85.81 319 GLY A CA 1
ATOM 2564 C C . GLY A 1 319 ? -8.550 10.778 3.855 1.00 85.81 319 GLY A C 1
ATOM 2565 O O . GLY A 1 319 ? -8.338 10.885 5.065 1.00 85.81 319 GLY A O 1
ATOM 2566 N N . SER A 1 320 ? -9.097 11.753 3.131 1.00 80.69 320 SER A N 1
ATOM 2567 C CA . SER A 1 320 ? -9.596 12.986 3.740 1.00 80.69 320 SER A CA 1
ATOM 2568 C C . SER A 1 320 ? -10.813 12.668 4.594 1.00 80.69 320 SER A C 1
ATOM 2570 O O . SER A 1 320 ? -11.782 12.073 4.114 1.00 80.69 320 SER A O 1
ATOM 2572 N N . SER A 1 321 ? -10.777 13.096 5.851 1.00 76.81 321 SER A N 1
ATOM 2573 C CA . SER A 1 321 ? -11.916 12.906 6.736 1.00 76.81 321 SER A CA 1
ATOM 2574 C C . SER A 1 321 ? -13.119 13.684 6.237 1.00 76.81 321 SER A C 1
ATOM 2576 O O . SER A 1 321 ? -13.023 14.844 5.830 1.00 76.81 321 SER A O 1
ATOM 2578 N N . MET A 1 322 ? -14.279 13.062 6.374 1.00 64.12 322 MET A N 1
ATOM 2579 C CA . MET A 1 322 ? -15.565 13.698 6.119 1.00 64.12 322 MET A CA 1
ATOM 2580 C C . MET A 1 322 ? -16.048 14.551 7.303 1.00 64.12 322 MET A C 1
ATOM 2582 O O . MET A 1 322 ? -17.200 14.987 7.331 1.00 64.12 322 MET A O 1
ATOM 2586 N N . THR A 1 323 ? -15.217 14.724 8.335 1.00 63.44 323 THR A N 1
ATOM 2587 C CA . THR A 1 323 ? -15.520 15.536 9.518 1.00 63.44 323 THR A CA 1
ATOM 2588 C C . THR A 1 323 ? -14.565 16.705 9.641 1.00 63.44 323 THR A C 1
ATOM 2590 O O . THR A 1 323 ? -13.360 16.534 9.524 1.00 63.44 323 THR A O 1
ATOM 2593 N N . ASP A 1 324 ? -15.093 17.866 10.023 1.00 61.09 324 ASP A N 1
ATOM 2594 C CA . ASP A 1 324 ? -14.277 19.064 10.266 1.00 61.09 324 ASP A CA 1
ATOM 2595 C C . ASP A 1 324 ? -13.301 18.905 11.454 1.00 61.09 324 ASP A C 1
ATOM 2597 O O . ASP A 1 324 ? -12.425 19.741 11.659 1.00 61.09 324 ASP A O 1
ATOM 2601 N N . GLN A 1 325 ? -13.459 17.856 12.272 1.00 61.06 325 GLN A N 1
ATOM 2602 C CA . GLN A 1 325 ? -12.714 17.663 13.522 1.00 61.06 325 GLN A CA 1
ATOM 2603 C C . GLN A 1 325 ? -11.334 17.025 13.336 1.00 61.06 325 GLN A C 1
ATOM 2605 O O . GLN A 1 325 ? -10.463 17.214 14.182 1.00 61.06 325 GLN A O 1
ATOM 2610 N N . CYS A 1 326 ? -11.125 16.262 12.265 1.00 67.56 326 CYS A N 1
ATOM 2611 C CA . CYS A 1 326 ? -9.855 15.602 11.984 1.00 67.56 326 CYS A CA 1
ATOM 2612 C C . CYS A 1 326 ? -9.596 15.706 10.482 1.00 67.56 326 CYS A C 1
ATOM 2614 O O . CYS A 1 326 ? -10.524 15.443 9.737 1.00 67.56 326 CYS A O 1
ATOM 2616 N N . PRO A 1 327 ? -8.407 16.098 10.004 1.00 73.19 327 PRO A N 1
ATOM 2617 C CA . PRO A 1 327 ? -8.167 16.250 8.568 1.00 73.19 327 PRO A CA 1
ATOM 2618 C C . PRO A 1 327 ? -8.126 14.909 7.821 1.00 73.19 327 PRO A C 1
ATOM 2620 O O . PRO A 1 327 ? -8.497 14.855 6.649 1.00 73.19 327 PRO A O 1
ATOM 2623 N N . GLU A 1 328 ? -7.739 13.825 8.497 1.00 83.62 328 GLU A N 1
ATOM 2624 C CA . GLU A 1 328 ? -7.595 12.493 7.907 1.00 83.62 328 GLU A CA 1
ATOM 2625 C C . GLU A 1 328 ? -8.367 11.435 8.686 1.00 83.62 328 GLU A C 1
ATOM 2627 O O . GLU A 1 328 ? -8.622 11.558 9.885 1.00 83.62 328 GLU A O 1
ATOM 2632 N N . SER A 1 329 ? -8.757 10.386 7.978 1.00 89.00 329 SER A N 1
ATOM 2633 C CA . SER A 1 329 ? -9.432 9.233 8.547 1.00 89.00 329 SER A CA 1
ATOM 2634 C C . SER A 1 329 ? -8.972 7.959 7.854 1.00 89.00 329 SER A C 1
ATOM 2636 O O . SER A 1 329 ? -8.554 7.969 6.691 1.00 89.00 329 SER A O 1
ATOM 2638 N N . TYR A 1 330 ? -9.031 6.846 8.582 1.00 93.56 330 TYR A N 1
ATOM 2639 C CA . TYR A 1 330 ? -8.743 5.545 8.001 1.00 93.56 330 TYR A CA 1
ATOM 2640 C C . TYR A 1 330 ? -10.037 4.945 7.465 1.00 93.56 330 TYR A C 1
ATOM 2642 O O . TYR A 1 330 ? -11.020 4.819 8.200 1.00 93.56 330 TYR A O 1
ATOM 2650 N N . MET A 1 331 ? -10.052 4.595 6.182 1.00 90.62 331 MET A N 1
ATOM 2651 C CA . MET A 1 331 ? -11.245 4.092 5.516 1.00 90.62 331 MET A CA 1
ATOM 2652 C C . MET A 1 331 ? -11.032 2.670 5.035 1.00 90.62 331 MET A C 1
ATOM 2654 O O . MET A 1 331 ? -10.065 2.373 4.336 1.00 90.62 331 MET A O 1
ATOM 2658 N N . ALA A 1 332 ? -11.985 1.809 5.362 1.00 91.50 332 ALA A N 1
ATOM 2659 C CA . ALA A 1 332 ? -12.040 0.436 4.900 1.00 91.50 332 ALA A CA 1
ATOM 2660 C C . ALA A 1 332 ? -13.303 0.241 4.059 1.00 91.50 332 ALA A C 1
ATOM 2662 O O . ALA A 1 332 ? -14.400 0.588 4.485 1.00 91.50 332 ALA A O 1
ATOM 2663 N N . ILE A 1 333 ? -13.155 -0.315 2.863 1.00 89.56 333 ILE A N 1
ATOM 2664 C CA . ILE A 1 333 ? -14.236 -0.726 1.973 1.00 89.56 333 ILE A CA 1
ATOM 2665 C C . ILE A 1 333 ? -14.409 -2.232 2.127 1.00 89.56 333 ILE A C 1
ATOM 2667 O O . ILE A 1 333 ? -13.477 -2.992 1.866 1.00 89.56 333 ILE A O 1
ATOM 2671 N N . GLY A 1 334 ? -15.601 -2.660 2.519 1.00 89.44 334 GLY A N 1
ATOM 2672 C CA . GLY A 1 334 ? -15.996 -4.059 2.564 1.00 89.44 334 GLY A CA 1
ATOM 2673 C C . GLY A 1 334 ? -17.185 -4.344 1.654 1.00 89.44 334 GLY A C 1
ATOM 2674 O O . GLY A 1 334 ? -17.829 -3.422 1.154 1.00 89.44 334 GLY A O 1
ATOM 2675 N N . THR A 1 335 ? -17.511 -5.618 1.457 1.00 86.81 335 THR A N 1
ATOM 2676 C CA . THR A 1 335 ? -18.586 -6.065 0.541 1.00 86.81 335 THR A CA 1
ATOM 2677 C C . THR A 1 335 ? -19.968 -5.507 0.870 1.00 86.81 335 THR A C 1
ATOM 2679 O O . THR A 1 335 ? -20.841 -5.475 0.009 1.00 86.81 335 THR A O 1
ATOM 2682 N N . ASN A 1 336 ? -20.194 -5.061 2.108 1.00 84.06 336 ASN A N 1
ATOM 2683 C CA . ASN A 1 336 ? -21.484 -4.511 2.528 1.00 84.06 336 ASN A CA 1
ATOM 2684 C C . ASN A 1 336 ? -21.467 -2.989 2.697 1.00 84.06 336 ASN A C 1
ATOM 2686 O O . ASN A 1 336 ? -22.530 -2.364 2.719 1.00 84.06 336 ASN A O 1
ATOM 2690 N N . GLY A 1 337 ? -20.289 -2.382 2.844 1.00 81.62 337 GLY A N 1
ATOM 2691 C CA . GLY A 1 337 ? -20.186 -0.943 3.027 1.00 81.62 337 GLY A CA 1
ATOM 2692 C C . GLY A 1 337 ? -18.783 -0.429 3.288 1.00 81.62 337 GLY A C 1
ATOM 2693 O O . GLY A 1 337 ? -17.818 -1.180 3.366 1.00 81.62 337 GLY A O 1
ATOM 2694 N N . ILE A 1 338 ? -18.693 0.881 3.445 1.00 85.12 338 ILE A N 1
ATOM 2695 C CA . ILE A 1 338 ? -17.480 1.609 3.793 1.00 85.12 338 ILE A CA 1
ATOM 2696 C C . ILE A 1 338 ? -17.544 1.910 5.284 1.00 85.12 338 ILE A C 1
ATOM 2698 O O . ILE A 1 338 ? -18.596 2.295 5.793 1.00 85.12 338 ILE A O 1
ATOM 2702 N N . ILE A 1 339 ? -16.429 1.755 5.985 1.00 87.88 339 ILE A N 1
ATOM 2703 C CA . ILE A 1 33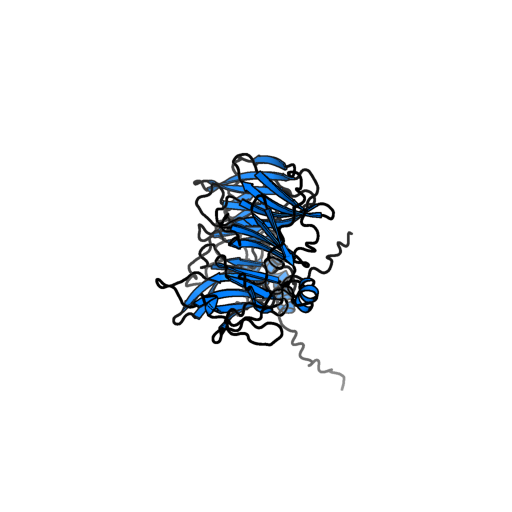9 ? -16.244 2.249 7.345 1.00 87.88 339 ILE A CA 1
ATOM 2704 C C . ILE A 1 339 ? -15.168 3.321 7.323 1.00 87.88 339 ILE A C 1
ATOM 2706 O O . ILE A 1 339 ? -14.105 3.125 6.751 1.00 87.88 339 ILE A O 1
ATOM 2710 N N . GLU A 1 340 ? -15.443 4.436 7.981 1.00 88.50 340 GLU A N 1
ATOM 2711 C CA . GLU A 1 340 ? -14.501 5.514 8.255 1.00 88.50 340 GLU A CA 1
ATOM 2712 C C . GLU A 1 340 ? -14.282 5.501 9.747 1.00 88.50 340 GLU A C 1
ATOM 2714 O O . GLU A 1 340 ? -15.221 5.613 10.543 1.00 88.50 340 GLU A O 1
ATOM 2719 N N . HIS A 1 341 ? -13.024 5.359 10.108 1.00 90.44 341 HIS A N 1
ATOM 2720 C CA . HIS A 1 341 ? -12.575 5.413 11.468 1.00 90.44 341 HIS A CA 1
ATOM 2721 C C . HIS A 1 341 ? -11.909 6.767 11.700 1.00 90.44 341 HIS A C 1
ATOM 2723 O O . HIS A 1 341 ? -10.936 7.123 11.040 1.00 90.44 341 HIS A O 1
ATOM 2729 N N . VAL A 1 342 ? -12.421 7.512 12.679 1.00 87.50 342 VAL A N 1
ATOM 2730 C CA . VAL A 1 342 ? -11.841 8.777 13.148 1.00 87.50 342 VAL A CA 1
ATOM 2731 C C . VAL A 1 342 ? -11.626 8.654 14.647 1.00 87.50 342 VAL A C 1
ATOM 2733 O O . VAL A 1 342 ? -12.539 8.947 15.417 1.00 87.50 342 VAL A O 1
ATOM 2736 N N . MET A 1 343 ? -10.448 8.166 15.049 1.00 82.69 343 MET A N 1
ATOM 2737 C CA . MET A 1 343 ? -10.016 7.932 16.439 1.00 82.69 343 MET A CA 1
ATOM 2738 C C . MET A 1 343 ? -11.084 7.319 17.358 1.00 82.69 343 MET A C 1
ATOM 2740 O O . MET A 1 343 ? -11.114 6.122 17.578 1.00 82.69 343 MET A O 1
ATOM 2744 N N . THR A 1 344 ? -11.985 8.119 17.919 1.00 80.62 344 THR A N 1
ATOM 2745 C CA . THR A 1 344 ? -13.005 7.673 18.873 1.00 80.62 344 THR A CA 1
ATOM 2746 C C . THR A 1 344 ? -14.337 7.276 18.234 1.00 80.62 344 THR A C 1
ATOM 2748 O O . THR A 1 344 ? -15.218 6.781 18.940 1.00 80.62 344 THR A O 1
ATOM 2751 N N . THR A 1 345 ? -14.508 7.481 16.925 1.00 81.44 345 THR A N 1
ATOM 2752 C CA . THR A 1 345 ? -15.782 7.284 16.223 1.00 81.44 345 THR A CA 1
ATOM 2753 C C . THR A 1 345 ? -15.634 6.404 14.986 1.00 81.44 345 THR A C 1
ATOM 2755 O O . THR A 1 345 ? -14.632 6.476 14.273 1.00 81.44 345 THR A O 1
ATOM 2758 N N . LEU A 1 346 ? -16.666 5.594 14.727 1.00 84.62 346 LEU A N 1
ATOM 2759 C CA . LEU A 1 346 ? -16.861 4.905 13.457 1.00 84.62 346 LEU A CA 1
ATOM 2760 C C . LEU A 1 346 ? -18.098 5.447 12.751 1.00 84.62 346 LEU A C 1
ATOM 2762 O O . LEU A 1 346 ? -19.162 5.629 13.354 1.00 84.62 346 LEU A O 1
ATOM 2766 N N . LYS A 1 347 ? -17.972 5.607 11.442 1.00 83.81 347 LYS A N 1
ATOM 2767 C CA . LYS A 1 347 ? -19.076 5.895 10.535 1.00 83.81 347 LYS A CA 1
ATOM 2768 C C . LYS A 1 347 ? -19.174 4.800 9.495 1.00 83.81 347 LYS A C 1
ATOM 2770 O O . LYS A 1 347 ? -18.151 4.288 9.053 1.00 83.81 347 LYS A O 1
ATOM 2775 N N . PHE A 1 348 ? -20.398 4.457 9.113 1.00 82.31 348 PHE A N 1
ATOM 2776 C CA . PHE A 1 348 ? -20.653 3.449 8.093 1.00 82.31 348 PHE A CA 1
ATOM 2777 C C . PHE A 1 348 ? -21.534 3.985 6.976 1.00 82.31 348 PHE A C 1
ATOM 2779 O O . PHE A 1 348 ? -22.550 4.639 7.229 1.00 82.31 348 PHE A O 1
ATOM 2786 N N . TRP A 1 349 ? -21.167 3.630 5.751 1.00 78.19 349 TRP A N 1
ATOM 2787 C CA . TRP A 1 349 ? -21.960 3.827 4.546 1.00 78.19 349 TRP A CA 1
ATOM 2788 C C . TRP A 1 349 ? -22.233 2.466 3.936 1.00 78.19 349 TRP A C 1
ATOM 2790 O O . TRP A 1 349 ? -21.319 1.660 3.818 1.00 78.19 349 TRP A O 1
ATOM 2800 N N . ASN A 1 350 ? -23.464 2.212 3.507 1.00 74.56 350 ASN A N 1
ATOM 2801 C CA . ASN A 1 350 ? -23.751 1.015 2.714 1.00 74.56 350 ASN A CA 1
ATOM 2802 C C . ASN A 1 350 ? -22.979 1.057 1.388 1.00 74.56 350 ASN A C 1
ATOM 2804 O O . ASN A 1 350 ? -22.644 2.140 0.925 1.00 74.56 350 ASN A O 1
ATOM 2808 N N . GLN A 1 351 ? -22.726 -0.090 0.759 1.00 74.69 351 GLN A N 1
ATOM 2809 C CA . GLN A 1 351 ? -22.255 -0.109 -0.630 1.00 74.69 351 GLN A CA 1
ATOM 2810 C C . GLN A 1 351 ? -23.319 0.501 -1.566 1.00 74.69 351 GLN A C 1
ATOM 2812 O O . GLN A 1 351 ? -24.517 0.288 -1.336 1.00 74.69 351 GLN A O 1
ATOM 2817 N N . PRO A 1 352 ? -22.915 1.231 -2.622 1.00 68.31 352 PRO A N 1
ATOM 2818 C CA . PRO A 1 352 ? -23.805 1.532 -3.738 1.00 68.31 352 PRO A CA 1
ATOM 2819 C C . PRO A 1 352 ? -24.324 0.255 -4.438 1.00 68.31 352 PRO A C 1
ATOM 2821 O O . PRO A 1 352 ? -23.707 -0.808 -4.312 1.00 68.31 352 PRO A O 1
ATOM 2824 N N . PRO A 1 353 ? -25.435 0.332 -5.205 1.00 65.06 353 PRO A N 1
ATOM 2825 C CA . PRO A 1 353 ? -25.957 -0.772 -6.012 1.00 65.06 353 PRO A CA 1
ATOM 2826 C C . PRO A 1 353 ? -24.894 -1.431 -6.894 1.00 65.06 353 PRO A C 1
ATOM 2828 O O . PRO A 1 353 ? -24.879 -2.660 -7.034 1.00 65.06 353 PRO A O 1
ATOM 2831 N N . ILE A 1 354 ? -23.993 -0.631 -7.472 1.00 68.00 354 ILE A N 1
ATOM 2832 C CA . ILE A 1 354 ? -22.786 -1.134 -8.122 1.00 68.00 354 ILE A CA 1
ATOM 2833 C C . ILE A 1 354 ? -21.597 -0.970 -7.177 1.00 68.00 354 ILE A C 1
ATOM 2835 O O . ILE A 1 354 ? -21.079 0.124 -6.991 1.00 68.00 354 ILE A O 1
ATOM 2839 N N . GLU A 1 355 ? -21.143 -2.100 -6.639 1.00 75.56 355 GLU A N 1
ATOM 2840 C CA . GLU A 1 355 ? -20.062 -2.193 -5.658 1.00 75.56 355 GLU A CA 1
ATOM 2841 C C . GLU A 1 355 ? -18.829 -1.350 -6.012 1.00 75.56 355 GLU A C 1
ATOM 2843 O O . GLU A 1 355 ? -18.253 -1.450 -7.106 1.00 75.56 355 GLU A O 1
ATOM 2848 N N . MET A 1 356 ? -18.426 -0.540 -5.037 1.00 79.00 356 MET A N 1
ATOM 2849 C CA . MET A 1 356 ? -17.203 0.239 -5.036 1.00 79.00 356 MET A CA 1
ATOM 2850 C C . MET A 1 356 ? -16.013 -0.659 -4.734 1.00 79.00 356 MET A C 1
ATOM 2852 O O . MET A 1 356 ? -15.991 -1.382 -3.740 1.00 79.00 356 MET A O 1
ATOM 2856 N N . THR A 1 357 ? -14.979 -0.535 -5.558 1.00 82.12 357 THR A N 1
ATOM 2857 C CA . THR A 1 357 ? -13.771 -1.349 -5.451 1.00 82.12 357 THR A CA 1
ATOM 2858 C C . THR A 1 357 ? -12.558 -0.557 -4.968 1.00 82.12 357 THR A C 1
ATOM 2860 O O . THR A 1 357 ? -11.632 -1.115 -4.387 1.00 82.12 357 THR A O 1
ATOM 2863 N N . ASN A 1 358 ? -12.534 0.754 -5.217 1.00 86.44 358 ASN A N 1
ATOM 2864 C CA . ASN A 1 358 ? -11.462 1.655 -4.793 1.00 86.44 358 ASN A CA 1
ATOM 2865 C C . ASN A 1 358 ? -11.965 3.107 -4.814 1.00 86.44 358 ASN A C 1
ATOM 2867 O O . ASN A 1 358 ? -12.940 3.392 -5.507 1.00 86.44 358 ASN A O 1
ATOM 2871 N N . PHE A 1 359 ? -11.308 4.026 -4.108 1.00 85.69 359 PHE A N 1
ATOM 2872 C CA . PHE A 1 359 ? -11.723 5.433 -4.040 1.00 85.69 359 PHE A CA 1
ATOM 2873 C C . PHE A 1 359 ? -10.536 6.385 -3.937 1.00 85.69 359 PHE A C 1
ATOM 2875 O O . PHE A 1 359 ? -9.452 5.973 -3.549 1.00 85.69 359 PHE A O 1
ATOM 2882 N N . THR A 1 360 ? -10.724 7.658 -4.261 1.00 86.19 360 THR A N 1
ATOM 2883 C CA . THR A 1 360 ? -9.761 8.726 -3.983 1.00 86.19 360 THR A CA 1
ATOM 2884 C C . THR A 1 360 ? -10.490 9.992 -3.573 1.00 86.19 360 THR A C 1
ATOM 2886 O O . THR A 1 360 ? -11.579 10.281 -4.073 1.00 86.19 360 THR A O 1
ATOM 2889 N N . ASP A 1 361 ? -9.870 10.762 -2.691 1.00 79.81 361 ASP A N 1
ATOM 2890 C CA . ASP A 1 361 ? -10.376 12.060 -2.270 1.00 79.81 361 ASP A CA 1
ATOM 2891 C C . ASP A 1 361 ? -9.658 13.154 -3.040 1.00 79.81 361 ASP A C 1
ATOM 2893 O O . ASP A 1 361 ? -8.432 13.167 -3.108 1.00 79.81 361 ASP A O 1
ATOM 2897 N N . LEU A 1 362 ? -10.426 14.068 -3.625 1.00 73.94 362 LEU A N 1
ATOM 2898 C CA . LEU A 1 362 ? -9.866 15.314 -4.136 1.00 73.94 362 LEU A CA 1
ATOM 2899 C C . LEU A 1 362 ? -9.801 16.370 -3.026 1.00 73.94 362 LEU A C 1
ATOM 2901 O O . LEU A 1 362 ? -8.899 17.200 -2.978 1.00 73.94 362 LEU A O 1
ATOM 2905 N N . ASN A 1 363 ? -10.817 16.374 -2.171 1.00 69.50 363 ASN A N 1
ATOM 2906 C CA . ASN A 1 363 ? -10.952 17.223 -0.998 1.00 69.50 363 ASN A CA 1
ATOM 2907 C C . ASN A 1 363 ? -11.989 16.590 -0.058 1.00 69.50 363 ASN A C 1
ATOM 2909 O O . ASN A 1 363 ? -12.627 15.599 -0.411 1.00 69.50 363 ASN A O 1
ATOM 2913 N N . GLN A 1 364 ? -12.218 17.212 1.100 1.00 67.12 364 GLN A N 1
ATOM 2914 C CA . GLN A 1 364 ? -13.189 16.758 2.106 1.00 67.12 364 GLN A CA 1
ATOM 2915 C C . GLN A 1 364 ? -14.636 16.616 1.595 1.00 67.12 364 GLN A C 1
ATOM 2917 O O . GLN A 1 364 ? -15.457 16.012 2.270 1.00 67.12 364 GLN A O 1
ATOM 2922 N N . LEU A 1 365 ? -14.988 17.189 0.438 1.00 65.19 365 LEU A N 1
ATOM 2923 C CA . LEU A 1 365 ? -16.359 17.204 -0.090 1.00 65.19 365 LEU A CA 1
ATOM 2924 C C . LEU A 1 365 ? -16.526 16.410 -1.391 1.00 65.19 365 LEU A C 1
ATOM 2926 O O . LEU A 1 365 ? -17.654 16.213 -1.837 1.00 65.19 365 LEU A O 1
ATOM 2930 N N . THR A 1 366 ? -15.427 16.005 -2.031 1.00 72.62 366 THR A N 1
ATOM 2931 C CA . THR A 1 366 ? -15.435 15.417 -3.375 1.00 72.62 366 THR A CA 1
ATOM 2932 C C . THR A 1 366 ? -14.612 14.140 -3.376 1.00 72.62 366 THR A C 1
ATOM 2934 O O . THR A 1 366 ? -13.379 14.178 -3.405 1.00 72.62 366 THR A O 1
ATOM 2937 N N . ARG A 1 367 ? -15.317 13.008 -3.390 1.00 79.75 367 ARG A N 1
ATOM 2938 C CA . ARG A 1 367 ? -14.734 11.669 -3.466 1.00 79.75 367 ARG A CA 1
ATOM 2939 C C . ARG A 1 367 ? -15.056 11.041 -4.805 1.00 79.75 367 ARG A C 1
ATOM 2941 O O . ARG A 1 367 ? -16.209 11.031 -5.219 1.00 79.75 367 ARG A O 1
ATOM 2948 N N . PHE A 1 368 ? -14.051 10.469 -5.446 1.00 80.31 368 PHE A N 1
ATOM 2949 C CA . PHE A 1 368 ? -14.224 9.638 -6.627 1.00 80.31 368 PHE A CA 1
ATOM 2950 C C . PHE A 1 368 ? -14.061 8.177 -6.259 1.00 80.31 368 PHE A C 1
ATOM 2952 O O . PHE A 1 368 ? -13.296 7.843 -5.357 1.00 80.31 368 PHE A O 1
ATOM 2959 N N . TYR A 1 369 ? -14.751 7.299 -6.971 1.00 81.50 369 TYR A N 1
ATOM 2960 C CA . TYR A 1 369 ? -14.597 5.872 -6.785 1.00 81.50 369 TYR A CA 1
ATOM 2961 C C . TYR A 1 369 ? -14.677 5.110 -8.097 1.00 81.50 369 TYR A C 1
ATOM 2963 O O . TYR A 1 369 ? -15.327 5.541 -9.046 1.00 81.50 369 TYR A O 1
ATOM 2971 N N . MET A 1 370 ? -13.992 3.972 -8.138 1.00 79.75 370 MET A N 1
ATOM 2972 C CA . MET A 1 370 ? -14.130 3.004 -9.217 1.00 79.75 370 MET A CA 1
ATOM 2973 C C . MET A 1 370 ? -15.110 1.930 -8.786 1.00 79.75 370 MET A C 1
ATOM 2975 O O . MET A 1 370 ? -14.998 1.395 -7.677 1.00 79.75 370 MET A O 1
ATOM 2979 N N . ASN A 1 371 ? -16.052 1.611 -9.665 1.00 76.06 371 ASN A N 1
ATOM 2980 C CA . ASN A 1 371 ? -16.956 0.489 -9.465 1.00 76.06 371 ASN A CA 1
ATOM 2981 C C . ASN A 1 371 ? -16.392 -0.802 -10.089 1.00 76.06 371 ASN A C 1
ATOM 2983 O O . ASN A 1 371 ? -15.439 -0.777 -10.875 1.00 76.06 371 ASN A O 1
ATOM 2987 N N . LYS A 1 372 ? -17.026 -1.942 -9.802 1.00 75.06 372 LYS A N 1
ATOM 2988 C CA . LYS A 1 372 ? -16.642 -3.247 -10.377 1.00 75.06 372 LYS A CA 1
ATOM 2989 C C . LYS A 1 372 ? -16.700 -3.331 -11.913 1.00 75.06 372 LYS A C 1
ATOM 2991 O O . LYS A 1 372 ? -16.112 -4.239 -12.487 1.00 75.06 372 LYS A O 1
ATOM 2996 N N . ASN A 1 373 ? -17.388 -2.399 -12.578 1.00 71.38 373 ASN A N 1
ATOM 2997 C CA . ASN A 1 373 ? -17.465 -2.310 -14.040 1.00 71.38 373 ASN A CA 1
ATOM 2998 C C . ASN A 1 373 ? -16.355 -1.429 -14.644 1.00 71.38 373 ASN A C 1
ATOM 3000 O O . ASN A 1 373 ? -16.325 -1.247 -15.860 1.00 71.38 373 ASN A O 1
ATOM 3004 N N . ARG A 1 374 ? -15.424 -0.914 -13.822 1.00 71.69 374 ARG A N 1
ATOM 3005 C CA . ARG A 1 374 ? -14.318 -0.017 -14.217 1.00 71.69 374 ARG A CA 1
ATOM 3006 C C . ARG A 1 374 ? -14.783 1.353 -14.694 1.00 71.69 374 ARG A C 1
ATOM 3008 O O . ARG A 1 374 ? -14.134 1.985 -15.526 1.00 71.69 374 ARG A O 1
ATOM 3015 N N . GLU A 1 375 ? -15.876 1.831 -14.128 1.00 73.44 375 GLU A N 1
ATOM 3016 C CA . GLU A 1 375 ? -16.367 3.182 -14.352 1.00 73.44 375 GLU A CA 1
ATOM 3017 C C . GLU A 1 375 ? -15.937 4.076 -13.188 1.00 73.44 375 GLU A C 1
ATOM 3019 O O . GLU A 1 375 ? -15.992 3.658 -12.027 1.00 73.44 375 GLU A O 1
ATOM 3024 N N . LEU A 1 376 ? -15.506 5.300 -13.504 1.00 75.94 376 LEU A N 1
ATOM 3025 C CA . LEU A 1 376 ? -15.211 6.327 -12.511 1.00 75.94 376 LEU A CA 1
ATOM 3026 C C . LEU A 1 376 ? -16.503 7.066 -12.160 1.00 75.94 376 LEU A C 1
ATOM 3028 O O . LEU A 1 376 ? -17.118 7.697 -13.018 1.00 75.94 376 LEU A O 1
ATOM 3032 N N . HIS A 1 377 ? -16.873 7.023 -10.888 1.00 75.94 377 HIS A N 1
ATOM 3033 C CA . HIS A 1 377 ? -18.027 7.712 -10.322 1.00 75.94 377 HIS A CA 1
ATOM 3034 C C . HIS A 1 377 ? -17.564 8.752 -9.301 1.00 75.94 377 HIS A C 1
ATOM 3036 O O . HIS A 1 377 ? -16.445 8.684 -8.790 1.00 75.94 377 HIS A O 1
ATOM 3042 N N . VAL A 1 378 ? -18.419 9.724 -8.991 1.00 74.38 378 VAL A N 1
ATOM 3043 C CA . VAL A 1 378 ? -18.174 10.711 -7.930 1.00 74.38 378 VAL A CA 1
ATOM 3044 C C . VAL A 1 378 ? -19.303 10.634 -6.913 1.00 74.38 378 VAL A C 1
ATOM 3046 O O . VAL A 1 378 ? -20.467 10.449 -7.264 1.00 74.38 378 VAL A O 1
ATOM 3049 N N . ILE A 1 379 ? -18.950 10.756 -5.644 1.00 69.88 379 ILE A N 1
ATOM 3050 C CA . ILE A 1 379 ? -19.893 10.740 -4.535 1.00 69.88 379 ILE A CA 1
ATOM 3051 C C . ILE A 1 379 ? -20.235 12.183 -4.197 1.00 69.88 379 ILE A C 1
ATOM 3053 O O . ILE A 1 379 ? -19.349 12.979 -3.875 1.00 69.88 379 ILE A O 1
ATOM 3057 N N . ASP A 1 380 ? -21.526 12.505 -4.261 1.00 60.00 380 ASP A N 1
ATOM 3058 C CA . ASP A 1 380 ? -22.053 13.742 -3.705 1.00 60.00 380 ASP A CA 1
ATOM 3059 C C . ASP A 1 380 ? -22.229 13.585 -2.186 1.00 60.00 380 ASP A C 1
ATOM 3061 O O . ASP A 1 380 ? -22.994 12.743 -1.717 1.00 60.00 380 ASP A O 1
ATOM 3065 N N . LEU A 1 381 ? -21.506 14.403 -1.422 1.00 52.88 381 LEU A N 1
ATOM 3066 C CA . LEU A 1 381 ? -21.547 14.415 0.038 1.00 52.88 381 LEU A CA 1
ATOM 3067 C C . LEU A 1 381 ? -22.430 15.535 0.625 1.00 52.88 381 LEU A C 1
ATOM 3069 O O . LEU A 1 381 ? -22.510 15.641 1.847 1.00 52.88 381 LEU A O 1
ATOM 3073 N N . ALA A 1 382 ? -23.121 16.350 -0.189 1.00 44.88 382 ALA A N 1
ATOM 3074 C CA . ALA A 1 382 ? -24.036 17.386 0.310 1.00 44.88 382 ALA A CA 1
ATOM 3075 C C . ALA A 1 382 ? -25.525 17.075 0.052 1.00 44.88 382 ALA A C 1
ATOM 3077 O O . ALA A 1 382 ? -25.955 16.851 -1.074 1.00 44.88 382 ALA A O 1
ATOM 3078 N N . ASP A 1 383 ? -26.298 17.181 1.135 1.00 37.22 383 ASP A N 1
ATOM 3079 C CA . ASP A 1 383 ? -27.751 17.397 1.215 1.00 37.22 383 ASP A CA 1
ATOM 3080 C C . ASP A 1 383 ? -28.723 16.280 0.803 1.00 37.22 383 ASP A C 1
ATOM 3082 O O . ASP A 1 383 ? -29.936 16.505 0.807 1.00 37.22 383 ASP A O 1
ATOM 3086 N N . PHE A 1 384 ? -28.267 15.045 0.588 1.00 35.78 384 PHE A N 1
ATOM 3087 C CA . PHE A 1 384 ? -29.182 13.896 0.587 1.00 35.78 384 PHE A CA 1
ATOM 3088 C C . PHE A 1 384 ? -29.383 13.351 1.999 1.00 35.78 384 PHE A C 1
ATOM 3090 O O . PHE A 1 384 ? -28.718 12.421 2.435 1.00 35.78 384 PHE A O 1
ATOM 3097 N N . ASP A 1 385 ? -30.338 13.984 2.682 1.00 38.03 385 ASP A N 1
ATOM 3098 C CA . ASP A 1 385 ? -31.036 13.519 3.877 1.00 38.03 385 ASP A CA 1
ATOM 3099 C C . ASP A 1 385 ? -30.130 13.189 5.083 1.00 38.03 385 ASP A C 1
ATOM 3101 O O . ASP A 1 385 ? -29.326 12.256 5.091 1.00 38.03 385 ASP A O 1
ATOM 3105 N N . ARG A 1 386 ? -30.341 13.882 6.210 1.00 37.19 386 ARG A N 1
ATOM 3106 C CA . ARG A 1 386 ? -29.710 13.536 7.504 1.00 37.19 386 ARG A CA 1
ATOM 3107 C C . ARG A 1 386 ? -30.002 12.086 7.942 1.00 37.19 386 ARG A C 1
ATOM 3109 O O . ARG A 1 386 ? -29.501 11.659 8.975 1.00 37.19 386 ARG A O 1
ATOM 3116 N N . HIS A 1 387 ? -30.854 11.366 7.211 1.00 37.78 387 HIS A N 1
ATOM 3117 C CA . HIS A 1 387 ? -31.256 9.980 7.430 1.00 37.78 387 HIS A CA 1
ATOM 3118 C C . HIS A 1 387 ? -30.545 8.971 6.493 1.00 37.78 387 HIS A C 1
ATOM 3120 O O . HIS A 1 387 ? -30.701 7.770 6.703 1.00 37.78 387 HIS A O 1
ATOM 3126 N N . GLN A 1 388 ? -29.761 9.421 5.497 1.00 43.78 388 GLN A N 1
ATOM 3127 C CA . GLN A 1 388 ? -28.996 8.570 4.557 1.00 43.78 388 GLN A CA 1
ATOM 3128 C C . GLN A 1 388 ? -27.481 8.846 4.524 1.00 43.78 388 GLN A C 1
ATOM 3130 O O . GLN A 1 388 ? -26.734 8.096 3.894 1.00 43.78 388 GLN A O 1
ATOM 3135 N N . GLY A 1 389 ? -27.016 9.890 5.219 1.00 48.91 389 GLY A N 1
ATOM 3136 C CA . GLY A 1 389 ? -25.592 10.125 5.472 1.00 48.91 389 GLY A CA 1
ATOM 3137 C C . GLY A 1 389 ? -24.932 9.009 6.301 1.00 48.91 389 GLY A C 1
ATOM 3138 O O . GLY A 1 389 ? -25.615 8.068 6.718 1.00 48.91 389 GLY A O 1
ATOM 3139 N N . PRO A 1 390 ? -23.611 9.099 6.567 1.00 54.53 390 PRO A N 1
ATOM 3140 C CA . PRO A 1 390 ? -22.916 8.119 7.393 1.00 54.53 390 PRO A CA 1
ATOM 3141 C C . PRO A 1 390 ? -23.696 7.860 8.669 1.00 54.53 390 PRO A C 1
ATOM 3143 O O . PRO A 1 390 ? -23.927 8.775 9.465 1.00 54.53 390 PRO A O 1
ATOM 3146 N N . ILE A 1 391 ? -24.091 6.610 8.870 1.00 65.88 391 ILE A N 1
ATOM 3147 C CA . ILE A 1 391 ? -24.734 6.233 10.114 1.00 65.88 391 ILE A CA 1
ATOM 3148 C C . ILE A 1 391 ? -23.602 6.147 11.124 1.00 65.88 391 ILE A C 1
ATOM 3150 O O . ILE A 1 391 ? -22.711 5.302 10.997 1.00 65.88 391 ILE A O 1
ATOM 3154 N N . THR A 1 392 ? -23.615 7.042 12.112 1.00 66.50 392 THR A N 1
ATOM 3155 C CA . THR A 1 392 ? -22.770 6.877 13.291 1.00 66.50 392 THR A CA 1
ATOM 3156 C C . THR A 1 392 ? -23.192 5.574 13.948 1.00 66.50 392 THR A C 1
ATOM 3158 O O . THR A 1 392 ? -24.260 5.481 14.557 1.00 66.50 392 THR A O 1
ATOM 3161 N N . ILE A 1 393 ? -22.376 4.541 13.784 1.00 69.88 393 ILE A N 1
ATOM 3162 C CA . ILE A 1 393 ? -22.588 3.282 14.480 1.00 69.88 393 ILE A CA 1
ATOM 3163 C C . ILE A 1 393 ? -22.106 3.518 15.903 1.00 69.88 393 ILE A C 1
ATOM 3165 O O . ILE A 1 393 ? -21.010 4.034 16.083 1.00 69.88 393 ILE A O 1
ATOM 3169 N N . SER A 1 394 ? -22.898 3.152 16.914 1.00 68.56 394 SER A N 1
ATOM 3170 C CA . SER A 1 394 ? -22.374 3.000 18.276 1.00 68.56 394 SER A CA 1
ATOM 3171 C C . SER A 1 394 ? -21.387 1.834 18.250 1.00 68.56 394 SER A C 1
ATOM 3173 O O . SER A 1 394 ? -21.826 0.682 18.199 1.00 68.56 394 SER A O 1
ATOM 3175 N N . PRO A 1 395 ? -20.075 2.095 18.178 1.00 72.00 395 PRO A N 1
ATOM 3176 C CA . PRO A 1 395 ? -19.146 1.061 17.786 1.00 72.00 395 PRO A CA 1
ATOM 3177 C C . PRO A 1 395 ? -18.846 0.189 19.006 1.00 72.00 395 PRO A C 1
ATOM 3179 O O . PRO A 1 395 ? -18.582 0.691 20.102 1.00 72.00 395 PRO A O 1
ATOM 3182 N N . GLU A 1 396 ? -18.918 -1.130 18.836 1.00 88.06 396 GLU A N 1
ATOM 3183 C CA . GLU A 1 396 ? -18.491 -2.068 19.873 1.00 88.06 396 GLU A CA 1
ATOM 3184 C C . GLU A 1 396 ? -16.970 -1.941 19.995 1.00 88.06 396 GLU A C 1
ATOM 3186 O O . GLU A 1 396 ? -16.227 -2.357 19.104 1.00 88.06 396 GLU A O 1
ATOM 3191 N N . LYS A 1 397 ? -16.506 -1.302 21.074 1.00 91.19 397 LYS A N 1
ATOM 3192 C CA . LYS A 1 397 ? -15.076 -1.190 21.372 1.00 91.19 397 LYS A CA 1
ATOM 3193 C C . LYS A 1 397 ? -14.485 -2.583 21.531 1.00 91.19 397 LYS A C 1
ATOM 3195 O O . LYS A 1 397 ? -14.991 -3.386 22.314 1.00 91.19 397 LYS A O 1
ATOM 3200 N N . TYR A 1 398 ? -13.397 -2.840 20.820 1.00 93.44 398 TYR A N 1
ATOM 3201 C CA . TYR A 1 398 ? -12.603 -4.042 21.011 1.00 93.44 398 TYR A CA 1
ATOM 3202 C C . TYR A 1 398 ? -11.478 -3.737 22.014 1.00 93.44 398 TYR A C 1
ATOM 3204 O O . TYR A 1 398 ? -10.941 -2.627 21.993 1.00 93.44 398 TYR A O 1
ATOM 3212 N N . PRO A 1 399 ? -11.127 -4.658 22.930 1.00 93.94 399 PRO A N 1
ATOM 3213 C CA . PRO A 1 399 ? -10.026 -4.422 23.858 1.00 93.94 399 PRO A CA 1
ATOM 3214 C C . PRO A 1 399 ? -8.700 -4.167 23.115 1.00 93.94 399 PRO A C 1
ATOM 3216 O O . PRO A 1 399 ? -8.536 -4.604 21.972 1.00 93.94 399 PRO A O 1
ATOM 3219 N N . PRO A 1 400 ? -7.733 -3.481 23.746 1.00 95.38 400 PRO A N 1
ATOM 3220 C CA . PRO A 1 400 ? -6.380 -3.383 23.215 1.00 95.38 400 PRO A CA 1
ATOM 3221 C C . PRO A 1 400 ? -5.785 -4.768 22.948 1.00 95.38 400 PRO A C 1
ATOM 3223 O O . PRO A 1 400 ? -5.916 -5.682 23.767 1.00 95.38 400 PRO A O 1
ATOM 3226 N N . PHE A 1 401 ? -5.124 -4.919 21.806 1.00 95.62 401 PHE A N 1
ATOM 3227 C CA . PHE A 1 401 ? -4.393 -6.122 21.453 1.00 95.62 401 PHE A CA 1
ATOM 3228 C C . PHE A 1 401 ? -3.126 -6.220 22.308 1.00 95.62 401 PHE A C 1
ATOM 3230 O O . PHE A 1 401 ? -2.324 -5.281 22.316 1.00 95.62 401 PHE A O 1
ATOM 3237 N N . PRO A 1 402 ? -2.925 -7.335 23.028 1.00 93.06 402 PRO A N 1
ATOM 3238 C CA . PRO A 1 402 ? -1.732 -7.529 23.835 1.00 93.06 402 PRO A CA 1
ATOM 3239 C C . PRO A 1 402 ? -0.521 -7.838 22.945 1.00 93.06 402 PRO A C 1
ATOM 3241 O O . PRO A 1 402 ? -0.512 -8.842 22.223 1.00 93.06 402 PRO A O 1
ATOM 3244 N N . LEU A 1 403 ? 0.499 -6.979 23.029 1.00 94.06 403 LEU A N 1
ATOM 3245 C CA . LEU A 1 403 ? 1.730 -7.043 22.239 1.00 94.06 403 LEU A CA 1
ATOM 3246 C C . LEU A 1 403 ? 2.946 -7.290 23.141 1.00 94.06 403 LEU A C 1
ATOM 3248 O O . LEU A 1 403 ? 3.106 -6.640 24.174 1.00 94.06 403 LEU A O 1
ATOM 3252 N N . LEU A 1 404 ? 3.830 -8.195 22.726 1.00 90.94 404 LEU A N 1
ATOM 3253 C CA . LEU A 1 404 ? 5.173 -8.335 23.282 1.00 90.94 404 LEU A CA 1
ATOM 3254 C C . LEU A 1 404 ? 6.127 -7.454 22.482 1.00 90.94 404 LEU A C 1
ATOM 3256 O O . LEU A 1 404 ? 6.299 -7.651 21.280 1.00 90.94 404 LEU A O 1
ATOM 3260 N N . LYS A 1 405 ? 6.750 -6.491 23.163 1.00 90.06 405 LYS A N 1
ATOM 3261 C CA . LYS A 1 405 ? 7.763 -5.613 22.579 1.00 90.06 405 LYS A CA 1
ATOM 3262 C C . LYS A 1 405 ? 9.152 -6.217 22.764 1.00 90.06 405 LYS A C 1
ATOM 3264 O O . LYS A 1 405 ? 9.555 -6.507 23.889 1.00 90.06 405 LYS A O 1
ATOM 3269 N N . ALA A 1 406 ? 9.906 -6.312 21.679 1.00 84.94 406 ALA A N 1
ATOM 3270 C CA . ALA A 1 406 ? 11.340 -6.557 21.694 1.00 84.94 406 ALA A CA 1
ATOM 3271 C C . ALA A 1 406 ? 12.054 -5.409 20.971 1.00 84.94 406 ALA A C 1
ATOM 3273 O O . ALA A 1 406 ? 11.651 -4.991 19.885 1.00 84.94 406 ALA A O 1
ATOM 3274 N N . LYS A 1 407 ? 13.105 -4.868 21.591 1.00 78.69 407 LYS A N 1
ATOM 3275 C CA . LYS A 1 407 ? 13.969 -3.856 20.978 1.00 78.69 407 LYS A CA 1
ATOM 3276 C C . LYS A 1 407 ? 15.270 -4.532 20.581 1.00 78.69 407 LYS A C 1
ATOM 3278 O O . LYS A 1 407 ? 15.958 -5.062 21.450 1.00 78.69 407 LYS A O 1
ATOM 3283 N N . TYR A 1 408 ? 15.603 -4.476 19.299 1.00 71.06 408 TYR A N 1
ATOM 3284 C CA . TYR A 1 408 ? 16.861 -5.000 18.785 1.00 71.06 408 TYR A CA 1
ATOM 3285 C C . TYR A 1 408 ? 17.749 -3.819 18.399 1.00 71.06 408 TYR A C 1
ATOM 3287 O O . TYR A 1 408 ? 17.396 -3.001 17.547 1.00 71.06 408 TYR A O 1
ATOM 3295 N N . SER A 1 409 ? 18.874 -3.694 19.101 1.00 57.69 409 SER A N 1
ATOM 3296 C CA . SER A 1 409 ? 19.850 -2.610 18.943 1.00 57.69 409 SER A CA 1
ATOM 3297 C C . SER A 1 409 ? 21.205 -3.093 18.432 1.00 57.69 409 SER A C 1
ATOM 3299 O O . SER A 1 409 ? 22.173 -2.339 18.493 1.00 57.69 409 SER A O 1
ATOM 3301 N N . ASP A 1 410 ? 21.302 -4.346 17.993 1.00 48.62 410 ASP A N 1
ATOM 3302 C CA . ASP A 1 410 ? 22.585 -4.930 17.624 1.00 48.62 410 ASP A CA 1
ATOM 3303 C C . ASP A 1 410 ? 23.012 -4.489 16.222 1.00 48.62 410 ASP A C 1
ATOM 3305 O O . ASP A 1 410 ? 22.190 -4.315 15.324 1.00 48.62 410 ASP A O 1
ATOM 3309 N N . ASN A 1 411 ? 24.323 -4.288 16.056 1.00 48.41 411 ASN A N 1
ATOM 3310 C CA . ASN A 1 411 ? 24.955 -3.930 14.790 1.00 48.41 411 ASN A CA 1
ATOM 3311 C C . ASN A 1 411 ? 24.570 -4.952 13.713 1.00 48.41 411 ASN A C 1
ATOM 3313 O O . ASN A 1 411 ? 25.108 -6.060 13.688 1.00 48.41 411 ASN A O 1
ATOM 3317 N N . TYR A 1 412 ? 23.652 -4.586 12.822 1.00 54.75 412 TYR A N 1
ATOM 3318 C CA . TYR A 1 412 ? 23.299 -5.442 11.698 1.00 54.75 412 TYR A CA 1
ATOM 3319 C C . TYR A 1 412 ? 24.486 -5.568 10.743 1.00 54.75 412 TYR A C 1
ATOM 3321 O O . TYR A 1 412 ? 25.165 -4.584 10.433 1.00 54.75 412 TYR A O 1
ATOM 3329 N N . GLU A 1 413 ? 24.745 -6.794 10.284 1.00 46.28 413 GLU A N 1
ATOM 3330 C CA . GLU A 1 413 ? 25.766 -7.064 9.279 1.00 46.28 413 GLU A CA 1
ATOM 3331 C C . GLU A 1 413 ? 25.391 -6.350 7.976 1.00 46.28 413 GLU A C 1
ATOM 3333 O O . GLU A 1 413 ? 24.539 -6.802 7.208 1.00 46.28 413 GLU A O 1
ATOM 3338 N N . THR A 1 414 ? 26.052 -5.222 7.717 1.00 45.44 414 THR A N 1
ATOM 3339 C CA . THR A 1 414 ? 26.022 -4.539 6.425 1.00 45.44 414 THR A CA 1
ATOM 3340 C C . THR A 1 414 ? 26.727 -5.415 5.397 1.00 45.44 414 THR A C 1
ATOM 3342 O O . THR A 1 414 ? 27.926 -5.323 5.141 1.00 45.44 414 THR A O 1
ATOM 3345 N N . SER A 1 415 ? 25.962 -6.318 4.797 1.00 45.84 415 SER A N 1
ATOM 3346 C CA . SER A 1 415 ? 26.430 -7.186 3.726 1.00 45.84 415 SER A CA 1
ATOM 3347 C C . SER A 1 415 ? 26.350 -6.455 2.387 1.00 45.84 415 SER A C 1
ATOM 3349 O O . SER A 1 415 ? 25.410 -6.582 1.606 1.00 45.84 415 SER A O 1
ATOM 3351 N N . THR A 1 416 ? 27.386 -5.673 2.096 1.00 41.44 416 THR A N 1
ATOM 3352 C CA . THR A 1 416 ? 27.572 -5.138 0.743 1.00 41.44 416 THR A CA 1
ATOM 3353 C C . THR A 1 416 ? 27.968 -6.275 -0.203 1.00 41.44 416 THR A C 1
ATOM 3355 O O . THR A 1 416 ? 28.796 -7.121 0.126 1.00 41.44 416 THR A O 1
ATOM 3358 N N . GLY A 1 417 ? 27.330 -6.343 -1.374 1.00 41.91 417 GLY A N 1
ATOM 3359 C CA . GLY A 1 417 ? 27.567 -7.431 -2.326 1.00 41.91 417 GLY A CA 1
ATOM 3360 C C . GLY A 1 417 ? 26.867 -8.748 -1.973 1.00 41.91 417 GLY A C 1
ATOM 3361 O O . GLY A 1 417 ? 27.304 -9.796 -2.429 1.00 41.91 417 GLY A O 1
ATOM 3362 N N . MET A 1 418 ? 25.783 -8.746 -1.185 1.00 45.53 418 MET A N 1
ATOM 3363 C CA . MET A 1 418 ? 24.891 -9.909 -1.128 1.00 45.53 418 MET A CA 1
ATOM 3364 C C . MET A 1 418 ? 24.017 -9.975 -2.381 1.00 45.53 418 MET A C 1
ATOM 3366 O O . MET A 1 418 ? 23.307 -9.041 -2.750 1.00 45.53 418 MET A O 1
ATOM 3370 N N . HIS A 1 419 ? 24.074 -11.116 -3.060 1.00 53.28 419 HIS A N 1
ATOM 3371 C CA . HIS A 1 419 ? 23.437 -11.279 -4.353 1.00 53.28 419 HIS A CA 1
ATOM 3372 C C . HIS A 1 419 ? 22.051 -11.875 -4.199 1.00 53.28 419 HIS A C 1
ATOM 3374 O O . HIS A 1 419 ? 21.879 -13.082 -4.035 1.00 53.28 419 HIS A O 1
ATOM 3380 N N . LEU A 1 420 ? 21.049 -11.010 -4.316 1.00 56.47 420 LEU A N 1
ATOM 3381 C CA . LEU A 1 420 ? 19.639 -11.402 -4.369 1.00 56.47 420 LEU A CA 1
ATOM 3382 C C . LEU A 1 420 ? 19.283 -12.174 -5.654 1.00 56.47 420 LEU A C 1
ATOM 3384 O O . LEU A 1 420 ? 18.243 -12.822 -5.743 1.00 56.47 420 LEU A O 1
ATOM 3388 N N . TYR A 1 421 ? 20.188 -12.164 -6.631 1.00 60.97 421 TYR A N 1
ATOM 3389 C CA . TYR A 1 421 ? 20.093 -12.912 -7.874 1.00 60.97 421 TYR A CA 1
ATOM 3390 C C . TYR A 1 421 ? 20.282 -14.410 -7.626 1.00 60.97 421 TYR A C 1
ATOM 3392 O O . TYR A 1 421 ? 21.262 -14.827 -7.010 1.00 60.97 421 TYR A O 1
ATOM 3400 N N . ARG A 1 422 ? 19.380 -15.242 -8.156 1.00 65.44 422 ARG A N 1
ATOM 3401 C CA . ARG A 1 422 ? 19.497 -16.709 -8.124 1.00 65.44 422 ARG A CA 1
ATOM 3402 C C . ARG A 1 422 ? 19.765 -17.268 -9.512 1.00 65.44 422 ARG A C 1
ATOM 3404 O O . ARG A 1 422 ? 19.232 -16.779 -10.502 1.00 65.44 422 ARG A O 1
ATOM 3411 N N . CYS A 1 423 ? 20.554 -18.336 -9.580 1.00 71.69 423 CYS A N 1
ATOM 3412 C CA . CYS A 1 423 ? 20.804 -19.065 -10.815 1.00 71.69 423 CYS A CA 1
ATOM 3413 C C . CYS A 1 423 ? 19.482 -19.560 -11.405 1.00 71.69 423 CYS A C 1
ATOM 3415 O O . CYS A 1 423 ? 18.752 -20.293 -10.737 1.00 71.69 423 CYS A O 1
ATOM 3417 N N . CYS A 1 424 ? 19.195 -19.238 -12.662 1.00 76.31 424 CYS A N 1
ATOM 3418 C CA . CYS A 1 424 ? 17.947 -19.660 -13.300 1.00 76.31 424 CYS A CA 1
ATOM 3419 C C . CYS A 1 424 ? 17.833 -21.187 -13.417 1.00 76.31 424 CYS A C 1
ATOM 3421 O O . CYS A 1 424 ? 16.731 -21.725 -13.359 1.00 76.31 424 CYS A O 1
ATOM 3423 N N . ASN A 1 425 ? 18.973 -21.885 -13.481 1.00 81.19 425 ASN A N 1
ATOM 3424 C CA . ASN A 1 425 ? 19.035 -23.344 -13.470 1.00 81.19 425 ASN A CA 1
ATOM 3425 C C . ASN A 1 425 ? 18.955 -23.932 -12.048 1.00 81.19 425 ASN A C 1
ATOM 3427 O O . ASN A 1 425 ? 17.988 -24.595 -11.695 1.00 81.19 425 ASN A O 1
ATOM 3431 N N . CYS A 1 426 ? 19.982 -23.707 -11.218 1.00 77.50 426 CYS A N 1
ATOM 3432 C CA . CYS A 1 426 ? 20.143 -24.413 -9.939 1.00 77.50 426 CYS A CA 1
ATOM 3433 C C . CYS A 1 426 ? 19.610 -23.653 -8.717 1.00 77.50 426 CYS A C 1
ATOM 3435 O O . CYS A 1 426 ? 19.721 -24.147 -7.601 1.00 77.50 426 CYS A O 1
ATOM 3437 N N . ARG A 1 427 ? 19.068 -22.444 -8.906 1.00 71.88 427 ARG A N 1
ATOM 3438 C CA . ARG A 1 427 ? 18.514 -21.567 -7.857 1.00 71.88 427 ARG A CA 1
ATOM 3439 C C . ARG A 1 427 ? 19.496 -21.096 -6.776 1.00 71.88 427 ARG A C 1
ATOM 3441 O O . ARG A 1 427 ? 19.077 -20.381 -5.871 1.00 71.88 427 ARG A O 1
ATOM 3448 N N . MET A 1 428 ? 20.786 -21.417 -6.892 1.00 68.56 428 MET A N 1
ATOM 3449 C CA . MET A 1 428 ? 21.829 -20.931 -5.983 1.00 68.56 428 MET A CA 1
ATOM 3450 C C . MET A 1 428 ? 21.975 -19.398 -6.077 1.00 68.56 428 MET A C 1
ATOM 3452 O O . MET A 1 428 ? 21.952 -18.884 -7.200 1.00 68.56 428 MET A O 1
ATOM 3456 N N . PRO A 1 429 ? 22.136 -18.671 -4.955 1.00 61.97 429 PRO A N 1
ATOM 3457 C CA . PRO A 1 429 ? 22.484 -17.246 -4.961 1.00 61.97 429 PRO A CA 1
ATOM 3458 C C . PRO A 1 429 ? 23.762 -16.964 -5.772 1.00 61.97 429 PRO A C 1
ATOM 3460 O O . PRO A 1 429 ? 24.680 -17.787 -5.795 1.00 61.97 429 PRO A O 1
ATOM 3463 N N . LEU A 1 430 ? 23.814 -15.837 -6.484 1.00 58.25 430 LEU A N 1
ATOM 3464 C CA . LEU A 1 430 ? 24.792 -15.589 -7.551 1.00 58.25 430 LEU A CA 1
ATOM 3465 C C . LEU A 1 430 ? 25.827 -14.522 -7.216 1.00 58.25 430 LEU A C 1
ATOM 3467 O O . LEU A 1 430 ? 25.565 -13.364 -7.488 1.00 58.25 430 LEU A O 1
ATOM 3471 N N . ILE A 1 431 ? 27.034 -14.901 -6.788 1.00 53.22 431 ILE A N 1
ATOM 3472 C CA . ILE A 1 431 ? 28.092 -13.927 -6.443 1.00 53.22 431 ILE A CA 1
ATOM 3473 C C . ILE A 1 431 ? 28.645 -13.149 -7.653 1.00 53.22 431 ILE A C 1
ATOM 3475 O O . ILE A 1 431 ? 28.929 -11.965 -7.600 1.00 53.22 431 ILE A O 1
ATOM 3479 N N . HIS A 1 432 ? 28.765 -13.779 -8.811 1.00 59.22 432 HIS A N 1
ATOM 3480 C CA . HIS A 1 432 ? 29.071 -13.065 -10.050 1.00 59.22 432 HIS A CA 1
ATOM 3481 C C . HIS A 1 432 ? 28.215 -13.694 -11.138 1.00 59.22 432 HIS A C 1
ATOM 3483 O O . HIS A 1 432 ? 28.603 -14.725 -11.694 1.00 59.22 432 HIS A O 1
ATOM 3489 N N . PRO A 1 433 ? 26.998 -13.169 -11.374 1.00 65.88 433 PRO A N 1
ATOM 3490 C CA . PRO A 1 433 ? 26.083 -13.799 -12.302 1.00 65.88 433 PRO A CA 1
ATOM 3491 C C . PRO A 1 433 ? 26.678 -13.770 -13.708 1.00 65.88 433 PRO A C 1
ATOM 3493 O O . PRO A 1 433 ? 27.008 -12.715 -14.246 1.00 65.88 433 PRO A O 1
ATOM 3496 N N . LEU A 1 434 ? 26.756 -14.940 -14.334 1.00 64.69 434 LEU A N 1
ATOM 3497 C CA . LEU A 1 434 ? 26.888 -15.030 -15.775 1.00 64.69 434 LEU A CA 1
ATOM 3498 C C . LEU A 1 434 ? 25.539 -14.645 -16.377 1.00 64.69 434 LEU A C 1
ATOM 3500 O O . LEU A 1 434 ? 24.574 -15.406 -16.289 1.00 64.69 434 LEU A O 1
ATOM 3504 N N . VAL A 1 435 ? 25.473 -13.454 -16.957 1.00 71.31 435 VAL A N 1
ATOM 3505 C CA . VAL A 1 435 ? 24.273 -12.945 -17.617 1.00 71.31 435 VAL A CA 1
ATOM 3506 C C . VAL A 1 435 ? 24.259 -13.434 -19.061 1.00 71.31 435 VAL A C 1
ATOM 3508 O O . VAL A 1 435 ? 25.206 -13.207 -19.812 1.00 71.31 435 VAL A O 1
ATOM 3511 N N . SER A 1 436 ? 23.186 -14.116 -19.448 1.00 70.62 436 SER A N 1
ATOM 3512 C CA . SER A 1 436 ? 22.931 -14.514 -20.831 1.00 70.62 436 SER A CA 1
ATOM 3513 C C . SER A 1 436 ? 21.798 -13.676 -21.387 1.00 70.62 436 SER A C 1
ATOM 3515 O O . SER A 1 436 ? 20.745 -13.582 -20.753 1.00 70.62 436 SER A O 1
ATOM 3517 N N . ARG A 1 437 ? 22.013 -13.112 -22.574 1.00 68.12 437 ARG A N 1
ATOM 3518 C CA . ARG A 1 437 ? 21.018 -12.329 -23.304 1.00 68.12 437 ARG A CA 1
ATOM 3519 C C . ARG A 1 437 ? 20.745 -12.958 -24.661 1.00 68.12 437 ARG A C 1
ATOM 3521 O O . ARG A 1 437 ? 21.668 -13.491 -25.277 1.00 68.12 437 ARG A O 1
ATOM 3528 N N . SER A 1 438 ? 19.492 -12.939 -25.096 1.00 65.62 438 SER A N 1
ATOM 3529 C CA . SER A 1 438 ? 19.159 -13.223 -26.492 1.00 65.62 438 SER A CA 1
ATOM 3530 C C . SER A 1 438 ? 19.662 -12.094 -27.399 1.00 65.62 438 SER A C 1
ATOM 3532 O O . SER A 1 438 ? 19.898 -10.978 -26.936 1.00 65.62 438 SER A O 1
ATOM 3534 N N . GLU A 1 439 ? 19.855 -12.388 -28.686 1.00 61.88 439 GLU A N 1
ATOM 3535 C CA . GLU A 1 439 ? 20.386 -11.420 -29.663 1.00 61.88 439 GLU A CA 1
ATOM 3536 C C . GLU A 1 439 ? 19.485 -10.188 -29.834 1.00 61.88 439 GLU A C 1
ATOM 3538 O O . GLU A 1 439 ? 19.974 -9.084 -30.045 1.00 61.88 439 GLU A O 1
ATOM 3543 N N . ASP A 1 440 ? 18.175 -10.366 -29.673 1.00 55.88 440 ASP A N 1
ATOM 3544 C CA . ASP A 1 440 ? 17.160 -9.309 -29.685 1.00 55.88 440 ASP A CA 1
ATOM 3545 C C . ASP A 1 440 ? 17.028 -8.570 -28.337 1.00 55.88 440 ASP A C 1
ATOM 3547 O O . ASP A 1 440 ? 16.223 -7.650 -28.208 1.00 55.88 440 ASP A O 1
ATOM 3551 N N . GLY A 1 441 ? 17.790 -8.974 -27.313 1.00 55.97 441 GLY A N 1
ATOM 3552 C CA . GLY A 1 441 ? 17.723 -8.416 -25.962 1.00 55.97 441 GLY A CA 1
ATOM 3553 C C . GLY A 1 441 ? 16.421 -8.717 -25.209 1.00 55.97 441 GLY A C 1
ATOM 3554 O O . GLY A 1 441 ? 16.264 -8.260 -24.080 1.00 55.97 441 GLY A O 1
ATOM 3555 N N . ILE A 1 442 ? 15.501 -9.494 -25.793 1.00 54.69 442 ILE A N 1
ATOM 3556 C CA . ILE A 1 442 ? 14.176 -9.778 -25.225 1.00 54.69 442 ILE A CA 1
ATOM 3557 C C . ILE A 1 442 ? 14.263 -10.701 -24.011 1.00 54.69 442 ILE A C 1
ATOM 3559 O O . ILE A 1 442 ? 13.371 -10.681 -23.174 1.00 54.69 442 ILE A O 1
ATOM 3563 N N . PHE A 1 443 ? 15.308 -11.511 -23.876 1.00 58.78 443 PHE A N 1
ATOM 3564 C CA . PHE A 1 443 ? 15.453 -12.437 -22.761 1.00 58.78 443 PHE A CA 1
ATOM 3565 C C . PHE A 1 443 ? 16.778 -12.225 -22.050 1.00 58.78 443 PHE A C 1
ATOM 3567 O O . PHE A 1 443 ? 17.837 -12.354 -22.657 1.00 58.78 443 PHE A O 1
ATOM 3574 N N . GLU A 1 444 ? 16.719 -12.000 -20.740 1.00 66.00 444 GLU A N 1
ATOM 3575 C CA . GLU A 1 444 ? 17.893 -11.906 -19.876 1.00 66.00 444 GLU A CA 1
ATOM 3576 C C . GLU A 1 444 ? 17.765 -12.889 -18.709 1.00 66.00 444 GLU A C 1
ATOM 3578 O O . GLU A 1 444 ? 16.738 -12.939 -18.032 1.00 66.00 444 GLU A O 1
ATOM 3583 N N . GLN A 1 445 ? 18.790 -13.716 -18.494 1.00 71.00 445 GLN A N 1
ATOM 3584 C CA . GLN A 1 445 ? 18.820 -14.718 -17.424 1.00 71.00 445 GLN A CA 1
ATOM 3585 C C . GLN A 1 445 ? 20.201 -14.759 -16.765 1.00 71.00 445 GLN A C 1
ATOM 3587 O O . GLN A 1 445 ? 21.221 -14.618 -17.443 1.00 71.00 445 GLN A O 1
ATOM 3592 N N . CYS A 1 446 ? 20.243 -15.019 -15.457 1.00 73.44 446 CYS A N 1
ATOM 3593 C CA . CYS A 1 446 ? 21.480 -15.065 -14.678 1.00 73.44 446 CYS A CA 1
ATOM 3594 C C . CYS A 1 446 ? 21.835 -16.496 -14.247 1.00 73.44 446 CYS A C 1
ATOM 3596 O O . CYS A 1 446 ? 20.993 -17.260 -13.773 1.00 73.44 446 CYS A O 1
ATOM 3598 N N . TYR A 1 447 ? 23.110 -16.861 -14.352 1.00 76.12 447 TYR A N 1
ATOM 3599 C CA . TYR A 1 447 ? 23.609 -18.198 -14.026 1.00 76.12 447 TYR A CA 1
ATOM 3600 C C . TYR A 1 447 ? 24.804 -18.144 -13.080 1.00 76.12 447 TYR A C 1
ATOM 3602 O O . TYR A 1 447 ? 25.614 -17.227 -13.148 1.00 76.12 447 TYR A O 1
ATOM 3610 N N . CYS A 1 448 ? 24.958 -19.158 -12.223 1.00 75.56 448 CYS A N 1
ATOM 3611 C CA . CYS A 1 448 ? 26.145 -19.278 -11.364 1.00 75.56 448 CYS A CA 1
ATOM 3612 C C . CYS A 1 448 ? 27.363 -19.806 -12.116 1.00 75.56 448 CYS A C 1
ATOM 3614 O O . CYS A 1 448 ? 28.489 -19.663 -11.655 1.00 75.56 448 CYS A O 1
ATOM 3616 N N . SER A 1 449 ? 27.139 -20.453 -13.258 1.00 80.31 449 SER A N 1
ATOM 3617 C CA . SER A 1 449 ? 28.191 -21.043 -14.067 1.00 80.31 449 SER A CA 1
ATOM 3618 C C . SER A 1 449 ? 27.733 -21.208 -15.510 1.00 80.31 449 SER A C 1
ATOM 3620 O O . SER A 1 449 ? 26.537 -21.311 -15.808 1.00 80.31 449 SER A O 1
ATOM 3622 N N . ARG A 1 450 ? 28.708 -21.315 -16.416 1.00 78.69 450 ARG A N 1
ATOM 3623 C CA . ARG A 1 450 ? 28.473 -21.646 -17.828 1.00 78.69 450 ARG A CA 1
ATOM 3624 C C . ARG A 1 450 ? 27.792 -23.006 -17.997 1.00 78.69 450 ARG A C 1
ATOM 3626 O O . ARG A 1 450 ? 27.065 -23.213 -18.960 1.00 78.69 450 ARG A O 1
ATOM 3633 N N . GLU A 1 451 ? 27.994 -23.935 -17.066 1.00 86.12 451 GLU A N 1
ATOM 3634 C CA . GLU A 1 451 ? 27.306 -25.230 -17.068 1.00 86.12 451 GLU A CA 1
ATOM 3635 C C . GLU A 1 451 ? 25.815 -25.081 -16.780 1.00 86.12 451 GLU A C 1
ATOM 3637 O O . GLU A 1 451 ? 24.991 -25.661 -17.484 1.00 86.12 451 GLU A O 1
ATOM 3642 N N . CYS A 1 452 ? 25.458 -24.271 -15.781 1.00 81.88 452 CYS A N 1
ATOM 3643 C CA . CYS A 1 452 ? 24.063 -23.965 -15.489 1.00 81.88 452 CYS A CA 1
ATOM 3644 C C . CYS A 1 452 ? 23.381 -23.257 -16.661 1.00 81.88 452 CYS A C 1
ATOM 3646 O O . CYS A 1 452 ? 22.257 -23.613 -17.009 1.00 81.88 452 CYS A O 1
ATOM 3648 N N . GLN A 1 453 ? 24.078 -22.318 -17.306 1.00 83.06 453 GLN A N 1
ATOM 3649 C CA . GLN A 1 453 ? 23.607 -21.681 -18.535 1.00 83.06 453 GLN A CA 1
ATOM 3650 C C . GLN A 1 453 ? 23.368 -22.716 -19.638 1.00 83.06 453 GLN A C 1
ATOM 3652 O O . GLN A 1 453 ? 22.267 -22.795 -20.167 1.00 83.06 453 GLN A O 1
ATOM 3657 N N . LYS A 1 454 ? 24.363 -23.554 -19.955 1.00 83.00 454 LYS A N 1
ATOM 3658 C CA . LYS A 1 454 ? 24.255 -24.575 -21.010 1.00 83.00 454 LYS A CA 1
ATOM 3659 C C . LYS A 1 454 ? 23.114 -25.566 -20.776 1.00 83.00 454 LYS A C 1
ATOM 3661 O O . LYS A 1 454 ? 22.518 -26.020 -21.744 1.00 83.00 454 LYS A O 1
ATOM 3666 N N . LYS A 1 455 ? 22.816 -25.907 -19.519 1.00 84.12 455 LYS A N 1
ATOM 3667 C CA . LYS A 1 455 ? 21.725 -26.828 -19.165 1.00 84.12 455 LYS A CA 1
ATOM 3668 C C . LYS A 1 455 ? 20.345 -26.182 -19.292 1.00 84.12 455 LYS A C 1
ATOM 3670 O O . LYS A 1 455 ? 19.430 -26.814 -19.801 1.00 84.12 455 LYS A O 1
ATOM 3675 N N . HIS A 1 456 ? 20.196 -24.941 -18.837 1.00 84.12 456 HIS A N 1
ATOM 3676 C CA . HIS A 1 456 ? 18.893 -24.274 -18.788 1.00 84.12 456 HIS A CA 1
ATOM 3677 C C . HIS A 1 456 ? 18.539 -23.527 -20.075 1.00 84.12 456 HIS A C 1
ATOM 3679 O O . HIS A 1 456 ? 17.385 -23.549 -20.487 1.00 84.12 456 HIS A O 1
ATOM 3685 N N . TRP A 1 457 ? 19.507 -22.879 -20.727 1.00 78.12 457 TRP A N 1
ATOM 3686 C CA . TRP A 1 457 ? 19.253 -21.989 -21.863 1.00 78.12 457 TRP A CA 1
ATOM 3687 C C . TRP A 1 457 ? 18.527 -22.662 -23.037 1.00 78.12 457 TRP A C 1
ATOM 3689 O O . TRP A 1 457 ? 17.559 -22.076 -23.516 1.00 78.12 457 TRP A O 1
ATOM 3699 N N . PRO A 1 458 ? 18.883 -23.891 -23.466 1.00 75.81 458 PRO A N 1
ATOM 3700 C CA . PRO A 1 458 ? 18.148 -24.568 -24.535 1.00 75.81 458 PRO A CA 1
ATOM 3701 C C . PRO A 1 458 ? 16.689 -24.854 -24.160 1.00 75.81 458 PRO A C 1
ATOM 3703 O O . PRO A 1 458 ? 15.799 -24.658 -24.979 1.00 75.81 458 PRO A O 1
ATOM 3706 N N . ILE A 1 459 ? 16.437 -25.259 -22.910 1.00 77.75 459 ILE A N 1
ATOM 3707 C CA . ILE A 1 459 ? 15.087 -25.533 -22.388 1.00 77.75 459 ILE A CA 1
ATOM 3708 C C . ILE A 1 459 ? 14.272 -24.239 -22.344 1.00 77.75 459 ILE A C 1
ATOM 3710 O O . ILE A 1 459 ? 13.119 -24.205 -22.766 1.00 77.75 459 ILE A O 1
ATOM 3714 N N . PHE A 1 460 ? 14.887 -23.161 -21.859 1.00 70.81 460 PHE A N 1
ATOM 3715 C CA . PHE A 1 460 ? 14.270 -21.846 -21.782 1.00 70.81 460 PHE A CA 1
ATOM 3716 C C . PHE A 1 460 ? 13.898 -21.307 -23.171 1.00 70.81 460 PHE A C 1
ATOM 3718 O O . PHE A 1 460 ? 12.774 -20.850 -23.360 1.00 70.81 460 PHE A O 1
ATOM 3725 N N . MET A 1 461 ? 14.804 -21.413 -24.150 1.00 71.81 461 MET A N 1
ATOM 3726 C CA . MET A 1 461 ? 14.549 -21.001 -25.535 1.00 71.81 461 MET A CA 1
ATOM 3727 C C . MET A 1 461 ? 13.456 -21.850 -26.189 1.00 71.81 461 MET A C 1
ATOM 3729 O O . MET A 1 461 ? 12.534 -21.291 -26.775 1.00 71.81 461 MET A O 1
ATOM 3733 N N . ALA A 1 462 ? 13.499 -23.176 -26.027 1.00 68.50 462 ALA A N 1
ATOM 3734 C CA . ALA A 1 462 ? 12.474 -24.082 -26.547 1.00 68.50 462 ALA A CA 1
ATOM 3735 C C . ALA A 1 462 ? 11.081 -23.814 -25.952 1.00 68.50 462 ALA A C 1
ATOM 3737 O O . ALA A 1 462 ? 10.080 -23.950 -26.644 1.00 68.50 462 ALA A O 1
ATOM 3738 N N . ALA A 1 463 ? 11.001 -23.395 -24.685 1.00 64.25 463 ALA A N 1
ATOM 3739 C CA . ALA A 1 463 ? 9.736 -23.025 -24.050 1.00 64.25 463 ALA A CA 1
ATOM 3740 C C . ALA A 1 463 ? 9.208 -21.641 -24.479 1.00 64.25 463 ALA A C 1
ATOM 3742 O O . ALA A 1 463 ? 8.042 -21.330 -24.233 1.00 64.25 463 ALA A O 1
ATOM 3743 N N . LYS A 1 464 ? 10.061 -20.781 -25.053 1.00 62.78 464 LYS A N 1
ATOM 3744 C CA . LYS A 1 464 ? 9.731 -19.392 -25.419 1.00 62.78 464 LYS A CA 1
ATOM 3745 C C . LYS A 1 464 ? 9.625 -19.155 -26.924 1.00 62.78 464 LYS A C 1
ATOM 3747 O O . LYS A 1 464 ? 8.983 -18.189 -27.323 1.00 62.78 464 LYS A O 1
ATOM 3752 N N . GLN A 1 465 ? 10.196 -20.024 -27.750 1.00 58.12 465 GLN A N 1
ATOM 3753 C CA . GLN A 1 465 ? 9.868 -20.095 -29.166 1.00 58.12 465 GLN A CA 1
ATOM 3754 C C . GLN A 1 465 ? 8.529 -20.822 -29.296 1.00 58.12 465 GLN A C 1
ATOM 3756 O O . GLN A 1 465 ? 8.405 -21.978 -28.897 1.00 58.12 465 GLN A O 1
ATOM 3761 N N . ALA A 1 466 ? 7.508 -20.138 -29.823 1.00 44.16 466 ALA A N 1
ATOM 3762 C CA . ALA A 1 466 ? 6.309 -20.826 -30.285 1.00 44.16 466 ALA A CA 1
ATOM 3763 C C . ALA A 1 466 ? 6.772 -21.917 -31.253 1.00 44.16 466 ALA A C 1
ATOM 3765 O O . ALA A 1 466 ? 7.521 -21.620 -32.184 1.00 44.16 466 ALA A O 1
ATOM 3766 N N . GLY A 1 467 ? 6.408 -23.170 -30.982 1.00 40.53 467 GLY A N 1
ATOM 3767 C CA . GLY A 1 467 ? 6.815 -24.293 -31.808 1.00 40.53 467 GLY A CA 1
ATOM 3768 C C . GLY A 1 467 ? 6.330 -24.099 -33.239 1.00 40.53 467 GLY A C 1
ATOM 3769 O O . GLY A 1 467 ? 5.210 -24.477 -33.561 1.00 40.53 467 GLY A O 1
ATOM 3770 N N . PHE A 1 468 ? 7.191 -23.566 -34.103 1.00 39.66 468 PHE A N 1
ATOM 3771 C CA . PHE A 1 468 ? 7.209 -23.919 -35.513 1.00 39.66 468 PHE A CA 1
ATOM 3772 C C . PHE A 1 468 ? 7.703 -25.364 -35.583 1.00 39.66 468 PHE A C 1
ATOM 3774 O O . PHE A 1 468 ? 8.849 -25.649 -35.917 1.00 39.66 468 PHE A O 1
ATOM 3781 N N . PHE A 1 469 ? 6.840 -26.299 -35.191 1.00 38.12 469 PHE A N 1
ATOM 3782 C CA . PHE A 1 469 ? 6.858 -27.591 -35.846 1.00 38.12 469 PHE A CA 1
ATOM 3783 C C . PHE A 1 469 ? 6.154 -27.353 -37.174 1.00 38.12 469 PHE A C 1
ATOM 3785 O O . PHE A 1 469 ? 4.940 -27.520 -37.276 1.00 38.12 469 PHE A O 1
ATOM 3792 N N . ASP A 1 470 ? 6.915 -26.878 -38.162 1.00 35.31 470 ASP A N 1
ATOM 3793 C CA . ASP A 1 470 ? 6.498 -2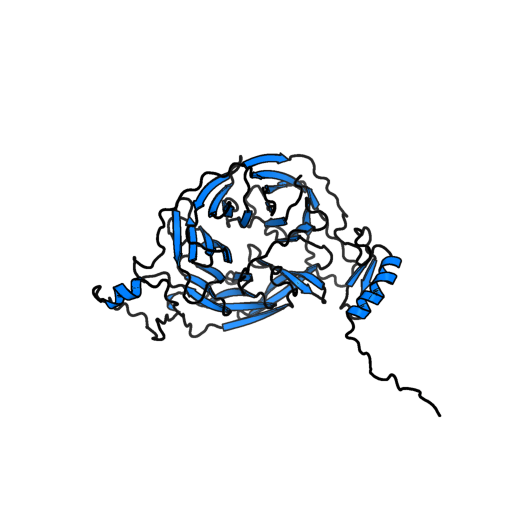7.017 -39.546 1.00 35.31 470 ASP A CA 1
ATOM 3794 C C . ASP A 1 470 ? 6.192 -28.498 -39.752 1.00 35.31 470 ASP A C 1
ATOM 3796 O O . ASP A 1 470 ? 7.031 -29.383 -39.548 1.00 35.31 470 ASP A O 1
ATOM 3800 N N . ALA A 1 471 ? 4.931 -28.764 -40.064 1.00 35.06 471 ALA A N 1
ATOM 3801 C CA . ALA A 1 471 ? 4.452 -30.058 -40.486 1.00 35.06 471 ALA A CA 1
ATOM 3802 C C . ALA A 1 471 ? 5.006 -30.352 -41.887 1.00 35.06 471 ALA A C 1
ATOM 3804 O O . ALA A 1 471 ? 4.266 -30.371 -42.858 1.00 35.06 471 ALA A O 1
ATOM 3805 N N . GLU A 1 472 ? 6.311 -30.589 -41.982 1.00 34.09 472 GLU A N 1
ATOM 3806 C CA . GLU A 1 472 ? 6.969 -31.205 -43.134 1.00 34.09 472 GLU A CA 1
ATOM 3807 C C . GLU A 1 472 ? 7.905 -32.316 -42.634 1.00 34.09 472 GLU A C 1
ATOM 3809 O O . GLU A 1 472 ? 9.100 -32.362 -42.901 1.00 34.09 472 GLU A O 1
ATOM 3814 N N . MET A 1 473 ? 7.337 -33.270 -41.889 1.00 30.48 473 MET A N 1
ATOM 3815 C CA . MET A 1 473 ? 7.783 -34.656 -42.030 1.00 30.48 473 MET A CA 1
ATOM 3816 C C . MET A 1 473 ? 7.086 -35.213 -43.271 1.00 30.48 473 MET A C 1
ATOM 3818 O O . MET A 1 473 ? 6.029 -35.840 -43.176 1.00 30.48 473 MET A O 1
ATOM 3822 N N . GLU A 1 474 ? 7.668 -34.964 -44.445 1.00 30.59 474 GLU A N 1
ATOM 3823 C CA . GLU A 1 474 ? 7.399 -35.807 -45.603 1.00 30.59 474 GLU A CA 1
ATOM 3824 C C . GLU A 1 474 ? 7.761 -37.246 -45.227 1.00 30.59 474 GLU A C 1
ATOM 3826 O O . GLU A 1 474 ? 8.908 -37.595 -44.931 1.00 30.59 474 GLU A O 1
ATOM 3831 N N . PHE A 1 475 ? 6.731 -38.085 -45.201 1.00 30.97 475 PHE A N 1
ATOM 3832 C CA . PHE A 1 475 ? 6.854 -39.527 -45.178 1.00 30.97 475 PHE A CA 1
ATOM 3833 C C . PHE A 1 475 ? 7.648 -39.972 -46.410 1.00 30.97 475 PHE A C 1
ATOM 3835 O O . PHE A 1 475 ? 7.100 -40.128 -47.498 1.00 30.97 475 PHE A O 1
ATOM 3842 N N . ALA A 1 476 ? 8.932 -40.267 -46.226 1.00 30.69 476 ALA A N 1
ATOM 3843 C CA . ALA A 1 476 ? 9.636 -41.187 -47.104 1.00 30.69 476 ALA A CA 1
ATOM 3844 C C . ALA A 1 476 ? 9.103 -42.610 -46.850 1.00 30.69 476 ALA A C 1
ATOM 3846 O O . ALA A 1 476 ? 9.707 -43.406 -46.132 1.00 30.69 476 ALA A O 1
ATOM 3847 N N . THR A 1 477 ? 7.943 -42.931 -47.428 1.00 32.59 477 THR A N 1
ATOM 3848 C CA . THR A 1 477 ? 7.523 -44.316 -47.669 1.00 32.59 477 THR A CA 1
ATOM 3849 C C . THR A 1 477 ? 7.745 -44.661 -49.134 1.00 32.59 477 THR A C 1
ATOM 3851 O O . THR A 1 477 ? 7.038 -44.161 -49.998 1.00 32.59 477 THR A O 1
ATOM 3854 N N . HIS A 1 478 ? 8.730 -45.531 -49.354 1.00 30.84 478 HIS A N 1
ATOM 3855 C CA . HIS A 1 478 ? 8.846 -46.531 -50.420 1.00 30.84 478 HIS A CA 1
ATOM 3856 C C . HIS A 1 478 ? 8.354 -46.186 -51.841 1.00 30.84 478 HIS A C 1
ATOM 3858 O O . HIS A 1 478 ? 7.162 -46.269 -52.118 1.00 30.84 478 HIS A O 1
ATOM 3864 N N . THR A 1 479 ? 9.312 -46.055 -52.766 1.00 31.64 479 THR A N 1
ATOM 3865 C CA . THR A 1 479 ? 9.526 -47.019 -53.872 1.00 31.64 479 THR A CA 1
ATOM 3866 C C . THR A 1 479 ? 10.995 -47.054 -54.244 1.00 31.64 479 THR A C 1
ATOM 3868 O O . THR A 1 479 ? 11.588 -45.954 -54.304 1.00 31.64 479 THR A O 1
#

Sequence (479 aa):
MFDINFGNNSQADTVLIDWLCEGTRKPSVYNNILCVLNTGQVLVYLVRSKKSDYFFSFNGETRNHQPEFISGNSLELTTRMKLGLSDFVAFSSTTSVSCIYHFTPIPMKHLIRAELCADKTLLLIYGMMHHNVPSFCIFQIGSLPKDKFELTMLYSDSILGVSSVSLNPNSLSIFVLPRALPSYVAEIELPFSLPEHYQHRMISKVMMASGHTDKISHISAVPVSEVDFQFITWSDEEIPEIIIWKISENDQYFCWNFKFTIPVFIQNLSIDHSGRFIGLVLMVGFKTVICIWEIVEDGFEQYNFVANKFGELINAKWGSSMTDQCPESYMAIGTNGIIEHVMTTLKFWNQPPIEMTNFTDLNQLTRFYMNKNRELHVIDLADFDRHQGPITISPEKYPPFPLLKAKYSDNYETSTGMHLYRCCNCRMPLIHPLVSRSEDGIFEQCYCSRECQKKHWPIFMAAKQAGFFDAEMEFATHT

Radius of gyration: 25.5 Å; chains: 1; bounding box: 74×76×78 Å